Protein AF-A0A7W0MC67-F1 (afdb_monomer_lite)

Secondary structure (DSSP, 8-state):
---TTTTSEEEEE-S---HHHHHHHHHHHHHTT-EEEEESSSSEEEEE--HHHHHHHTT-GGG-SEESS----SS--SSHHHHHHHHHHHHHTSHHHHHHHHS-TTTT-BTT--SSSPPSS-TT-----TTHHHHHHHHT---S-SS--SEEEEEEEEEE-SSGGGS--HHHHHHHHHHHHHHHHHHHTS-GGG--EEEEEEEEEE------TT--SHHHHHHHHHHHHHHHTTS-SSHHHHHHHHHHHHHHTT-SEEEEEEEE-S--SSSEEEETTEEEEETT-GGG-GGGHHHHHHHHHHHHTTPPP-SGGGT--TT-EETTTTEE-TT-TTT-TT----TTTBSSS---HHHHHHTT---SSSSS--GGG-GGGS----HHHHHHH-HHHHHHHHHTT----TTSPPP------HHHHHHHS-HHHHHHHHHHHHHHHHHHHHHHHHHHHHHHHHHHHTTS-----------

Structure (mmCIF, N/CA/C/O backbone):
data_AF-A0A7W0MC67-F1
#
_entry.id   AF-A0A7W0MC67-F1
#
loop_
_atom_site.group_PDB
_atom_site.id
_atom_site.type_symbol
_atom_site.label_atom_id
_atom_site.label_alt_id
_atom_site.label_comp_id
_atom_site.label_asym_id
_atom_site.label_entity_id
_atom_site.label_seq_id
_atom_site.pdbx_PDB_ins_code
_atom_site.Cartn_x
_atom_site.Cartn_y
_atom_site.Cartn_z
_atom_site.occupancy
_atom_site.B_iso_or_equiv
_atom_site.auth_seq_id
_atom_site.auth_comp_id
_atom_site.auth_asym_id
_atom_site.auth_atom_id
_atom_site.pdbx_PDB_model_num
ATOM 1 N N . MET A 1 1 ? -21.105 -9.833 -8.635 1.00 31.48 1 MET A N 1
ATOM 2 C CA . MET A 1 1 ? -20.021 -10.491 -7.870 1.00 31.48 1 MET A CA 1
ATOM 3 C C . MET A 1 1 ? -19.537 -9.435 -6.881 1.00 31.48 1 MET A C 1
ATOM 5 O O . MET A 1 1 ? -19.095 -8.397 -7.340 1.00 31.48 1 MET A O 1
ATOM 9 N N . ARG A 1 2 ? -19.779 -9.566 -5.565 1.00 36.06 2 ARG A N 1
ATOM 10 C CA . ARG A 1 2 ? -19.281 -8.561 -4.597 1.00 36.06 2 ARG A CA 1
ATOM 11 C C . ARG A 1 2 ? -17.753 -8.671 -4.525 1.00 36.06 2 ARG A C 1
ATOM 13 O O . ARG A 1 2 ? -17.247 -9.782 -4.667 1.00 36.06 2 ARG A O 1
ATOM 20 N N . ALA A 1 3 ? -17.062 -7.544 -4.328 1.00 41.03 3 ALA A N 1
ATOM 21 C CA . ALA A 1 3 ? -15.607 -7.455 -4.179 1.00 41.03 3 ALA A CA 1
ATOM 22 C C . ALA A 1 3 ? -15.037 -8.562 -3.271 1.00 41.03 3 ALA A C 1
ATOM 24 O O . ALA A 1 3 ? -15.728 -9.059 -2.376 1.00 41.03 3 ALA A O 1
ATOM 25 N N . VAL A 1 4 ? -13.772 -8.926 -3.493 1.00 45.91 4 VAL A N 1
ATOM 26 C CA . VAL A 1 4 ? -13.103 -10.159 -3.023 1.00 45.91 4 VAL A CA 1
ATOM 27 C C . VAL A 1 4 ? -13.142 -10.337 -1.492 1.00 45.91 4 VAL A C 1
ATOM 29 O O . VAL A 1 4 ? -12.928 -11.439 -0.989 1.00 45.91 4 VAL A O 1
ATOM 32 N N . VAL A 1 5 ? -13.479 -9.287 -0.731 1.00 48.91 5 VAL A N 1
ATOM 33 C CA . VAL A 1 5 ? -13.538 -9.294 0.743 1.00 48.91 5 VAL A CA 1
ATOM 34 C C . VAL A 1 5 ? -14.826 -8.648 1.317 1.00 48.91 5 VAL A C 1
ATOM 36 O O . VAL A 1 5 ? -14.930 -8.394 2.514 1.00 48.91 5 VAL A O 1
ATOM 39 N N . GLY A 1 6 ? -15.854 -8.390 0.500 1.00 40.91 6 GLY A N 1
ATOM 40 C CA . GLY A 1 6 ? -16.979 -7.501 0.855 1.00 40.91 6 GLY A CA 1
ATOM 41 C C . GLY A 1 6 ? -18.051 -8.028 1.828 1.00 40.91 6 GLY A C 1
ATOM 42 O O . GLY A 1 6 ? -19.049 -7.346 2.039 1.00 40.91 6 GLY A O 1
ATOM 43 N N . GLY A 1 7 ? -17.918 -9.231 2.395 1.00 53.12 7 GLY A N 1
ATOM 44 C CA . GLY A 1 7 ? -18.973 -9.833 3.231 1.00 53.12 7 GLY A CA 1
ATOM 45 C C . GLY A 1 7 ? -19.146 -9.195 4.616 1.00 53.12 7 GLY A C 1
ATOM 46 O O . GLY A 1 7 ? -20.276 -9.048 5.078 1.00 53.12 7 GLY A O 1
ATOM 47 N N . ASP A 1 8 ? -18.041 -8.775 5.241 1.00 69.38 8 ASP A N 1
ATOM 48 C CA . ASP A 1 8 ? -17.993 -8.441 6.676 1.00 69.38 8 ASP A CA 1
ATOM 49 C C . ASP A 1 8 ? -17.319 -7.093 6.986 1.00 69.38 8 ASP A C 1
ATOM 51 O O . ASP A 1 8 ? -17.079 -6.773 8.152 1.00 69.38 8 ASP A O 1
ATOM 55 N N . LEU A 1 9 ? -16.975 -6.298 5.969 1.00 84.31 9 LEU A N 1
ATOM 56 C CA . LEU A 1 9 ? -16.362 -4.987 6.181 1.00 84.31 9 LEU A CA 1
ATOM 57 C C . LEU A 1 9 ? -17.415 -3.948 6.547 1.00 84.31 9 LEU A C 1
ATOM 59 O O . LEU A 1 9 ? -18.545 -3.954 6.059 1.00 84.31 9 LEU A O 1
ATOM 63 N N . SER A 1 10 ? -17.037 -3.034 7.423 1.00 83.00 10 SER A N 1
ATOM 64 C CA . SER A 1 10 ? -17.848 -1.895 7.799 1.00 83.00 10 SER A CA 1
ATOM 65 C C . SER A 1 10 ? -16.970 -0.676 8.018 1.00 83.00 10 SER A C 1
ATOM 67 O O . SER A 1 10 ? -15.929 -0.758 8.670 1.00 83.00 10 SER A O 1
ATOM 69 N N . VAL A 1 11 ? -17.420 0.459 7.501 1.00 82.88 11 VAL A N 1
ATOM 70 C CA . VAL A 1 11 ? -16.859 1.764 7.824 1.00 82.88 11 VAL A CA 1
ATOM 71 C C . VAL A 1 11 ? -17.414 2.239 9.163 1.00 82.88 11 VAL A C 1
ATOM 73 O O . VAL A 1 11 ? -18.610 2.094 9.447 1.00 82.88 11 VAL A O 1
ATOM 76 N N . VAL A 1 12 ? -16.526 2.790 9.982 1.00 79.69 12 VAL A N 1
ATOM 77 C CA . VAL A 1 12 ? -16.830 3.498 11.221 1.00 79.69 12 VAL A CA 1
ATOM 78 C C . VAL A 1 12 ? -16.372 4.933 11.039 1.00 79.69 12 VAL A C 1
ATOM 80 O O . VAL A 1 12 ? -15.184 5.206 10.906 1.00 79.69 12 VAL A O 1
ATOM 83 N N . ASN A 1 13 ? -17.337 5.837 11.005 1.00 78.69 13 ASN A N 1
ATOM 84 C CA . ASN A 1 13 ? -17.118 7.260 10.782 1.00 78.69 13 ASN A CA 1
ATOM 85 C C . ASN A 1 13 ? -17.490 7.981 12.077 1.00 78.69 13 ASN A C 1
ATOM 87 O O . ASN A 1 13 ? -18.667 8.138 12.385 1.00 78.69 13 ASN A O 1
ATOM 91 N N . LEU A 1 14 ? -16.491 8.275 12.899 1.00 73.62 14 LEU A N 1
ATOM 92 C CA . LEU A 1 14 ? -16.654 8.758 14.261 1.00 73.62 14 LEU A CA 1
ATOM 93 C C . LEU A 1 14 ? -17.054 10.234 14.265 1.00 73.62 14 LEU A C 1
ATOM 95 O O . LEU A 1 14 ? -16.528 11.045 13.518 1.00 73.62 14 LEU A O 1
ATOM 99 N N . GLN A 1 15 ? -17.979 10.596 15.157 1.00 64.12 15 GLN A N 1
ATOM 100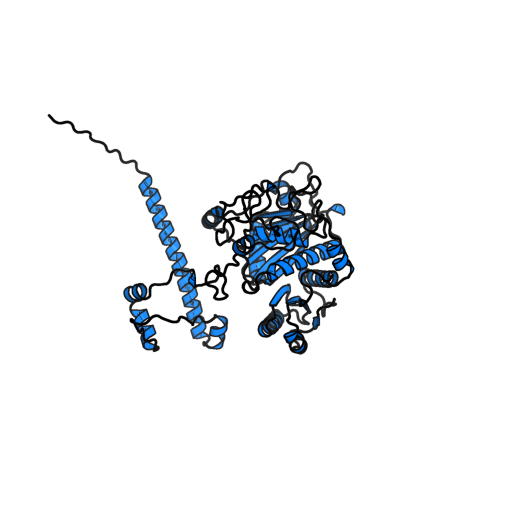 C CA . GLN A 1 15 ? -18.465 11.978 15.305 1.00 64.12 15 GLN A CA 1
ATOM 101 C C . GLN A 1 15 ? -17.466 12.927 15.997 1.00 64.12 15 GLN A C 1
ATOM 103 O O . GLN A 1 15 ? -17.804 14.077 16.263 1.00 64.12 15 GLN A O 1
ATOM 108 N N . SER A 1 16 ? -16.284 12.430 16.358 1.00 63.00 16 SER A N 1
ATOM 109 C CA . SER A 1 16 ? -15.233 13.175 17.047 1.00 63.00 16 SER A CA 1
ATOM 110 C C . SER A 1 16 ? -13.884 12.769 16.467 1.00 63.00 16 SER A C 1
ATOM 112 O O . SER A 1 16 ? -13.636 11.578 16.272 1.00 63.00 16 SER A O 1
ATOM 114 N N . ASP A 1 17 ? -13.043 13.770 16.234 1.00 64.69 17 ASP A N 1
ATOM 115 C CA . ASP A 1 17 ? -11.648 13.697 15.799 1.00 64.69 17 ASP A CA 1
ATOM 116 C C . ASP A 1 17 ? -10.672 13.486 16.976 1.00 64.69 17 ASP A C 1
ATOM 118 O O . ASP A 1 17 ? -9.454 13.570 16.820 1.00 64.69 17 ASP A O 1
ATOM 122 N N . ASP A 1 18 ? -11.188 13.179 18.170 1.00 70.31 18 ASP A N 1
ATOM 123 C CA . ASP A 1 18 ? -10.368 12.832 19.328 1.00 70.31 18 ASP A CA 1
ATOM 124 C C . ASP A 1 18 ? -9.817 11.405 19.213 1.00 70.31 18 ASP A C 1
ATOM 126 O O . ASP A 1 18 ? -10.562 10.420 19.223 1.00 70.31 18 ASP A O 1
ATOM 130 N N . LEU A 1 19 ? -8.489 11.299 19.228 1.00 69.44 19 LEU A N 1
ATOM 131 C CA . LEU A 1 19 ? -7.743 10.045 19.245 1.00 69.44 19 LEU A CA 1
ATOM 132 C C . LEU A 1 19 ? -8.215 9.091 20.361 1.00 69.44 19 LEU A C 1
ATOM 134 O O . LEU A 1 19 ? -8.233 7.871 20.179 1.00 69.44 19 LEU A O 1
ATOM 138 N N . ALA A 1 20 ? -8.632 9.619 21.518 1.00 68.50 20 ALA A N 1
ATOM 139 C CA . ALA A 1 20 ? -9.152 8.795 22.607 1.00 68.50 20 ALA A CA 1
ATOM 140 C C . ALA A 1 20 ? -10.464 8.088 22.226 1.00 68.50 20 ALA A C 1
ATOM 142 O O . ALA A 1 20 ? -10.662 6.925 22.587 1.00 68.50 20 ALA A O 1
ATOM 143 N N . ASN A 1 21 ? -11.338 8.752 21.466 1.00 71.69 21 ASN A N 1
ATOM 144 C CA . ASN A 1 21 ? -12.569 8.158 20.949 1.00 71.69 21 ASN A CA 1
ATOM 145 C C . ASN A 1 21 ? -12.268 7.087 19.886 1.00 71.69 21 ASN A C 1
ATOM 147 O O . ASN A 1 21 ? -12.871 6.013 19.904 1.00 71.69 21 ASN A O 1
ATOM 151 N N . SER A 1 22 ? -11.269 7.319 19.030 1.00 73.38 22 SER A N 1
ATOM 152 C CA . SER A 1 22 ? -10.788 6.341 18.043 1.00 73.38 22 SER A CA 1
ATOM 153 C C . SER A 1 22 ? -10.312 5.057 18.727 1.00 73.38 22 SER A C 1
ATOM 155 O O . SER A 1 22 ? -10.739 3.961 18.366 1.00 73.38 22 SER A O 1
ATOM 157 N N . TYR A 1 23 ? -9.519 5.173 19.798 1.00 74.38 23 TYR A N 1
ATOM 158 C CA . TYR A 1 23 ? -9.099 4.016 20.593 1.00 74.38 23 TYR A CA 1
ATOM 159 C C . TYR A 1 23 ? -10.265 3.309 21.286 1.00 74.38 23 TYR A C 1
ATOM 161 O O . TYR A 1 23 ? -10.258 2.081 21.393 1.00 74.38 23 TYR A O 1
ATOM 169 N N . GLN A 1 24 ? -11.277 4.035 21.766 1.00 76.88 24 GLN A N 1
ATOM 170 C CA . GLN A 1 24 ? -12.474 3.405 22.331 1.00 76.88 24 GLN A CA 1
ATOM 171 C C . GLN A 1 24 ? -13.235 2.594 21.278 1.00 76.88 24 GLN A C 1
ATOM 173 O O . GLN A 1 24 ? -13.665 1.477 21.576 1.00 76.88 24 GLN A O 1
ATOM 178 N N . ALA A 1 25 ? -13.350 3.114 20.053 1.00 80.69 25 ALA A N 1
ATOM 179 C CA . ALA A 1 25 ? -13.971 2.420 18.932 1.00 80.69 25 ALA A CA 1
ATOM 180 C C . ALA A 1 25 ? -13.205 1.143 18.552 1.00 80.69 25 ALA A C 1
ATOM 182 O O . ALA A 1 25 ? -13.811 0.076 18.446 1.00 80.69 25 ALA A O 1
ATOM 183 N N . ILE A 1 26 ? -11.876 1.236 18.419 1.00 81.56 26 ILE A N 1
ATOM 184 C CA . ILE A 1 26 ? -10.992 0.101 18.108 1.00 81.56 26 ILE A CA 1
ATOM 185 C C . ILE A 1 26 ? -11.154 -0.997 19.167 1.00 81.56 26 ILE A C 1
ATOM 187 O O . ILE A 1 26 ? -11.563 -2.111 18.844 1.00 81.56 26 ILE A O 1
ATOM 191 N N . ASN A 1 27 ? -10.977 -0.653 20.448 1.00 76.50 27 ASN A N 1
ATOM 192 C CA . ASN A 1 27 ? -11.130 -1.599 21.558 1.00 76.50 27 ASN A CA 1
ATOM 193 C C . ASN A 1 27 ? -12.530 -2.229 21.598 1.00 76.50 27 ASN A C 1
ATOM 195 O O . ASN A 1 27 ? -12.688 -3.399 21.946 1.00 76.50 27 ASN A O 1
ATOM 199 N N . ALA A 1 28 ? -13.573 -1.457 21.278 1.00 80.44 28 ALA A N 1
ATOM 200 C CA . ALA A 1 28 ? -14.939 -1.958 21.232 1.00 80.44 28 ALA A CA 1
ATOM 201 C C . ALA A 1 28 ? -15.128 -3.025 20.149 1.00 80.44 28 ALA A C 1
ATOM 203 O O . ALA A 1 28 ? -15.775 -4.041 20.410 1.00 80.44 28 ALA A O 1
ATOM 204 N N . ILE A 1 29 ? -14.582 -2.781 18.957 1.00 82.69 29 ILE A N 1
ATOM 205 C CA . ILE A 1 29 ? -14.648 -3.685 17.807 1.00 82.69 29 ILE A CA 1
ATOM 206 C C . ILE A 1 29 ? -13.866 -4.967 18.097 1.00 82.69 29 ILE A C 1
ATOM 208 O O . ILE A 1 29 ? -14.418 -6.058 17.945 1.00 82.69 29 ILE A O 1
ATOM 212 N N . GLU A 1 30 ? -12.633 -4.839 18.583 1.00 82.38 30 GLU A N 1
ATOM 213 C CA . GLU A 1 30 ? -11.756 -5.970 18.903 1.00 82.38 30 GLU A CA 1
ATOM 214 C C . GLU A 1 30 ? -12.326 -6.839 20.027 1.00 82.38 30 GLU A C 1
ATOM 216 O O . GLU A 1 30 ? -12.408 -8.059 19.893 1.00 82.38 30 GLU A O 1
ATOM 221 N N . ALA A 1 31 ? -12.854 -6.229 21.095 1.00 76.06 31 ALA A N 1
ATOM 222 C CA . ALA A 1 31 ? -13.515 -6.962 22.179 1.00 76.06 31 ALA A CA 1
ATOM 223 C C . ALA A 1 31 ? -14.771 -7.726 21.719 1.00 76.06 31 ALA A C 1
ATOM 225 O O . ALA A 1 31 ? -15.197 -8.679 22.371 1.00 76.06 31 ALA A O 1
ATOM 226 N N . ALA A 1 32 ? -15.378 -7.319 20.601 1.00 81.00 32 ALA A N 1
ATOM 227 C CA . ALA A 1 32 ? -16.501 -8.017 19.987 1.00 81.00 32 ALA A CA 1
ATOM 228 C C . ALA A 1 32 ? -16.062 -9.081 18.955 1.00 81.00 32 ALA A C 1
ATOM 230 O O . ALA A 1 32 ? -16.911 -9.691 18.295 1.00 81.00 32 ALA A O 1
ATOM 231 N N . GLY A 1 33 ? -14.752 -9.321 18.822 1.00 77.88 33 GLY A N 1
ATOM 232 C CA . GLY A 1 33 ? -14.152 -10.256 17.872 1.00 77.88 33 GLY A CA 1
ATOM 233 C C . GLY A 1 33 ? -14.075 -9.726 16.440 1.00 77.88 33 GLY A C 1
ATOM 234 O O . GLY A 1 33 ? -14.023 -10.527 15.509 1.00 77.88 33 GLY A O 1
ATOM 235 N N . GLY A 1 34 ? -14.159 -8.406 16.251 1.00 82.94 34 GLY A N 1
ATOM 236 C CA . GLY A 1 34 ? -13.833 -7.750 14.987 1.00 82.94 34 GLY A CA 1
ATOM 237 C C . GLY A 1 34 ? -12.349 -7.401 14.881 1.00 82.94 34 GLY A C 1
ATOM 238 O O . GLY A 1 34 ? -11.605 -7.531 15.845 1.00 82.94 34 GLY A O 1
ATOM 239 N N . GLN A 1 35 ? -11.937 -6.932 13.708 1.00 84.88 35 GLN A N 1
ATOM 240 C CA . GLN A 1 35 ? -10.573 -6.480 13.429 1.00 84.88 35 GLN A CA 1
ATOM 241 C C . GLN A 1 35 ? -10.642 -5.127 12.734 1.00 84.88 35 GLN A C 1
ATOM 243 O O . GLN A 1 35 ? -11.336 -4.986 11.724 1.00 84.88 35 GLN A O 1
ATOM 248 N N . VAL A 1 36 ? -9.926 -4.133 13.250 1.00 89.12 36 VAL A N 1
ATOM 249 C CA . VAL A 1 36 ? -9.747 -2.865 12.540 1.00 89.12 36 VAL A CA 1
ATOM 250 C C . VAL A 1 36 ? -8.670 -3.067 11.480 1.00 89.12 36 VAL A C 1
ATOM 252 O O . VAL A 1 36 ? -7.576 -3.518 11.780 1.00 89.12 36 VAL A O 1
ATOM 255 N N . MET A 1 37 ? -9.012 -2.787 10.225 1.00 91.56 37 MET A N 1
ATOM 256 C CA . MET A 1 37 ? -8.147 -3.035 9.070 1.00 91.56 37 MET A CA 1
ATOM 257 C C . MET A 1 37 ? -7.460 -1.754 8.604 1.00 91.56 37 MET A C 1
ATOM 259 O O . MET A 1 37 ? -6.285 -1.785 8.260 1.00 91.56 37 MET A O 1
ATOM 263 N N . HIS A 1 38 ? -8.188 -0.633 8.582 1.00 96.44 38 HIS A N 1
ATOM 264 C CA . HIS A 1 38 ? -7.691 0.646 8.072 1.00 96.44 38 HIS A CA 1
ATOM 265 C C . HIS A 1 38 ? -8.017 1.792 9.028 1.00 96.44 38 HIS A C 1
ATOM 267 O O . HIS A 1 38 ? -9.134 1.859 9.544 1.00 96.44 38 HIS A O 1
ATOM 273 N N . ILE A 1 39 ? -7.063 2.706 9.199 1.00 93.38 39 ILE A N 1
ATOM 274 C CA . ILE A 1 39 ? -7.156 3.915 10.021 1.00 93.38 39 ILE A CA 1
ATOM 275 C C . ILE A 1 39 ? -6.677 5.099 9.174 1.00 93.38 39 ILE A C 1
ATOM 277 O O . ILE A 1 39 ? -5.487 5.224 8.895 1.00 93.38 39 ILE A O 1
ATOM 281 N N . PHE A 1 40 ? -7.593 5.969 8.754 1.00 92.62 40 PHE A N 1
ATOM 282 C CA . PHE A 1 40 ? -7.275 7.146 7.923 1.00 92.62 40 PHE A CA 1
ATOM 283 C C . PHE A 1 40 ? -7.106 8.434 8.739 1.00 92.62 40 PHE A C 1
ATOM 285 O O . PHE A 1 40 ? -6.853 9.501 8.192 1.00 92.62 40 PHE A O 1
ATOM 292 N N . GLY A 1 41 ? -7.275 8.332 10.052 1.00 85.94 41 GLY A N 1
ATOM 293 C CA . GLY A 1 41 ? -7.314 9.444 10.984 1.00 85.94 41 GLY A CA 1
ATOM 294 C C . GLY A 1 41 ? -8.140 9.063 12.211 1.00 85.94 41 GLY A C 1
ATOM 295 O O . GLY A 1 41 ? -8.638 7.932 12.297 1.00 85.94 41 GLY A O 1
ATOM 296 N N . PRO A 1 42 ? -8.294 9.981 13.173 1.00 80.81 42 PRO A N 1
ATOM 297 C CA . PRO A 1 42 ? -9.092 9.728 14.362 1.00 80.81 42 PRO A CA 1
ATOM 298 C C . PRO A 1 42 ? -10.590 9.573 14.061 1.00 80.81 42 PRO A C 1
ATOM 300 O O . PRO A 1 42 ? -11.288 8.939 14.851 1.00 80.81 42 PRO A O 1
ATOM 303 N N . GLY A 1 43 ? -11.077 10.108 12.937 1.00 84.00 43 GLY A N 1
ATOM 304 C CA . GLY A 1 43 ? -12.481 10.106 12.537 1.00 84.00 43 GLY A CA 1
ATOM 305 C C . GLY A 1 43 ? -12.910 8.934 11.652 1.00 84.00 43 GLY A C 1
ATOM 306 O O . GLY A 1 43 ? -14.105 8.666 11.554 1.00 84.00 43 GLY A O 1
ATOM 307 N N . LEU A 1 44 ? -11.987 8.212 11.003 1.00 90.50 44 LEU A N 1
ATOM 308 C CA . LEU A 1 44 ? -12.348 7.229 9.974 1.00 90.50 44 LEU A CA 1
ATOM 309 C C . LEU A 1 44 ? -11.589 5.904 10.102 1.00 90.50 44 LEU A C 1
ATOM 311 O O . LEU A 1 44 ? -10.382 5.823 9.862 1.00 90.50 44 LEU A O 1
ATOM 315 N N . LEU A 1 45 ? -12.347 4.844 10.390 1.00 92.19 45 LEU A N 1
ATOM 316 C CA . LEU A 1 45 ? -11.863 3.470 10.484 1.00 92.19 45 LEU A CA 1
ATOM 317 C C . LEU A 1 45 ? -12.625 2.566 9.510 1.00 92.19 45 LEU A C 1
ATOM 319 O O . LEU A 1 45 ? -13.820 2.747 9.271 1.00 92.19 45 LEU A O 1
ATOM 323 N N . ILE A 1 46 ? -11.967 1.526 9.008 1.00 93.56 46 ILE A N 1
ATOM 324 C CA . ILE A 1 46 ? -12.627 0.411 8.319 1.00 93.56 46 ILE A CA 1
ATOM 325 C C . ILE A 1 46 ? -12.277 -0.862 9.065 1.00 93.56 46 ILE A C 1
ATOM 327 O O . ILE A 1 46 ? -11.104 -1.159 9.290 1.00 93.56 46 ILE A O 1
ATOM 331 N N . ALA A 1 47 ? -13.297 -1.623 9.438 1.00 91.12 47 ALA A N 1
ATOM 332 C CA . ALA A 1 47 ? -13.151 -2.817 10.246 1.00 91.12 47 ALA A CA 1
ATOM 333 C C . ALA A 1 47 ? -13.898 -4.002 9.645 1.00 91.12 47 ALA A C 1
AT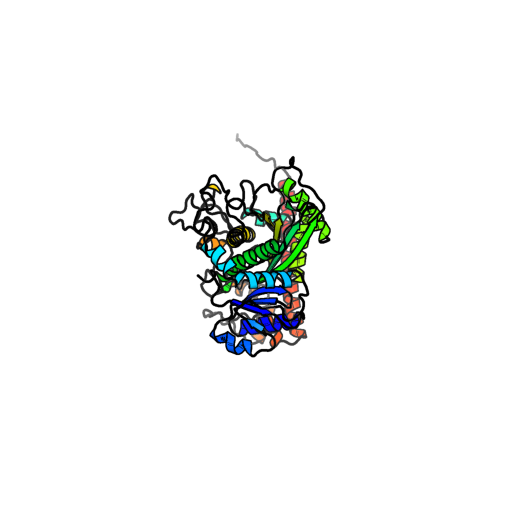OM 335 O O . ALA A 1 47 ? -14.984 -3.858 9.087 1.00 91.12 47 ALA A O 1
ATOM 336 N N . ARG A 1 48 ? -13.348 -5.199 9.827 1.00 89.00 48 ARG A N 1
ATOM 337 C CA . ARG A 1 48 ? -14.084 -6.448 9.675 1.00 89.00 48 ARG A CA 1
ATOM 338 C C . ARG A 1 48 ? -14.877 -6.694 10.950 1.00 89.00 48 ARG A C 1
ATOM 340 O O . ARG A 1 48 ? -14.297 -6.891 12.016 1.00 89.00 48 ARG A O 1
ATOM 347 N N . VAL A 1 49 ? -16.201 -6.701 10.848 1.00 87.62 49 VAL A N 1
ATOM 348 C CA . VAL A 1 49 ? -17.093 -6.888 11.993 1.00 87.62 49 VAL A CA 1
ATOM 349 C C . VAL A 1 49 ? -17.983 -8.110 11.768 1.00 87.62 49 VAL A C 1
ATOM 351 O O . VAL A 1 49 ? -18.893 -8.052 10.934 1.00 87.62 49 VAL A O 1
ATOM 354 N N . PRO A 1 50 ? -17.798 -9.193 12.551 1.00 83.12 50 PRO A N 1
ATOM 355 C CA . PRO A 1 50 ? -18.630 -10.383 12.447 1.00 83.12 50 PRO A CA 1
ATOM 356 C C . PRO A 1 50 ? -20.115 -10.045 12.583 1.00 83.12 50 PRO A C 1
ATOM 358 O O . PRO A 1 50 ? -20.499 -9.277 13.469 1.00 83.12 50 PRO A O 1
ATOM 361 N N . ALA A 1 51 ? -20.975 -10.681 11.784 1.00 84.25 51 ALA A N 1
ATOM 362 C CA . ALA A 1 51 ? -22.423 -10.439 11.808 1.00 84.25 51 ALA A CA 1
ATOM 363 C C . ALA A 1 51 ? -23.032 -10.507 13.227 1.00 84.25 51 ALA A C 1
ATOM 365 O O . ALA A 1 51 ? -23.870 -9.680 13.592 1.00 84.25 51 ALA A O 1
ATOM 366 N N . ARG A 1 52 ? -22.544 -11.435 14.069 1.00 83.38 52 ARG A N 1
ATOM 367 C CA . ARG A 1 52 ? -22.955 -11.586 15.481 1.00 83.38 52 ARG A CA 1
ATOM 368 C C . ARG A 1 52 ? -22.668 -10.354 16.353 1.00 83.38 52 ARG A C 1
ATOM 370 O O . ARG A 1 52 ? -23.385 -10.115 17.319 1.00 83.38 52 ARG A O 1
ATOM 377 N N . ALA A 1 53 ? -21.636 -9.581 16.019 1.00 84.62 53 ALA A N 1
ATOM 378 C CA . ALA A 1 53 ? -21.176 -8.417 16.772 1.00 84.62 53 ALA A CA 1
ATOM 379 C C . ALA A 1 53 ? -21.815 -7.104 16.292 1.00 84.62 53 ALA A C 1
ATOM 381 O O . ALA A 1 53 ? -21.967 -6.167 17.079 1.00 84.62 53 ALA A O 1
ATOM 382 N N . GLN A 1 54 ? -22.246 -7.034 15.026 1.00 84.00 54 GLN A N 1
ATOM 383 C CA . GLN A 1 54 ? -22.740 -5.795 14.414 1.00 84.00 54 GLN A CA 1
ATOM 384 C C . GLN A 1 54 ? -23.910 -5.168 15.183 1.00 84.00 54 GLN A C 1
ATOM 386 O O . GLN A 1 54 ? -23.922 -3.960 15.405 1.00 84.00 54 GLN A O 1
ATOM 391 N N . ALA A 1 55 ? -24.895 -5.962 15.620 1.00 84.75 55 ALA A N 1
ATOM 392 C CA . ALA A 1 55 ? -26.073 -5.441 16.320 1.00 84.75 55 ALA A CA 1
ATOM 393 C C . ALA A 1 55 ? -25.740 -4.833 17.696 1.00 84.75 55 ALA A C 1
ATOM 395 O O . ALA A 1 55 ? -26.399 -3.883 18.122 1.00 84.75 55 ALA A O 1
ATOM 396 N N . ALA A 1 56 ? -24.730 -5.371 18.387 1.00 85.00 56 ALA A N 1
ATOM 397 C CA . ALA A 1 56 ? -24.259 -4.847 19.666 1.00 85.00 56 ALA A CA 1
ATOM 398 C C . ALA A 1 56 ? -23.412 -3.583 19.465 1.00 85.00 56 ALA A C 1
ATOM 400 O O . ALA A 1 56 ? -23.660 -2.569 20.116 1.00 85.00 56 ALA A O 1
ATOM 401 N N . LEU A 1 57 ? -22.481 -3.605 18.507 1.00 85.81 57 LEU A N 1
ATOM 402 C CA . LEU A 1 57 ? -21.625 -2.460 18.184 1.00 85.81 57 LEU A CA 1
ATOM 403 C C . LEU A 1 57 ? -22.427 -1.268 17.659 1.00 85.81 57 LEU A C 1
ATOM 405 O O . LEU A 1 57 ? -22.214 -0.147 18.105 1.00 85.81 57 LEU A O 1
ATOM 409 N N . LYS A 1 58 ? -23.456 -1.509 16.837 1.00 85.06 58 LYS A N 1
ATOM 410 C CA . LYS A 1 58 ? -24.404 -0.472 16.398 1.00 85.06 58 LYS A CA 1
ATOM 411 C C . LYS A 1 58 ? -25.164 0.189 17.543 1.00 85.06 58 LYS A C 1
ATOM 413 O O . LYS A 1 58 ? -25.868 1.154 17.275 1.00 85.06 58 LYS A O 1
ATOM 418 N N . LYS A 1 59 ? -25.106 -0.290 18.790 1.00 84.94 59 LYS A N 1
ATOM 419 C CA . LYS A 1 59 ? -25.706 0.382 19.962 1.00 84.94 59 LYS A CA 1
ATOM 420 C C . LYS A 1 59 ? -24.715 1.263 20.723 1.00 84.94 59 LYS A C 1
ATOM 422 O O . LYS A 1 59 ? -25.165 2.095 21.503 1.00 84.94 59 LYS A O 1
ATOM 427 N N . ARG A 1 60 ? -23.411 1.101 20.487 1.00 82.38 60 ARG A N 1
ATOM 428 C CA . ARG A 1 60 ? -22.347 1.876 21.131 1.00 82.38 60 ARG A CA 1
ATOM 429 C C . ARG A 1 60 ? -22.179 3.215 20.420 1.00 82.38 60 ARG A C 1
ATOM 431 O O . ARG A 1 60 ? -22.071 3.251 19.198 1.00 82.38 60 ARG A O 1
ATOM 438 N N . SER A 1 61 ? -22.205 4.311 21.169 1.00 80.06 61 SER A N 1
ATOM 439 C CA . SER A 1 61 ? -22.045 5.676 20.645 1.00 80.06 61 SER A CA 1
ATOM 440 C C . SER A 1 61 ? -20.695 5.885 19.960 1.00 80.06 61 SER A C 1
ATOM 442 O O . SER A 1 61 ? -20.623 6.511 18.913 1.00 80.06 61 SER A O 1
ATOM 444 N N . GLU A 1 62 ? -19.656 5.283 20.520 1.00 78.62 62 GLU A N 1
ATOM 445 C CA . GLU A 1 62 ? -18.260 5.340 20.100 1.00 78.62 62 GLU A CA 1
ATOM 446 C C . GLU A 1 62 ? -17.963 4.514 18.839 1.00 78.62 62 GLU A C 1
ATOM 448 O O . GLU A 1 62 ? -16.869 4.600 18.315 1.00 78.62 62 GLU A O 1
ATOM 453 N N . VAL A 1 63 ? -18.905 3.711 18.327 1.00 74.62 63 VAL A N 1
ATOM 454 C CA . VAL A 1 63 ? -18.742 2.937 17.071 1.00 74.62 63 VAL A CA 1
ATOM 455 C C . VAL A 1 63 ? -19.763 3.391 16.015 1.00 74.62 63 VAL A C 1
ATOM 457 O O . VAL A 1 63 ? -19.975 2.735 14.998 1.00 74.62 63 VAL A O 1
ATOM 460 N N . ARG A 1 64 ? -20.457 4.513 16.244 1.00 74.25 64 ARG A N 1
ATOM 461 C CA . ARG A 1 64 ? -21.505 5.011 15.347 1.00 74.25 64 ARG A CA 1
ATOM 462 C C . ARG A 1 64 ? -21.029 6.175 14.475 1.00 74.25 64 ARG A C 1
ATOM 464 O O . ARG A 1 64 ? -20.446 7.108 15.018 1.00 74.25 64 ARG A O 1
ATOM 471 N N . PRO A 1 65 ? -21.487 6.215 13.208 1.00 78.94 65 PRO A N 1
ATOM 472 C CA . PRO A 1 65 ? -22.125 5.134 12.434 1.00 78.94 65 PRO A CA 1
ATOM 473 C C . PRO A 1 65 ? -21.192 3.965 12.054 1.00 78.94 65 PRO A C 1
ATOM 475 O O . PRO A 1 65 ? -20.098 4.195 11.561 1.00 78.94 65 PRO A O 1
ATOM 478 N N . LEU A 1 66 ? -21.697 2.725 12.188 1.00 82.69 66 LEU A N 1
ATOM 479 C CA . LEU A 1 66 ? -21.117 1.487 11.637 1.00 82.69 66 LEU A CA 1
ATOM 480 C C . LEU A 1 66 ? -21.952 1.036 10.429 1.00 82.69 66 LEU A C 1
ATOM 482 O O . LEU A 1 66 ? -23.118 0.646 10.606 1.00 82.69 66 LEU A O 1
ATOM 486 N N . ARG A 1 67 ? -21.384 1.078 9.219 1.00 84.19 67 ARG A N 1
ATOM 487 C CA . ARG A 1 67 ? -22.107 0.814 7.961 1.00 84.19 67 ARG A CA 1
ATOM 488 C C . ARG A 1 67 ? -21.338 -0.097 7.016 1.00 84.19 67 ARG A C 1
ATOM 490 O O . ARG A 1 67 ? -20.126 0.000 6.927 1.00 84.19 67 ARG A O 1
ATOM 497 N N . ALA A 1 68 ? -22.061 -0.954 6.301 1.00 83.06 68 ALA A N 1
ATOM 498 C CA . ALA A 1 68 ? -21.506 -1.796 5.236 1.00 83.06 68 ALA A CA 1
ATOM 499 C C . ALA A 1 68 ? -21.737 -1.192 3.836 1.00 83.06 68 ALA A C 1
ATOM 501 O O . ALA A 1 68 ? -21.227 -1.707 2.853 1.00 83.06 68 ALA A O 1
ATOM 502 N N . ASP A 1 69 ? -22.529 -0.124 3.749 1.00 84.38 69 ASP A N 1
ATOM 503 C CA . ASP A 1 69 ? -22.842 0.633 2.543 1.00 84.38 69 ASP A CA 1
ATOM 504 C C . ASP A 1 69 ? -22.069 1.962 2.490 1.00 84.38 69 ASP A C 1
ATOM 506 O O . ASP A 1 69 ? -21.404 2.361 3.453 1.00 84.38 69 ASP A O 1
ATOM 510 N N . GLY A 1 70 ? -22.155 2.649 1.347 1.00 82.75 70 GLY A N 1
ATOM 511 C CA . GLY A 1 70 ? -21.599 3.991 1.193 1.00 82.75 70 GLY A CA 1
ATOM 512 C C . GLY A 1 70 ? -22.186 4.964 2.221 1.00 82.75 70 GLY A C 1
ATOM 513 O O . GLY A 1 70 ? -23.361 4.884 2.593 1.00 82.75 70 GLY A O 1
ATOM 514 N N . ILE A 1 71 ? -21.359 5.884 2.707 1.00 82.56 71 ILE A N 1
ATOM 515 C CA . ILE A 1 71 ? -21.719 6.831 3.761 1.00 82.56 71 ILE A CA 1
ATOM 516 C C . ILE A 1 71 ? -21.119 8.210 3.469 1.00 82.56 71 ILE A C 1
ATOM 518 O O . ILE A 1 71 ? -20.056 8.314 2.870 1.00 82.56 71 ILE A O 1
ATOM 522 N N . ALA A 1 72 ? -21.793 9.278 3.892 1.00 75.75 72 ALA A N 1
ATOM 523 C CA . ALA A 1 72 ? -21.188 10.608 3.983 1.00 75.75 72 ALA A CA 1
ATOM 524 C C . ALA A 1 72 ? -20.402 10.744 5.298 1.00 75.75 72 ALA A C 1
ATOM 526 O O . ALA A 1 72 ? -20.743 10.071 6.276 1.00 75.75 72 ALA A O 1
ATOM 527 N N . LEU A 1 73 ? -19.394 11.623 5.356 1.00 66.06 73 LEU A N 1
ATOM 528 C CA . LEU A 1 73 ? -18.743 11.932 6.633 1.00 66.06 73 LEU A CA 1
ATOM 529 C C . LEU A 1 73 ? -19.759 12.524 7.621 1.00 66.06 73 LEU A C 1
ATOM 531 O O . LEU A 1 73 ? -20.706 13.206 7.230 1.00 66.06 73 LEU A O 1
ATOM 535 N N . ALA A 1 74 ? -19.594 12.206 8.907 1.00 65.00 74 ALA A N 1
ATOM 536 C CA . ALA A 1 74 ? -20.474 12.710 9.959 1.00 65.00 74 ALA A CA 1
ATOM 537 C C . ALA A 1 74 ? -20.109 14.157 10.337 1.00 65.00 74 ALA A C 1
ATOM 539 O O . ALA A 1 74 ? -20.962 14.902 10.817 1.00 65.00 74 ALA A O 1
ATOM 540 N N . SER A 1 75 ? -18.857 14.534 10.082 1.00 67.44 75 SER A N 1
ATOM 541 C CA . SER A 1 75 ? -18.251 15.854 10.240 1.00 67.44 75 SER A CA 1
ATOM 542 C C . SER A 1 75 ? -17.354 16.152 9.036 1.00 67.44 75 SER A C 1
ATOM 544 O O . SER A 1 75 ? -17.014 15.244 8.286 1.00 67.44 75 SER A O 1
ATOM 546 N N . GLU A 1 76 ? -16.953 17.406 8.841 1.00 74.12 76 GLU A N 1
ATOM 547 C CA . GLU A 1 76 ? -15.942 17.726 7.824 1.00 74.12 76 GLU A CA 1
ATOM 548 C C . GLU A 1 76 ? -14.644 16.937 8.094 1.00 74.12 76 GLU A C 1
ATOM 550 O O . GLU A 1 76 ? -14.257 16.810 9.262 1.00 74.12 76 GLU A O 1
ATOM 555 N N . PRO A 1 77 ? -13.987 16.387 7.055 1.00 78.50 77 PRO A N 1
ATOM 556 C CA . PRO A 1 77 ? -12.740 15.655 7.221 1.00 78.50 77 PRO A CA 1
ATOM 557 C C . PRO A 1 77 ? -11.666 16.594 7.758 1.00 78.50 77 PRO A C 1
ATOM 559 O O . PRO A 1 77 ? -11.520 17.729 7.302 1.00 78.50 77 PRO A O 1
ATOM 562 N N . THR A 1 78 ? -10.885 16.107 8.715 1.00 80.00 78 THR A N 1
ATOM 563 C CA . THR A 1 78 ? -9.806 16.887 9.332 1.00 80.00 78 THR A CA 1
ATOM 564 C C . THR A 1 78 ? -8.476 16.726 8.596 1.00 80.00 78 THR A C 1
ATOM 566 O O . THR A 1 78 ? -7.543 17.499 8.821 1.00 80.00 78 THR A O 1
ATOM 569 N N . SER A 1 79 ? -8.389 15.749 7.686 1.00 88.12 79 SER A N 1
ATOM 570 C CA . SER A 1 79 ? -7.211 15.476 6.864 1.00 88.12 79 SER A CA 1
ATOM 571 C C . SER A 1 79 ? -7.574 14.975 5.461 1.00 88.12 79 SER A C 1
ATOM 573 O O . SER A 1 79 ? -8.659 14.435 5.227 1.00 88.12 79 SER A O 1
ATOM 575 N N . GLU A 1 80 ? -6.627 15.106 4.527 1.00 92.38 80 GLU A N 1
ATOM 576 C CA . GLU A 1 80 ? -6.730 14.531 3.177 1.00 92.38 80 GLU A CA 1
ATOM 577 C C . GLU A 1 80 ? -6.868 12.997 3.224 1.00 92.38 80 GLU A C 1
ATOM 579 O O . GLU A 1 80 ? -7.589 12.411 2.416 1.00 92.38 80 GLU A O 1
ATOM 584 N N . ALA A 1 81 ? -6.257 12.350 4.223 1.00 94.06 81 ALA A N 1
ATOM 585 C CA . ALA A 1 81 ? -6.389 10.917 4.448 1.00 94.06 81 ALA A CA 1
ATOM 586 C C . ALA A 1 81 ? -7.831 10.507 4.786 1.00 94.06 81 ALA A C 1
ATOM 588 O O . ALA A 1 81 ? -8.340 9.553 4.198 1.00 94.06 81 ALA A O 1
ATOM 589 N N . GLU A 1 82 ? -8.519 11.238 5.670 1.00 92.50 82 GLU A N 1
ATOM 590 C CA . GLU A 1 82 ? -9.925 10.967 6.006 1.00 92.50 82 GLU A CA 1
ATOM 591 C C . GLU A 1 82 ? -10.852 11.197 4.812 1.00 92.50 82 GLU A C 1
ATOM 593 O O . GLU A 1 82 ? -11.732 10.376 4.545 1.00 92.50 82 GLU A O 1
ATOM 598 N N . GLN A 1 83 ? -10.637 12.286 4.068 1.00 92.94 83 GLN A N 1
ATOM 599 C CA . GLN A 1 83 ? -11.439 12.593 2.889 1.00 92.94 83 GLN A CA 1
ATOM 600 C C . GLN A 1 83 ? -11.300 11.497 1.824 1.00 92.94 83 GLN A C 1
ATOM 602 O O . GLN A 1 83 ? -12.287 10.848 1.466 1.00 92.94 83 GLN A O 1
ATOM 607 N N . LEU A 1 84 ? -10.073 11.252 1.350 1.00 96.19 84 LEU A N 1
ATOM 608 C CA . LEU A 1 84 ? -9.827 10.275 0.291 1.00 96.19 84 LEU A CA 1
ATOM 609 C C . LEU A 1 84 ? -10.126 8.847 0.755 1.00 96.19 84 LEU A C 1
ATOM 611 O O . LEU A 1 84 ? -10.606 8.038 -0.034 1.00 96.19 84 LEU A O 1
ATOM 615 N N . GLY A 1 85 ? -9.892 8.529 2.032 1.00 95.44 85 GLY A N 1
ATOM 616 C CA . GLY A 1 85 ? -10.228 7.233 2.618 1.00 95.44 85 GLY A CA 1
ATOM 617 C C . GLY A 1 85 ? -11.725 6.927 2.560 1.00 95.44 85 GLY A C 1
ATOM 618 O O . GLY A 1 85 ? -12.111 5.792 2.250 1.00 95.44 85 GLY A O 1
ATOM 619 N N . LEU A 1 86 ? -12.580 7.931 2.800 1.00 93.50 86 LEU A N 1
ATOM 620 C CA . LEU A 1 86 ? -14.025 7.764 2.674 1.00 93.50 86 LEU A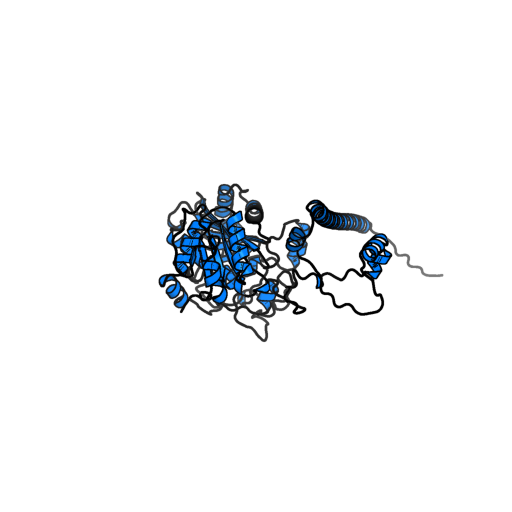 CA 1
ATOM 621 C C . LEU A 1 86 ? -14.467 7.717 1.210 1.00 93.50 86 LEU A C 1
ATOM 623 O O . LEU A 1 86 ? -15.278 6.862 0.850 1.00 93.50 86 LEU A O 1
ATOM 627 N N . GLU A 1 87 ? -13.979 8.629 0.372 1.00 94.94 87 GLU A N 1
ATOM 628 C CA . GLU A 1 87 ? -14.310 8.644 -1.058 1.00 94.94 87 GLU A CA 1
ATOM 629 C C . GLU A 1 87 ? -13.958 7.293 -1.702 1.00 94.94 87 GLU A C 1
ATOM 631 O O . GLU A 1 87 ? -14.770 6.712 -2.426 1.00 94.94 87 GLU A O 1
ATOM 636 N N . ALA A 1 88 ? -12.809 6.726 -1.326 1.00 96.56 88 ALA A N 1
ATOM 637 C CA . ALA A 1 88 ? -12.380 5.386 -1.696 1.00 96.56 88 ALA A CA 1
ATOM 638 C C . ALA A 1 88 ? -13.327 4.285 -1.197 1.00 96.56 88 ALA A C 1
ATOM 640 O O . ALA A 1 88 ? -13.696 3.397 -1.970 1.00 96.56 88 ALA A O 1
ATOM 641 N N . TRP A 1 89 ? -13.753 4.342 0.071 1.00 95.31 89 TRP A N 1
ATOM 642 C CA . TRP A 1 89 ? -14.748 3.407 0.607 1.00 95.31 89 TRP A CA 1
ATOM 643 C C . TRP A 1 89 ? -16.040 3.449 -0.212 1.00 95.31 89 TRP A C 1
ATOM 645 O O . TRP A 1 89 ? -16.537 2.408 -0.640 1.00 95.31 89 TRP A O 1
ATOM 655 N N . ASN A 1 90 ? -16.561 4.649 -0.469 1.00 94.44 90 ASN A N 1
ATOM 656 C CA . ASN A 1 90 ? -17.790 4.847 -1.229 1.00 94.44 90 ASN A CA 1
ATOM 657 C C . ASN A 1 90 ? -17.661 4.341 -2.667 1.00 94.44 90 ASN A C 1
ATOM 659 O O . ASN A 1 90 ? -18.575 3.676 -3.155 1.00 94.44 90 ASN A O 1
ATOM 663 N N . LEU A 1 91 ? -16.520 4.589 -3.318 1.00 95.44 91 LEU A N 1
ATOM 664 C CA . LEU A 1 91 ? -16.234 4.047 -4.642 1.00 95.44 91 LEU A CA 1
ATOM 665 C C . LEU A 1 91 ? -16.248 2.512 -4.620 1.00 95.44 91 LEU A C 1
ATOM 667 O O . LEU A 1 91 ? -16.911 1.912 -5.462 1.00 95.44 91 LEU A O 1
ATOM 671 N N . ARG A 1 92 ? -15.617 1.865 -3.631 1.00 94.75 92 ARG A N 1
ATOM 672 C CA . ARG A 1 92 ? -15.625 0.393 -3.489 1.00 94.75 92 ARG A CA 1
ATOM 673 C C . ARG A 1 92 ? -17.019 -0.202 -3.280 1.00 94.75 92 ARG A C 1
ATOM 675 O O . ARG A 1 92 ? -17.224 -1.367 -3.611 1.00 94.75 92 ARG A O 1
ATOM 682 N N . GLN A 1 93 ? -17.967 0.572 -2.747 1.00 91.62 93 GLN A N 1
ATOM 683 C CA . GLN A 1 93 ? -19.363 0.142 -2.592 1.00 91.62 93 GLN A CA 1
ATOM 684 C C . GLN A 1 93 ? -20.217 0.348 -3.854 1.00 91.62 93 GLN A C 1
ATOM 686 O O . GLN A 1 93 ? -21.390 -0.023 -3.853 1.00 91.62 93 GLN A O 1
ATOM 691 N N . SER A 1 94 ? -19.671 0.952 -4.912 1.00 93.44 94 SER A N 1
ATOM 692 C CA . SER A 1 94 ? -20.407 1.231 -6.147 1.00 93.44 94 SER A CA 1
ATOM 693 C C . SER A 1 94 ? -20.423 0.043 -7.113 1.00 93.44 94 SER A C 1
ATOM 695 O O . SER A 1 94 ? -19.465 -0.732 -7.184 1.00 93.44 94 SER A O 1
ATOM 697 N N . ASP A 1 95 ? -21.480 -0.042 -7.925 1.00 93.50 95 ASP A N 1
ATOM 698 C CA . ASP A 1 95 ? -21.557 -1.001 -9.035 1.00 93.50 95 ASP A CA 1
ATOM 699 C C . ASP A 1 95 ? -20.427 -0.765 -10.044 1.00 93.50 95 ASP A C 1
ATOM 701 O O . ASP A 1 95 ? -19.802 -1.715 -10.492 1.00 93.50 95 ASP A O 1
ATOM 705 N N . GLN A 1 96 ? -20.065 0.499 -10.300 1.00 94.12 96 GLN A N 1
ATOM 706 C CA . GLN A 1 96 ? -18.955 0.854 -11.188 1.00 94.12 96 GLN A CA 1
ATOM 707 C C . GLN A 1 96 ? -17.641 0.178 -10.776 1.00 94.12 96 GLN A C 1
ATOM 709 O O . GLN A 1 96 ? -16.918 -0.340 -11.624 1.00 94.12 96 GLN A O 1
ATOM 714 N N . PHE A 1 97 ? -17.304 0.195 -9.484 1.00 94.81 97 PHE A N 1
ATOM 715 C CA . PHE A 1 97 ? -16.090 -0.465 -9.011 1.00 94.81 97 PHE A CA 1
ATOM 716 C C . PHE A 1 97 ? -16.233 -1.984 -9.085 1.00 94.81 97 PHE A C 1
ATOM 718 O O . PHE A 1 97 ? -15.298 -2.657 -9.502 1.00 94.81 97 PHE A O 1
ATOM 725 N N . ALA A 1 98 ? -17.397 -2.537 -8.736 1.00 93.12 98 ALA A N 1
ATOM 726 C CA . ALA A 1 98 ? -17.641 -3.972 -8.852 1.00 93.12 98 ALA A CA 1
ATOM 727 C C . ALA A 1 98 ? -17.501 -4.477 -10.302 1.00 93.12 98 ALA A C 1
ATOM 729 O O . ALA A 1 98 ? -16.851 -5.500 -10.523 1.00 93.12 98 ALA A O 1
ATOM 730 N N . ASP A 1 99 ? -18.044 -3.740 -11.270 1.00 95.12 99 ASP A N 1
ATOM 731 C CA . ASP A 1 99 ? -17.970 -4.047 -12.699 1.00 95.12 99 ASP A CA 1
ATOM 732 C C . ASP A 1 99 ? -16.528 -3.935 -13.200 1.00 95.12 99 ASP A C 1
ATOM 734 O O . ASP A 1 99 ? -16.002 -4.895 -13.757 1.00 95.12 99 ASP A O 1
ATOM 738 N N . ALA A 1 100 ? -15.823 -2.845 -12.870 1.00 94.94 100 ALA A N 1
ATOM 739 C CA . ALA A 1 100 ? -14.406 -2.684 -13.206 1.00 94.94 100 ALA A CA 1
ATOM 740 C C . ALA A 1 100 ? -13.538 -3.830 -12.657 1.00 94.94 100 ALA A C 1
ATOM 742 O O . ALA A 1 100 ? -12.579 -4.264 -13.289 1.00 94.94 100 ALA A O 1
ATOM 743 N N . LYS A 1 101 ? -13.882 -4.366 -11.479 1.00 94.50 101 LYS A N 1
ATOM 744 C CA . LYS A 1 101 ? -13.181 -5.505 -10.875 1.00 94.50 101 LYS A CA 1
ATOM 745 C C . LYS A 1 101 ? -13.527 -6.841 -11.520 1.00 94.50 101 LYS A C 1
ATOM 747 O O . LYS A 1 101 ? -12.669 -7.724 -11.495 1.00 94.50 101 LYS A O 1
ATOM 752 N N . ALA A 1 102 ? -14.742 -7.001 -12.034 1.00 93.50 102 ALA A N 1
ATOM 753 C CA . ALA A 1 102 ? -15.182 -8.197 -12.747 1.00 93.50 102 ALA A CA 1
ATOM 754 C C . ALA A 1 102 ? -14.654 -8.236 -14.189 1.00 93.50 102 ALA A C 1
ATOM 756 O O . ALA A 1 102 ? -14.373 -9.311 -14.708 1.00 93.50 102 ALA A O 1
ATOM 757 N N . GLU A 1 103 ? -14.494 -7.067 -14.805 1.00 93.94 103 GLU A N 1
ATOM 758 C CA . GLU A 1 103 ? -14.040 -6.887 -16.187 1.00 93.94 103 GLU A CA 1
ATOM 759 C C . GLU A 1 103 ? -12.550 -6.536 -16.283 1.00 93.94 103 GLU A C 1
ATOM 761 O O . GLU A 1 103 ? -12.058 -6.222 -17.369 1.00 93.94 103 GLU A O 1
ATOM 766 N N . ARG A 1 104 ? -11.822 -6.572 -15.155 1.00 92.62 104 ARG A N 1
ATOM 767 C CA . ARG A 1 104 ? -10.420 -6.153 -15.107 1.00 92.62 104 ARG A CA 1
ATOM 768 C C . ARG A 1 104 ? -9.595 -6.922 -16.147 1.00 92.62 104 ARG A C 1
ATOM 770 O O . ARG A 1 104 ? -9.756 -8.140 -16.287 1.00 92.62 104 ARG A O 1
ATOM 777 N N . PRO A 1 105 ? -8.681 -6.250 -16.854 1.00 90.44 105 PRO A N 1
ATOM 778 C CA . PRO A 1 105 ? -7.854 -6.921 -17.839 1.00 90.44 105 PRO A CA 1
ATOM 779 C C . PRO A 1 105 ? -6.882 -7.891 -17.155 1.00 90.44 105 PRO A C 1
ATOM 781 O O . PRO A 1 105 ? -6.445 -7.662 -16.024 1.00 90.44 105 PRO A O 1
ATOM 784 N N . ARG A 1 106 ? -6.513 -8.953 -17.879 1.00 90.00 106 ARG A N 1
ATOM 785 C CA . ARG A 1 106 ? -5.434 -9.888 -17.520 1.00 90.00 106 ARG A CA 1
ATOM 786 C C . ARG A 1 106 ? -5.620 -10.617 -16.181 1.00 90.00 106 ARG A C 1
ATOM 788 O O . ARG A 1 106 ? -4.642 -10.916 -15.496 1.00 90.00 106 ARG A O 1
ATOM 795 N N . ASP A 1 107 ? -6.861 -10.880 -15.770 1.00 93.06 107 ASP A N 1
ATOM 796 C CA . ASP A 1 107 ? -7.143 -11.634 -14.543 1.00 93.06 107 ASP A CA 1
ATOM 797 C C . ASP A 1 107 ? -6.585 -13.067 -14.619 1.00 93.06 107 ASP A C 1
ATOM 799 O O . ASP A 1 107 ? -6.880 -13.815 -15.549 1.00 93.06 107 ASP A O 1
ATOM 803 N N . GLY A 1 108 ? -5.774 -13.453 -13.633 1.00 92.06 108 GLY A N 1
ATOM 804 C CA . GLY A 1 108 ? -5.154 -14.775 -13.541 1.00 92.06 108 GLY A CA 1
ATOM 805 C C . GLY A 1 108 ? -3.940 -14.992 -14.450 1.00 92.06 108 GLY A C 1
ATOM 806 O O . GLY A 1 108 ? -3.320 -16.054 -14.370 1.00 92.06 108 GLY A O 1
ATOM 807 N N . GLU A 1 109 ? -3.575 -14.021 -15.288 1.00 93.25 109 GLU A N 1
ATOM 808 C CA . GLU A 1 109 ? -2.385 -14.110 -16.138 1.00 93.25 109 GLU A CA 1
ATOM 809 C C . GLU A 1 109 ? -1.099 -14.029 -15.309 1.00 93.25 109 GLU A C 1
ATOM 811 O O . GLU A 1 109 ? -1.063 -13.392 -14.257 1.00 93.25 109 GLU A O 1
ATOM 816 N N . ARG A 1 110 ? -0.018 -14.664 -15.773 1.00 91.81 110 ARG A N 1
ATOM 817 C CA . ARG A 1 110 ? 1.293 -14.501 -15.129 1.00 91.81 110 ARG A CA 1
ATOM 818 C C . ARG A 1 110 ? 1.847 -13.112 -15.383 1.00 91.81 110 ARG A C 1
ATOM 820 O O . ARG A 1 110 ? 1.589 -12.525 -16.433 1.00 91.81 110 ARG A O 1
ATOM 827 N N . TRP A 1 111 ? 2.668 -12.643 -14.453 1.00 91.81 111 TRP A N 1
ATOM 828 C CA . TRP A 1 111 ? 3.298 -11.334 -14.565 1.00 91.81 111 TRP A CA 1
ATOM 829 C C . TRP A 1 111 ? 4.248 -11.219 -15.762 1.00 91.81 111 TRP A C 1
ATOM 831 O O . TRP A 1 111 ? 4.384 -10.136 -16.321 1.00 91.81 111 TRP A O 1
ATOM 841 N N . ASP A 1 112 ? 4.870 -12.319 -16.187 1.00 87.12 112 ASP A N 1
ATOM 842 C CA . ASP A 1 112 ? 5.964 -12.331 -17.161 1.00 87.12 112 ASP A CA 1
ATOM 843 C C . ASP A 1 112 ? 5.613 -12.868 -18.554 1.00 87.12 112 ASP A C 1
ATOM 845 O O . ASP A 1 112 ? 6.504 -13.125 -19.364 1.00 87.12 112 ASP A O 1
ATOM 849 N N . LEU A 1 113 ? 4.330 -13.058 -18.860 1.00 77.69 113 LEU A N 1
ATOM 850 C CA . LEU A 1 113 ? 3.932 -13.781 -20.069 1.00 77.69 113 LEU A CA 1
ATOM 851 C C . LEU A 1 113 ? 3.959 -12.972 -21.381 1.00 77.69 113 LEU A C 1
ATOM 853 O O . LEU A 1 113 ? 3.758 -13.595 -22.424 1.00 77.69 113 LEU A O 1
ATOM 857 N N . GLN A 1 114 ? 4.124 -11.638 -21.394 1.00 65.81 114 GLN A N 1
ATOM 858 C CA . GLN A 1 114 ? 3.593 -10.830 -22.517 1.00 65.81 114 GLN A CA 1
ATOM 859 C C . GLN A 1 114 ? 4.524 -9.760 -23.129 1.00 65.81 114 GLN A C 1
ATOM 861 O O . GLN A 1 114 ? 5.416 -9.223 -22.481 1.00 65.81 114 GLN A O 1
ATOM 866 N N . GLU A 1 115 ? 4.270 -9.449 -24.414 1.00 62.94 115 GLU A N 1
ATOM 867 C CA . GLU A 1 115 ? 5.004 -8.475 -25.250 1.00 62.94 115 GLU A CA 1
ATOM 868 C C . GLU A 1 115 ? 4.585 -7.007 -25.021 1.00 62.94 115 GLU A C 1
ATOM 870 O O . GLU A 1 115 ? 5.358 -6.099 -25.326 1.00 62.94 115 GLU A O 1
ATOM 875 N N . ASP A 1 116 ? 3.366 -6.763 -24.525 1.00 70.19 116 ASP A N 1
ATOM 876 C CA . ASP A 1 116 ? 2.738 -5.434 -24.422 1.00 70.19 116 ASP A CA 1
ATOM 877 C C . ASP A 1 116 ? 2.537 -4.937 -22.978 1.00 70.19 116 ASP A C 1
ATOM 879 O O . ASP A 1 116 ? 1.986 -3.857 -22.761 1.00 70.19 116 ASP A O 1
ATOM 883 N N . SER A 1 117 ? 2.987 -5.719 -21.999 1.00 70.06 117 SER A N 1
ATOM 884 C CA . SER A 1 117 ? 3.069 -5.344 -20.590 1.00 70.06 117 SER A CA 1
ATOM 885 C C . SER A 1 117 ? 4.330 -5.938 -19.990 1.00 70.06 117 SER A C 1
ATOM 887 O O . SER A 1 117 ? 4.625 -7.109 -20.231 1.00 70.06 117 SER A O 1
ATOM 889 N N . VAL A 1 118 ? 5.029 -5.177 -19.161 1.00 80.06 118 VAL A N 1
ATOM 890 C CA . VAL A 1 118 ? 6.138 -5.722 -18.368 1.00 80.06 118 VAL A CA 1
ATOM 891 C C . VAL A 1 118 ? 5.639 -6.209 -16.999 1.00 80.06 118 VAL A C 1
ATOM 893 O O . VAL A 1 118 ? 4.608 -5.743 -16.503 1.00 80.06 118 VAL A O 1
ATOM 896 N N . SER A 1 119 ? 6.334 -7.178 -16.394 1.00 79.75 119 SER A N 1
ATOM 897 C CA . SER A 1 119 ? 6.025 -7.654 -15.037 1.00 79.75 119 SER A CA 1
ATOM 898 C C . SER A 1 119 ? 6.177 -6.515 -14.027 1.00 79.75 119 SER A C 1
ATOM 900 O O . SER A 1 119 ? 7.010 -5.637 -14.262 1.00 79.75 119 SER A O 1
ATOM 902 N N . PRO A 1 120 ? 5.421 -6.491 -12.913 1.00 78.88 120 PRO A N 1
ATOM 903 C CA . PRO A 1 120 ? 5.788 -5.665 -11.767 1.00 78.88 120 PRO A CA 1
ATOM 904 C C . PRO A 1 120 ? 7.238 -5.940 -11.366 1.00 78.88 120 PRO A C 1
ATOM 906 O O . PRO A 1 120 ? 7.750 -7.022 -11.645 1.00 78.88 120 PRO A O 1
ATOM 909 N N . ASP A 1 121 ? 7.875 -4.937 -10.777 1.00 78.06 121 ASP A N 1
ATOM 910 C CA . ASP A 1 121 ? 9.269 -4.977 -10.352 1.00 78.06 121 ASP A CA 1
ATOM 911 C C . ASP A 1 121 ? 10.302 -5.249 -11.469 1.00 78.06 121 ASP A C 1
ATOM 913 O O . ASP A 1 121 ? 10.514 -6.350 -11.978 1.00 78.06 121 ASP A O 1
ATOM 917 N N . GLY A 1 122 ? 10.943 -4.181 -11.936 1.00 69.31 122 GLY A N 1
ATOM 918 C CA . GLY A 1 122 ? 11.703 -4.219 -13.181 1.00 69.31 122 GLY A CA 1
ATOM 919 C C . GLY A 1 122 ? 13.124 -4.729 -12.987 1.00 69.31 122 GLY A C 1
ATOM 920 O O . GLY A 1 122 ? 13.758 -4.514 -11.951 1.00 69.31 122 GLY A O 1
ATOM 921 N N . ALA A 1 123 ? 13.697 -5.302 -14.047 1.00 69.25 123 ALA A N 1
ATOM 922 C CA . ALA A 1 123 ? 15.074 -5.788 -14.039 1.00 69.25 123 ALA A CA 1
ATOM 923 C C . ALA A 1 123 ? 16.070 -4.754 -13.472 1.00 69.25 123 ALA A C 1
ATOM 925 O O . ALA A 1 123 ? 16.048 -3.568 -13.808 1.00 69.25 123 ALA A O 1
ATOM 926 N N . GLY A 1 124 ? 16.979 -5.220 -12.612 1.00 61.50 124 GLY A N 1
ATOM 927 C CA . GLY A 1 124 ? 17.991 -4.373 -11.978 1.00 61.50 124 GLY A CA 1
ATOM 928 C C . GLY A 1 124 ? 17.496 -3.579 -10.766 1.00 61.50 124 GLY A C 1
ATOM 929 O O . GLY A 1 124 ? 18.309 -2.875 -10.158 1.00 61.50 124 GLY A O 1
ATOM 930 N N . MET A 1 125 ? 16.220 -3.708 -10.379 1.00 77.88 125 MET A N 1
ATOM 931 C CA . MET A 1 125 ? 15.782 -3.273 -9.059 1.00 77.88 125 MET A CA 1
ATOM 932 C C . MET A 1 125 ? 16.456 -4.140 -7.989 1.00 77.88 125 MET A C 1
ATOM 934 O O . MET A 1 125 ? 16.604 -5.354 -8.132 1.00 77.88 125 MET A O 1
ATOM 938 N N . ARG A 1 126 ? 16.976 -3.503 -6.936 1.00 61.22 126 ARG A N 1
ATOM 939 C CA . ARG A 1 126 ? 17.665 -4.212 -5.853 1.00 61.22 126 ARG A CA 1
ATOM 940 C C . ARG A 1 126 ? 16.717 -4.406 -4.675 1.00 61.22 126 ARG A C 1
ATOM 942 O O . ARG A 1 126 ? 16.481 -3.468 -3.905 1.00 61.22 126 ARG A O 1
ATOM 949 N N . HIS A 1 127 ? 16.255 -5.642 -4.509 1.00 64.19 127 HIS A N 1
ATOM 950 C CA . HIS A 1 127 ? 15.551 -6.095 -3.310 1.00 64.19 127 HIS A CA 1
ATOM 951 C C . HIS A 1 127 ? 16.526 -6.310 -2.163 1.00 64.19 127 HIS A C 1
ATOM 953 O O . HIS A 1 127 ? 17.707 -6.617 -2.349 1.00 64.19 127 HIS A O 1
ATOM 959 N N . VAL A 1 128 ? 16.005 -6.168 -0.951 1.00 50.97 128 VAL A N 1
ATOM 960 C CA . VAL A 1 128 ? 16.726 -6.534 0.263 1.00 50.97 128 VAL A CA 1
ATOM 961 C C . VAL A 1 128 ? 16.717 -8.062 0.350 1.00 50.97 128 VAL A C 1
ATOM 963 O O . VAL A 1 128 ? 15.733 -8.658 0.777 1.00 50.97 128 VAL A O 1
ATOM 966 N N . GLY A 1 129 ? 17.789 -8.707 -0.114 1.00 47.19 129 GLY A N 1
ATOM 967 C CA . GLY A 1 129 ? 18.029 -10.133 0.129 1.00 47.19 129 GLY A CA 1
ATOM 968 C C . GLY A 1 129 ? 18.479 -10.390 1.573 1.00 47.19 129 GLY A C 1
ATOM 969 O O . GLY A 1 129 ? 18.852 -9.456 2.284 1.00 47.19 129 GLY A O 1
ATOM 970 N N . GLY A 1 130 ? 18.502 -11.655 2.010 1.00 39.94 130 GLY A N 1
ATOM 971 C CA . GLY A 1 130 ? 18.927 -12.031 3.371 1.00 39.94 130 GLY A CA 1
ATOM 972 C C . GLY A 1 130 ? 20.322 -11.529 3.789 1.00 39.94 130 GLY A C 1
ATOM 973 O O . GLY A 1 130 ? 20.565 -11.301 4.972 1.00 39.94 130 GLY A O 1
ATOM 974 N N . GLU A 1 131 ? 21.219 -11.263 2.833 1.00 35.28 131 GLU A N 1
ATOM 975 C CA . GLU A 1 131 ? 22.547 -10.681 3.088 1.00 35.28 131 GLU A CA 1
ATOM 976 C C . GLU A 1 131 ? 22.507 -9.197 3.512 1.00 35.28 131 GLU A C 1
ATOM 978 O O . GLU A 1 131 ? 23.428 -8.717 4.176 1.00 35.28 131 GLU A O 1
ATOM 983 N N . ASP A 1 132 ? 21.437 -8.455 3.199 1.00 46.72 132 ASP A N 1
ATOM 984 C CA . ASP A 1 132 ? 21.329 -7.031 3.540 1.00 46.72 132 ASP A CA 1
ATOM 985 C C . ASP A 1 132 ? 20.887 -6.780 4.996 1.00 46.72 132 ASP A C 1
ATOM 987 O O . ASP A 1 132 ? 21.001 -5.648 5.462 1.00 46.72 132 ASP A O 1
ATOM 991 N N . VAL A 1 133 ? 20.469 -7.804 5.757 1.00 41.53 133 VAL A N 1
ATOM 992 C CA . VAL A 1 133 ? 20.204 -7.669 7.208 1.00 41.53 133 VAL A CA 1
ATOM 993 C C . VAL A 1 133 ? 21.503 -7.359 7.965 1.00 41.53 133 VAL A C 1
ATOM 995 O O . VAL A 1 133 ? 21.537 -6.466 8.814 1.00 41.53 133 VAL A O 1
ATOM 998 N N . LEU A 1 134 ? 22.606 -8.025 7.602 1.00 38.66 134 LEU A N 1
ATOM 999 C CA . LEU A 1 134 ? 23.942 -7.736 8.139 1.00 38.66 134 LEU A CA 1
ATOM 1000 C C . LEU A 1 134 ? 24.447 -6.363 7.672 1.00 38.66 134 LEU A C 1
ATOM 1002 O O . LEU A 1 134 ? 24.969 -5.593 8.474 1.00 38.66 134 LEU A O 1
ATOM 1006 N N . GLY A 1 135 ? 24.204 -6.007 6.407 1.00 35.94 135 GLY A N 1
ATOM 1007 C CA . GLY A 1 135 ? 24.542 -4.685 5.874 1.00 35.94 135 GLY A CA 1
ATOM 1008 C C . GLY A 1 135 ? 23.735 -3.536 6.497 1.00 35.94 135 GLY A C 1
ATOM 1009 O O . GLY A 1 135 ? 24.251 -2.429 6.633 1.00 35.94 135 GLY A O 1
ATOM 1010 N N . ALA A 1 136 ? 22.479 -3.761 6.891 1.00 41.34 136 ALA A N 1
ATOM 1011 C CA . ALA A 1 136 ? 21.646 -2.780 7.592 1.00 41.34 136 ALA A CA 1
ATOM 1012 C C . ALA A 1 136 ? 22.122 -2.548 9.034 1.00 41.34 136 ALA A C 1
ATOM 1014 O O . ALA A 1 136 ? 22.168 -1.399 9.475 1.00 41.34 136 ALA A O 1
ATOM 1015 N N . LEU A 1 137 ? 22.563 -3.612 9.719 1.00 38.81 137 LEU A N 1
ATOM 1016 C CA . LEU A 1 137 ? 23.234 -3.537 11.023 1.00 38.81 137 LEU A CA 1
ATOM 1017 C C . LEU A 1 137 ? 24.560 -2.764 10.940 1.00 38.81 137 LEU A C 1
ATOM 1019 O O . LEU A 1 137 ? 24.821 -1.914 11.787 1.00 38.81 137 LEU A O 1
ATOM 1023 N N . GLU A 1 138 ? 25.363 -2.988 9.895 1.00 36.69 138 GLU A N 1
ATOM 1024 C CA . GLU A 1 138 ? 26.608 -2.237 9.652 1.00 36.69 138 GLU A CA 1
ATOM 1025 C C . GLU A 1 138 ? 26.364 -0.760 9.306 1.00 36.69 138 GLU A C 1
ATOM 1027 O O . GLU A 1 138 ? 27.174 0.102 9.649 1.00 36.69 138 GLU A O 1
ATOM 1032 N N . ARG A 1 139 ? 25.244 -0.450 8.639 1.00 43.22 139 ARG A N 1
ATOM 1033 C CA . ARG A 1 139 ? 24.861 0.918 8.251 1.00 43.22 139 ARG A CA 1
ATOM 1034 C C . ARG A 1 139 ? 23.997 1.640 9.293 1.00 43.22 139 ARG A C 1
ATOM 1036 O O . ARG A 1 139 ? 23.669 2.803 9.069 1.00 43.22 139 ARG A O 1
ATOM 1043 N N . ALA A 1 140 ? 23.624 0.975 10.392 1.00 48.22 140 ALA A N 1
ATOM 1044 C CA . ALA A 1 140 ? 22.699 1.472 11.417 1.00 48.22 140 ALA A CA 1
ATOM 1045 C C . ALA A 1 140 ? 21.393 2.069 10.844 1.00 48.22 140 ALA A C 1
ATOM 1047 O O . ALA A 1 140 ? 20.834 3.019 11.390 1.00 48.22 140 ALA A O 1
ATOM 1048 N N . VAL A 1 141 ? 20.913 1.531 9.718 1.00 57.03 141 VAL A N 1
ATOM 1049 C CA . VAL A 1 141 ? 19.645 1.953 9.114 1.00 57.03 141 VAL A CA 1
ATOM 1050 C C . VAL A 1 141 ? 18.541 1.103 9.723 1.00 57.03 141 VAL A C 1
ATOM 1052 O O . VAL A 1 141 ? 18.557 -0.116 9.575 1.00 57.03 141 VAL A O 1
ATOM 1055 N N . GLU A 1 142 ? 17.585 1.740 10.397 1.00 65.56 142 GLU A N 1
ATOM 1056 C CA . GLU A 1 142 ? 16.410 1.052 10.929 1.00 65.56 142 GLU A CA 1
ATOM 1057 C C . GLU A 1 142 ? 15.602 0.410 9.785 1.00 65.56 142 GLU A C 1
ATOM 1059 O O . GLU A 1 142 ? 15.181 1.098 8.851 1.00 65.56 142 GLU A O 1
ATOM 1064 N N . ASP A 1 143 ? 15.395 -0.912 9.843 1.00 78.00 143 ASP A N 1
ATOM 1065 C CA . ASP A 1 143 ? 14.442 -1.603 8.969 1.00 78.00 143 ASP A CA 1
ATOM 1066 C C . ASP A 1 143 ? 13.035 -1.422 9.540 1.00 78.00 143 ASP A C 1
ATOM 1068 O O . ASP A 1 143 ? 12.696 -1.945 10.601 1.00 78.00 143 ASP A O 1
ATOM 1072 N N . THR A 1 144 ? 12.209 -0.667 8.825 1.00 86.31 144 THR A N 1
ATOM 1073 C CA . THR A 1 144 ? 10.839 -0.342 9.226 1.00 86.31 144 THR A CA 1
ATOM 1074 C C . THR A 1 144 ? 9.816 -1.367 8.736 1.00 86.31 144 THR A C 1
ATOM 1076 O O . THR A 1 144 ? 8.621 -1.141 8.895 1.00 86.31 144 THR A O 1
ATOM 1079 N N . SER A 1 145 ? 10.254 -2.475 8.133 1.00 90.94 145 SER A N 1
ATOM 1080 C CA . SER A 1 145 ? 9.395 -3.475 7.479 1.00 90.94 145 SER A CA 1
ATOM 1081 C C . SER A 1 145 ? 10.014 -4.892 7.458 1.00 90.94 145 SER A C 1
ATOM 1083 O O . SER A 1 145 ? 10.061 -5.530 6.405 1.00 90.94 145 SER A O 1
ATOM 1085 N N . PRO A 1 146 ? 10.548 -5.421 8.577 1.00 84.69 146 PRO A N 1
ATOM 1086 C CA . PRO A 1 146 ? 11.207 -6.729 8.583 1.00 84.69 146 PRO A CA 1
ATOM 1087 C C . PRO A 1 146 ? 10.231 -7.888 8.315 1.00 84.69 146 PRO A C 1
ATOM 1089 O O . PRO A 1 146 ? 10.604 -8.839 7.637 1.00 84.69 146 PRO A O 1
ATOM 1092 N N . TYR A 1 147 ? 8.999 -7.798 8.823 1.00 91.25 147 TYR A N 1
ATOM 1093 C CA . TYR A 1 147 ? 7.905 -8.763 8.653 1.00 91.25 147 TYR A CA 1
ATOM 1094 C C . TYR A 1 147 ? 6.552 -8.064 8.844 1.00 91.25 147 TYR A C 1
ATOM 1096 O O . TYR A 1 147 ? 6.492 -6.964 9.398 1.00 91.25 147 TYR A O 1
ATOM 1104 N N . LEU A 1 148 ? 5.461 -8.688 8.399 1.00 94.62 148 LEU A N 1
ATOM 1105 C CA . LEU A 1 148 ? 4.127 -8.089 8.362 1.00 94.62 148 LEU A CA 1
ATOM 1106 C C . LEU A 1 148 ? 3.248 -8.574 9.526 1.00 94.62 148 LEU A C 1
ATOM 1108 O O . LEU A 1 148 ? 2.315 -9.341 9.336 1.00 94.62 148 LEU A O 1
ATOM 1112 N N . ILE A 1 149 ? 3.528 -8.126 10.750 1.00 90.62 149 ILE A N 1
ATOM 1113 C CA . ILE A 1 149 ? 2.696 -8.425 11.935 1.00 90.62 149 ILE A CA 1
ATOM 1114 C C . ILE A 1 149 ? 2.390 -7.129 12.685 1.00 90.62 149 ILE A C 1
ATOM 1116 O O . ILE A 1 149 ? 3.303 -6.353 12.982 1.00 90.62 149 ILE A O 1
ATOM 1120 N N . GLY A 1 150 ? 1.121 -6.917 13.028 1.00 87.38 150 GLY A N 1
ATOM 1121 C CA . GLY A 1 150 ? 0.635 -5.747 13.752 1.00 87.38 150 GLY A CA 1
ATOM 1122 C C . GLY A 1 150 ? 0.397 -4.524 12.862 1.00 87.38 150 GLY A C 1
ATOM 1123 O O . GLY A 1 150 ? -0.075 -4.624 11.731 1.00 87.38 150 GLY A O 1
ATOM 1124 N N . SER A 1 151 ? 0.677 -3.335 13.394 1.00 89.62 151 SER A N 1
ATOM 1125 C CA . SER A 1 151 ? 0.325 -2.067 12.752 1.00 89.62 151 SER A CA 1
ATOM 1126 C C . SER A 1 151 ? 1.408 -1.546 11.800 1.00 89.62 151 SER A C 1
ATOM 1128 O O . SER A 1 151 ? 2.598 -1.540 12.126 1.00 89.62 151 SER A O 1
ATOM 1130 N N . VAL A 1 152 ? 0.985 -1.044 10.638 1.00 95.94 152 VAL A N 1
ATOM 1131 C CA . VAL A 1 152 ? 1.849 -0.514 9.575 1.00 95.94 152 VAL A CA 1
ATOM 1132 C C . VAL A 1 152 ? 1.408 0.896 9.190 1.00 95.94 152 VAL A C 1
ATOM 1134 O O . VAL A 1 152 ? 0.244 1.110 8.857 1.00 95.94 152 VAL A O 1
ATOM 1137 N N . ALA A 1 153 ? 2.338 1.851 9.192 1.00 97.06 153 ALA A N 1
ATOM 1138 C CA . ALA A 1 153 ? 2.124 3.173 8.613 1.00 97.06 153 ALA A CA 1
ATOM 1139 C C . ALA A 1 153 ? 2.350 3.128 7.098 1.00 97.06 153 ALA A C 1
ATOM 1141 O O . ALA A 1 153 ? 3.401 2.688 6.631 1.00 97.06 153 ALA A O 1
ATOM 1142 N N . VAL A 1 154 ? 1.376 3.614 6.338 1.00 98.75 154 VAL A N 1
ATOM 1143 C CA . VAL A 1 154 ? 1.430 3.730 4.882 1.00 98.75 154 VAL A CA 1
ATOM 1144 C C . VAL A 1 154 ? 1.368 5.207 4.527 1.00 98.75 154 VAL A C 1
ATOM 1146 O O . VAL A 1 154 ? 0.303 5.825 4.566 1.00 98.75 154 VAL A O 1
ATOM 1149 N N . GLY A 1 155 ? 2.519 5.778 4.184 1.00 98.62 155 GLY A N 1
ATOM 1150 C CA . GLY A 1 155 ? 2.563 7.087 3.542 1.00 98.62 155 GLY A CA 1
ATOM 1151 C C . GLY A 1 155 ? 2.149 6.935 2.084 1.00 98.62 155 GLY A C 1
ATOM 1152 O O . GLY A 1 155 ? 2.784 6.176 1.363 1.00 98.62 155 GLY A O 1
ATOM 1153 N N . LEU A 1 156 ? 1.102 7.615 1.633 1.00 98.69 156 LEU A N 1
ATOM 1154 C CA . LEU A 1 156 ? 0.628 7.564 0.253 1.00 98.69 156 LEU A CA 1
ATOM 1155 C C . LEU A 1 156 ? 0.749 8.953 -0.373 1.00 98.69 156 LEU A C 1
ATOM 1157 O O . LEU A 1 156 ? -0.089 9.826 -0.155 1.00 98.69 156 LEU A O 1
ATOM 1161 N N . ILE A 1 157 ? 1.815 9.157 -1.143 1.00 98.81 157 ILE A N 1
ATOM 1162 C CA . ILE A 1 157 ? 2.153 10.457 -1.721 1.00 98.81 157 ILE A CA 1
ATOM 1163 C C . ILE A 1 157 ? 1.785 10.463 -3.206 1.00 98.81 157 ILE A C 1
ATOM 1165 O O . ILE A 1 157 ? 2.402 9.765 -4.013 1.00 98.81 157 ILE A O 1
ATOM 1169 N N . LEU A 1 158 ? 0.806 11.288 -3.575 1.00 98.81 158 LEU A N 1
ATOM 1170 C CA . LEU A 1 158 ? 0.414 11.530 -4.963 1.00 98.81 158 LEU A CA 1
ATOM 1171 C C . LEU A 1 158 ? 1.232 12.711 -5.502 1.00 98.81 158 LEU A C 1
ATOM 1173 O O . LEU A 1 158 ? 0.988 13.863 -5.137 1.00 98.81 158 LEU A O 1
ATOM 1177 N N . VAL A 1 159 ? 2.235 12.442 -6.340 1.00 98.81 159 VAL A N 1
ATOM 1178 C CA . VAL A 1 159 ? 3.147 13.476 -6.849 1.00 98.81 159 VAL A CA 1
ATOM 1179 C C . VAL A 1 159 ? 2.648 14.035 -8.176 1.00 98.81 159 VAL A C 1
ATOM 1181 O O . VAL A 1 159 ? 2.565 13.327 -9.181 1.00 98.81 159 VAL A O 1
ATOM 1184 N N . GLU A 1 160 ? 2.373 15.338 -8.190 1.00 98.62 160 GLU A N 1
ATOM 1185 C CA . GLU A 1 160 ? 1.870 16.063 -9.353 1.00 98.62 160 GLU A CA 1
ATOM 1186 C C . GLU A 1 160 ? 2.896 17.011 -9.955 1.00 98.62 160 GLU A C 1
ATOM 1188 O O . GLU A 1 160 ? 3.587 17.744 -9.245 1.00 98.62 160 GLU A O 1
ATOM 1193 N N . GLY A 1 161 ? 2.923 17.065 -11.285 1.00 98.06 161 GLY A N 1
ATOM 1194 C CA . GLY A 1 161 ? 3.763 17.997 -12.024 1.00 98.06 161 GLY A CA 1
ATOM 1195 C C . GLY A 1 161 ? 3.072 19.289 -12.469 1.00 98.06 161 GLY A C 1
ATOM 1196 O O . GLY A 1 161 ? 1.876 19.508 -12.246 1.00 98.06 161 GLY A O 1
ATOM 1197 N N . PRO A 1 162 ? 3.817 20.169 -13.161 1.00 97.44 162 PRO A N 1
ATOM 1198 C CA . PRO A 1 162 ? 3.311 21.472 -13.587 1.00 97.44 162 PRO A CA 1
ATOM 1199 C C . PRO A 1 162 ? 2.305 21.403 -14.748 1.00 97.44 162 PRO A C 1
ATOM 1201 O O . PRO A 1 162 ? 1.557 22.355 -14.956 1.00 97.44 162 PRO A O 1
ATOM 1204 N N . SER A 1 163 ? 2.272 20.304 -15.511 1.00 97.19 163 SER A N 1
ATOM 1205 C CA . SER A 1 163 ? 1.376 20.139 -16.665 1.00 97.19 163 SER A CA 1
ATOM 1206 C C . SER A 1 163 ? 0.156 19.280 -16.332 1.00 97.19 163 SER A C 1
ATOM 1208 O O . SER A 1 163 ? 0.234 18.407 -15.473 1.00 97.19 163 SER A O 1
ATOM 1210 N N . ALA A 1 164 ? -0.948 19.470 -17.062 1.00 96.50 164 ALA A N 1
ATOM 1211 C CA . ALA A 1 164 ? -2.176 18.690 -16.874 1.00 96.50 164 ALA A CA 1
ATOM 1212 C C . ALA A 1 164 ? -1.965 17.172 -17.044 1.00 96.50 164 ALA A C 1
ATOM 1214 O O . ALA A 1 164 ? -2.586 16.386 -16.340 1.00 96.50 164 ALA A O 1
ATOM 1215 N N . ALA A 1 165 ? -1.048 16.752 -17.925 1.00 96.88 165 ALA A N 1
ATOM 1216 C CA . ALA A 1 165 ? -0.719 15.338 -18.125 1.00 96.88 165 ALA A CA 1
ATOM 1217 C C . ALA A 1 165 ? -0.040 14.693 -16.901 1.00 96.88 165 ALA A C 1
ATOM 1219 O O . ALA A 1 165 ? -0.092 13.479 -16.740 1.00 96.88 165 ALA A O 1
ATOM 1220 N N . LEU A 1 166 ? 0.577 15.504 -16.037 1.00 98.06 166 LEU A N 1
ATOM 1221 C CA . LEU A 1 166 ? 1.273 15.067 -14.824 1.00 98.06 166 LEU A CA 1
ATOM 1222 C C . LEU A 1 166 ? 0.440 15.284 -13.555 1.00 98.06 166 LEU A C 1
ATOM 1224 O O . LEU A 1 166 ? 0.967 15.139 -12.455 1.00 98.06 166 LEU A O 1
ATOM 1228 N N . GLN A 1 167 ? -0.819 15.700 -13.691 1.00 98.19 167 GLN A N 1
ATOM 1229 C CA . GLN A 1 167 ? -1.720 15.964 -12.572 1.00 98.19 167 GLN A CA 1
ATOM 1230 C C . GLN A 1 167 ? -2.745 14.843 -12.456 1.00 98.19 167 GLN A C 1
ATOM 1232 O O . GLN A 1 167 ? -3.192 14.283 -13.463 1.00 98.19 167 GLN A O 1
ATOM 1237 N N . PHE A 1 168 ? -3.117 14.515 -11.223 1.00 98.50 168 PHE A N 1
ATOM 1238 C CA . PHE A 1 168 ? -4.230 13.622 -10.958 1.00 98.50 168 PHE A CA 1
ATOM 1239 C C . PHE A 1 168 ? -5.510 14.457 -10.929 1.00 98.50 168 PHE A C 1
ATOM 1241 O O . PHE A 1 168 ? -5.565 15.530 -10.332 1.00 98.50 168 PHE A O 1
ATOM 1248 N N . SER A 1 169 ? -6.556 13.978 -11.582 1.00 98.12 169 SER A N 1
ATOM 1249 C CA . SER A 1 169 ? -7.910 14.446 -11.301 1.00 98.12 169 SER A CA 1
ATOM 1250 C C . SER A 1 169 ? -8.395 13.875 -9.969 1.00 98.12 169 SER A C 1
ATOM 1252 O O . SER A 1 169 ? -7.883 12.858 -9.499 1.00 98.12 169 SER A O 1
ATOM 1254 N N . ASP A 1 170 ? -9.422 14.483 -9.380 1.00 97.06 170 ASP A N 1
ATOM 1255 C CA . ASP A 1 170 ? -10.002 14.021 -8.109 1.00 97.06 170 ASP A CA 1
ATOM 1256 C C . ASP A 1 170 ? -10.484 12.558 -8.195 1.00 97.06 170 ASP A C 1
ATOM 1258 O O . ASP A 1 170 ? -10.301 11.770 -7.265 1.00 97.06 170 ASP A O 1
ATOM 1262 N N . VAL A 1 171 ? -11.008 12.163 -9.364 1.00 97.25 171 VAL A N 1
ATOM 1263 C CA . VAL A 1 171 ? -11.413 10.780 -9.664 1.00 97.25 171 VAL A CA 1
ATOM 1264 C C . VAL A 1 171 ? -10.219 9.829 -9.615 1.00 97.25 171 VAL A C 1
ATOM 1266 O O . VAL A 1 171 ? -10.322 8.743 -9.051 1.00 97.25 171 VAL A O 1
ATOM 1269 N N . GLU A 1 172 ? -9.074 10.225 -10.170 1.00 98.62 172 GLU A N 1
ATOM 1270 C CA . GLU A 1 172 ? -7.871 9.390 -10.173 1.00 98.62 172 GLU A CA 1
ATOM 1271 C C . GLU A 1 172 ? -7.252 9.287 -8.774 1.00 98.62 172 GLU A C 1
ATOM 1273 O O . GLU A 1 172 ? -6.825 8.199 -8.394 1.00 98.62 172 GLU A O 1
ATOM 1278 N N . ARG A 1 173 ? -7.262 10.367 -7.973 1.00 98.69 173 ARG A N 1
ATOM 1279 C CA . ARG A 1 173 ? -6.816 10.312 -6.566 1.00 98.69 173 ARG A CA 1
ATOM 1280 C C . ARG A 1 173 ? -7.679 9.343 -5.760 1.00 98.69 173 ARG A C 1
ATOM 1282 O O . ARG A 1 173 ? -7.150 8.441 -5.115 1.00 98.69 173 ARG A O 1
ATOM 1289 N N . THR A 1 174 ? -9.003 9.463 -5.880 1.00 98.38 174 THR A N 1
ATOM 1290 C CA . THR A 1 174 ? -9.960 8.546 -5.237 1.00 98.38 174 THR A CA 1
ATOM 1291 C C . THR A 1 174 ? -9.736 7.103 -5.682 1.00 98.38 174 THR A C 1
ATOM 1293 O O . THR A 1 174 ? -9.719 6.191 -4.855 1.00 98.38 174 THR A O 1
ATOM 1296 N N . LYS A 1 175 ? -9.534 6.883 -6.989 1.00 98.31 175 LYS A N 1
ATOM 1297 C CA . LYS A 1 175 ? -9.279 5.558 -7.558 1.00 98.31 175 LYS A CA 1
ATOM 1298 C C . LYS A 1 175 ? -8.015 4.939 -6.971 1.00 98.31 175 LYS A C 1
ATOM 1300 O O . LYS A 1 175 ? -8.090 3.812 -6.503 1.00 98.31 175 LYS A O 1
ATOM 1305 N N . VAL A 1 176 ? -6.898 5.670 -6.914 1.00 98.75 176 VAL A N 1
ATOM 1306 C CA . VAL A 1 176 ? -5.654 5.179 -6.292 1.00 98.75 176 VAL A CA 1
ATOM 1307 C C . VAL A 1 176 ? -5.904 4.725 -4.853 1.00 98.75 176 VAL A C 1
ATOM 1309 O O . VAL A 1 176 ? -5.545 3.603 -4.498 1.00 98.75 176 VAL A O 1
ATOM 1312 N N . VAL A 1 177 ? -6.570 5.545 -4.034 1.00 98.69 177 VAL A N 1
ATOM 1313 C CA . VAL A 1 177 ? -6.837 5.186 -2.632 1.00 98.69 177 VAL A CA 1
ATOM 1314 C C . VAL A 1 177 ? -7.790 3.989 -2.526 1.00 98.69 177 VAL A C 1
ATOM 1316 O O . VAL A 1 177 ? -7.563 3.119 -1.692 1.00 98.69 177 VAL A O 1
ATOM 1319 N N . ALA A 1 178 ? -8.804 3.877 -3.390 1.00 98.50 178 ALA A N 1
ATOM 1320 C CA . ALA A 1 178 ? -9.716 2.727 -3.428 1.00 98.50 178 ALA A CA 1
ATOM 1321 C C . ALA A 1 178 ? -9.010 1.413 -3.780 1.00 98.50 178 ALA A C 1
ATOM 1323 O O . ALA A 1 178 ? -9.273 0.384 -3.159 1.00 98.50 178 ALA A O 1
ATOM 1324 N N . GLU A 1 179 ? -8.100 1.457 -4.747 1.00 98.62 179 GLU A N 1
ATOM 1325 C CA . GLU A 1 179 ? -7.298 0.316 -5.184 1.00 98.62 179 GLU A CA 1
ATOM 1326 C C . GLU A 1 179 ? -6.323 -0.140 -4.089 1.00 98.62 179 GLU A C 1
ATOM 1328 O O . GLU A 1 179 ? -6.293 -1.319 -3.734 1.00 98.62 179 GLU A O 1
ATOM 1333 N N . VAL A 1 180 ? -5.604 0.802 -3.467 1.00 98.81 180 VAL A N 1
ATOM 1334 C CA . VAL A 1 180 ? -4.737 0.530 -2.306 1.00 98.81 180 VAL A CA 1
ATOM 1335 C C . VAL A 1 180 ? -5.547 -0.053 -1.146 1.00 98.81 180 VAL A C 1
ATOM 1337 O O . VAL A 1 180 ? -5.136 -1.035 -0.527 1.00 98.81 180 VAL A O 1
ATOM 1340 N N . GLN A 1 181 ? -6.719 0.520 -0.858 1.00 97.88 181 GLN A N 1
ATOM 1341 C CA . GLN A 1 181 ? -7.602 0.043 0.202 1.00 97.88 181 GLN A CA 1
ATOM 1342 C C . GLN A 1 181 ? -8.085 -1.390 -0.082 1.00 97.88 181 GLN A C 1
ATOM 1344 O O . GLN A 1 181 ? -8.089 -2.203 0.839 1.00 97.88 181 GLN A O 1
ATOM 1349 N N . GLU A 1 182 ? -8.442 -1.734 -1.325 1.00 97.19 182 GLU A N 1
ATOM 1350 C CA . GLU A 1 182 ? -8.841 -3.095 -1.727 1.00 97.19 182 GLU A CA 1
ATOM 1351 C C . GLU A 1 182 ? -7.694 -4.104 -1.578 1.00 97.19 182 GLU A C 1
ATOM 1353 O O . GLU A 1 182 ? -7.870 -5.138 -0.926 1.00 97.19 182 GLU A O 1
ATOM 1358 N N . GLY A 1 183 ? -6.510 -3.787 -2.109 1.00 98.12 183 GLY A N 1
ATOM 1359 C CA . GLY A 1 183 ? -5.356 -4.683 -2.056 1.00 98.12 183 GLY A CA 1
ATOM 1360 C C . GLY A 1 183 ? -4.861 -4.945 -0.635 1.00 98.12 183 GLY A C 1
ATOM 1361 O O . GLY A 1 183 ? -4.731 -6.095 -0.203 1.00 98.12 183 GLY A O 1
ATOM 1362 N N . LEU A 1 184 ? -4.704 -3.883 0.158 1.00 98.44 184 LEU A N 1
ATOM 1363 C CA . LEU A 1 184 ? -4.294 -4.003 1.557 1.00 98.44 184 LEU A CA 1
ATOM 1364 C C . LEU A 1 184 ? -5.379 -4.636 2.444 1.00 98.44 184 LEU A C 1
ATOM 1366 O O . LEU A 1 184 ? -5.045 -5.329 3.410 1.00 98.44 184 LEU A O 1
ATOM 1370 N N . THR A 1 185 ? -6.667 -4.487 2.097 1.00 97.00 185 THR A N 1
ATOM 1371 C CA . THR A 1 185 ? -7.746 -5.258 2.743 1.00 97.00 185 THR A CA 1
ATOM 1372 C C . THR A 1 185 ? -7.531 -6.757 2.522 1.00 97.00 185 THR A C 1
ATOM 1374 O O . THR A 1 185 ? -7.641 -7.550 3.462 1.00 97.00 185 THR A O 1
ATOM 1377 N N . TRP A 1 186 ? -7.254 -7.173 1.280 1.00 96.25 186 TRP A N 1
ATOM 1378 C CA . TRP A 1 186 ? -7.015 -8.580 0.969 1.00 96.25 186 TRP A CA 1
ATOM 1379 C C . TRP A 1 186 ? -5.790 -9.099 1.721 1.00 96.25 186 TRP A C 1
ATOM 1381 O O . TRP A 1 186 ? -5.919 -10.097 2.435 1.00 96.25 186 TRP A O 1
ATOM 1391 N N . LEU A 1 187 ? -4.662 -8.388 1.648 1.00 97.19 187 LEU A N 1
ATOM 1392 C CA . LEU A 1 187 ? -3.397 -8.806 2.255 1.00 97.19 187 LEU A CA 1
ATOM 1393 C C . LEU A 1 187 ? -3.494 -8.942 3.771 1.00 97.19 187 LEU A C 1
ATOM 1395 O O . LEU A 1 187 ? -3.246 -10.021 4.302 1.00 97.19 187 LEU A O 1
ATOM 1399 N N . GLY A 1 188 ? -3.941 -7.892 4.465 1.00 93.44 188 GLY A N 1
ATOM 1400 C CA . GLY A 1 188 ? -4.036 -7.897 5.929 1.00 93.44 188 GLY A CA 1
ATOM 1401 C C . GLY A 1 188 ? -5.048 -8.903 6.487 1.00 93.44 188 GLY A C 1
ATOM 1402 O O . GLY A 1 188 ? -5.118 -9.112 7.692 1.00 93.44 188 GLY A O 1
ATOM 1403 N N . SER A 1 189 ? -5.852 -9.522 5.616 1.00 91.06 189 SER A N 1
ATOM 1404 C CA . SER A 1 189 ? -6.838 -10.526 6.003 1.00 91.06 189 SER A CA 1
ATOM 1405 C C . SER A 1 189 ? -6.426 -11.973 5.773 1.00 91.06 189 SER A C 1
ATOM 1407 O O . SER A 1 189 ? -7.230 -12.865 6.053 1.00 91.06 189 SER A O 1
ATOM 1409 N N . ARG A 1 190 ? -5.240 -12.205 5.202 1.00 92.94 190 ARG A N 1
ATOM 1410 C CA . ARG A 1 190 ? -4.765 -13.552 4.872 1.00 92.94 190 ARG A CA 1
ATOM 1411 C C . ARG A 1 190 ? -4.366 -14.346 6.112 1.00 92.94 190 ARG A C 1
ATOM 1413 O O . ARG A 1 190 ? -4.684 -15.527 6.160 1.00 92.94 190 ARG A O 1
ATOM 1420 N N . GLU A 1 191 ? -3.762 -13.688 7.100 1.00 91.75 191 GLU A N 1
ATOM 1421 C CA . GLU A 1 191 ? -3.379 -14.290 8.378 1.00 91.75 191 GLU A CA 1
ATOM 1422 C C . GLU A 1 191 ? -3.995 -13.503 9.551 1.00 91.75 191 GLU A C 1
ATOM 1424 O O . GLU A 1 191 ? -3.478 -12.447 9.926 1.00 91.75 191 GLU A O 1
ATOM 1429 N N . PRO A 1 192 ? -5.123 -13.960 10.126 1.00 85.94 192 PRO A N 1
ATOM 1430 C CA . PRO A 1 192 ? -5.747 -13.300 11.269 1.00 85.94 192 PRO A CA 1
ATOM 1431 C C . PRO A 1 192 ? -4.834 -13.174 12.498 1.00 85.94 192 PRO A C 1
ATOM 1433 O O . PRO A 1 192 ? -4.919 -12.159 13.188 1.00 85.94 192 PRO A O 1
ATOM 1436 N N . ALA A 1 193 ? -3.946 -14.143 12.762 1.00 81.00 193 ALA A N 1
ATOM 1437 C CA . ALA A 1 193 ? -3.018 -14.083 13.896 1.00 81.00 193 ALA A CA 1
ATOM 1438 C C . ALA A 1 193 ? -2.014 -12.925 13.758 1.00 81.00 193 ALA A C 1
ATOM 1440 O O . ALA A 1 193 ? -1.623 -12.313 14.752 1.00 81.00 193 ALA A O 1
ATOM 1441 N N . ALA A 1 194 ? -1.682 -12.530 12.523 1.00 84.62 194 ALA A N 1
ATOM 1442 C CA . ALA A 1 194 ? -0.812 -11.390 12.254 1.00 84.62 194 ALA A CA 1
ATOM 1443 C C . ALA A 1 194 ? -1.443 -10.049 12.657 1.00 84.62 194 ALA A C 1
ATOM 1445 O O . ALA A 1 194 ? -0.716 -9.068 12.822 1.00 84.62 194 ALA A O 1
ATOM 1446 N N . SER A 1 195 ? -2.773 -9.992 12.828 1.00 86.69 195 SER A N 1
ATOM 1447 C CA . SER A 1 195 ? -3.512 -8.811 13.303 1.00 86.69 195 SER A CA 1
ATOM 1448 C C . SER A 1 195 ? -3.124 -7.520 12.568 1.00 86.69 195 SER A C 1
ATOM 1450 O O . SER A 1 195 ? -2.902 -6.470 13.175 1.00 86.69 195 SER A O 1
ATOM 1452 N N . VAL A 1 196 ? -2.993 -7.607 11.241 1.00 91.38 196 VAL A N 1
ATOM 1453 C CA . VAL A 1 196 ? -2.485 -6.501 10.425 1.00 91.38 196 VAL A CA 1
ATOM 1454 C C . VAL A 1 196 ? -3.470 -5.333 10.427 1.00 91.38 196 VAL A C 1
ATOM 1456 O O . VAL A 1 196 ? -4.658 -5.518 10.158 1.00 91.38 196 VAL A O 1
ATOM 1459 N N . THR A 1 197 ? -2.961 -4.131 10.706 1.00 92.00 197 THR A N 1
ATOM 1460 C CA . THR A 1 197 ? -3.711 -2.865 10.643 1.00 92.00 197 THR A CA 1
ATOM 1461 C C . THR A 1 197 ? -2.924 -1.829 9.847 1.00 92.00 197 THR A C 1
ATOM 1463 O O . THR A 1 197 ? -1.735 -1.633 10.098 1.00 92.00 197 THR A O 1
ATOM 1466 N N . TRP A 1 198 ? -3.584 -1.131 8.925 1.00 97.56 198 TRP A N 1
ATOM 1467 C CA . TRP A 1 198 ? -2.982 -0.106 8.072 1.00 97.56 198 TRP A CA 1
ATOM 1468 C C . TRP A 1 198 ? -3.389 1.294 8.536 1.00 97.56 198 TRP A C 1
ATOM 1470 O O . TRP A 1 198 ? -4.572 1.633 8.503 1.00 97.56 198 TRP A O 1
ATOM 1480 N N . SER A 1 199 ? -2.423 2.119 8.933 1.00 95.88 199 SER A N 1
ATOM 1481 C CA . SER A 1 199 ? -2.641 3.528 9.281 1.00 95.88 199 SER A CA 1
ATOM 1482 C C . SER A 1 199 ? -2.070 4.430 8.194 1.00 95.88 199 SER A C 1
ATOM 1484 O O . SER A 1 199 ? -0.939 4.216 7.766 1.00 95.88 199 SER A O 1
ATOM 1486 N N . TYR A 1 200 ? -2.817 5.439 7.753 1.00 98.06 200 TYR A N 1
ATOM 1487 C CA . TYR A 1 200 ? -2.465 6.218 6.564 1.00 98.06 200 TYR A CA 1
ATOM 1488 C C . TYR A 1 200 ? -2.039 7.650 6.886 1.00 98.06 200 TYR A C 1
ATOM 1490 O O . TYR A 1 200 ? -2.666 8.329 7.694 1.00 98.06 200 TYR A O 1
ATOM 1498 N N . ASP A 1 201 ? -1.022 8.120 6.167 1.00 97.75 201 ASP A N 1
ATOM 1499 C CA . ASP A 1 201 ? -0.789 9.540 5.897 1.00 97.75 201 ASP A CA 1
ATOM 1500 C C . ASP A 1 201 ? -0.877 9.724 4.379 1.00 97.75 201 ASP A C 1
ATOM 1502 O O . ASP A 1 201 ? -0.096 9.124 3.645 1.00 97.75 201 ASP A O 1
ATOM 1506 N N . ILE A 1 202 ? -1.860 10.482 3.890 1.00 98.38 202 ILE A N 1
ATOM 1507 C CA . ILE A 1 202 ? -2.091 10.674 2.450 1.00 98.38 202 ILE A CA 1
ATOM 1508 C C . ILE A 1 202 ? -1.837 12.134 2.111 1.00 98.38 202 ILE A C 1
ATOM 1510 O O . ILE A 1 202 ? -2.402 13.013 2.756 1.00 98.38 202 ILE A O 1
ATOM 1514 N N . GLN A 1 203 ? -0.983 12.374 1.115 1.00 97.94 203 GLN A N 1
ATOM 1515 C CA . GLN A 1 203 ? -0.537 13.713 0.737 1.00 97.94 203 GLN A CA 1
ATOM 1516 C C . GLN A 1 203 ? -0.545 13.877 -0.784 1.00 97.94 203 GLN A C 1
ATOM 1518 O O . GLN A 1 203 ? 0.168 13.162 -1.495 1.00 97.94 203 GLN A O 1
ATOM 1523 N N . THR A 1 204 ? -1.267 14.873 -1.298 1.00 98.19 204 THR A N 1
ATOM 1524 C CA . THR A 1 204 ? -1.094 15.331 -2.684 1.00 98.19 204 THR A CA 1
ATOM 1525 C C . THR A 1 204 ? -0.037 16.427 -2.749 1.00 98.19 204 THR A C 1
ATOM 1527 O O . THR A 1 204 ? -0.216 17.539 -2.249 1.00 98.19 204 THR A O 1
ATOM 1530 N N . VAL A 1 205 ? 1.081 16.143 -3.418 1.00 98.44 205 VAL A N 1
ATOM 1531 C CA . VAL A 1 205 ? 2.238 17.042 -3.466 1.00 98.44 205 VAL A CA 1
ATOM 1532 C C . VAL A 1 205 ? 2.491 17.519 -4.886 1.00 98.44 205 VAL A C 1
ATOM 1534 O O . VAL A 1 205 ? 2.930 16.763 -5.751 1.00 98.44 205 VAL A O 1
ATOM 1537 N N . ARG A 1 206 ? 2.289 18.819 -5.119 1.00 98.25 206 ARG A N 1
ATOM 1538 C CA . ARG A 1 206 ? 2.615 19.452 -6.400 1.00 98.25 206 ARG A CA 1
ATOM 1539 C C . ARG A 1 206 ? 4.041 19.996 -6.421 1.00 98.25 206 ARG A C 1
ATOM 1541 O O . ARG A 1 206 ? 4.412 20.871 -5.630 1.00 98.25 206 ARG A O 1
ATOM 1548 N N . VAL A 1 207 ? 4.818 19.535 -7.396 1.00 98.44 207 VAL A N 1
ATOM 1549 C CA . VAL A 1 207 ? 6.181 19.992 -7.675 1.00 98.44 207 VAL A CA 1
ATOM 1550 C C . VAL A 1 207 ? 6.233 20.746 -9.004 1.00 98.44 207 VAL A C 1
ATOM 1552 O O . VAL A 1 207 ? 5.484 20.472 -9.937 1.00 98.44 207 VAL A O 1
ATOM 1555 N N . ASN A 1 208 ? 7.123 21.735 -9.098 1.00 97.00 208 ASN A N 1
ATOM 1556 C CA . ASN A 1 208 ? 7.276 22.566 -10.295 1.00 97.00 208 ASN A CA 1
ATOM 1557 C C . ASN A 1 208 ? 8.503 22.141 -11.116 1.00 97.00 208 ASN A C 1
ATOM 1559 O O . ASN A 1 208 ? 9.359 22.963 -11.434 1.00 97.00 208 ASN A O 1
ATOM 1563 N N . VAL A 1 209 ? 8.620 20.841 -11.391 1.00 97.25 209 VAL A N 1
ATOM 1564 C CA . VAL A 1 209 ? 9.723 20.268 -12.174 1.00 97.25 209 VAL A CA 1
ATOM 1565 C C . VAL A 1 209 ? 9.155 19.593 -13.414 1.00 97.25 209 VAL A C 1
ATOM 1567 O O . VAL A 1 209 ? 8.219 18.806 -13.320 1.00 97.25 209 VAL A O 1
ATOM 1570 N N . THR A 1 210 ? 9.680 19.910 -14.591 1.00 97.19 210 THR A N 1
ATOM 1571 C CA . THR A 1 210 ? 9.278 19.261 -15.846 1.00 97.19 210 THR A CA 1
ATOM 1572 C C . THR A 1 210 ? 10.066 17.967 -16.058 1.00 97.19 210 THR A C 1
ATOM 1574 O O . THR A 1 210 ? 11.239 17.938 -15.690 1.00 97.19 210 THR A O 1
ATOM 1577 N N . PRO A 1 211 ? 9.479 16.921 -16.672 1.00 96.88 211 PRO A N 1
ATOM 1578 C CA . PRO A 1 211 ? 10.226 15.730 -17.066 1.00 96.88 211 PRO A CA 1
ATOM 1579 C C . PRO A 1 211 ? 11.428 16.081 -17.948 1.00 96.88 211 PRO A C 1
ATOM 1581 O O . PRO A 1 211 ? 11.321 16.946 -18.820 1.00 96.88 211 PRO A O 1
ATOM 1584 N N . ASP A 1 212 ? 12.544 15.388 -17.738 1.00 96.25 212 ASP A N 1
ATOM 1585 C CA . ASP A 1 212 ? 13.742 15.500 -18.566 1.00 96.25 212 ASP A CA 1
ATOM 1586 C C . ASP A 1 212 ? 13.897 14.217 -19.404 1.00 96.25 212 ASP A C 1
ATOM 1588 O O . ASP A 1 212 ? 14.165 13.153 -18.840 1.00 96.25 212 ASP A O 1
ATOM 1592 N N . PRO A 1 213 ? 13.723 14.286 -20.738 1.00 94.56 213 PRO A N 1
ATOM 1593 C CA . PRO A 1 213 ? 13.776 13.112 -21.609 1.00 94.56 213 PRO A CA 1
ATOM 1594 C C . PRO A 1 213 ? 15.187 12.523 -21.761 1.00 94.56 213 PRO A C 1
ATOM 1596 O O . PRO A 1 213 ? 15.339 11.478 -22.387 1.00 94.56 213 PRO A O 1
ATOM 1599 N N . THR A 1 214 ? 16.223 13.188 -21.242 1.00 96.88 214 THR A N 1
ATOM 1600 C CA . THR A 1 214 ? 17.605 12.686 -21.271 1.00 96.88 214 THR A CA 1
ATOM 1601 C C . THR A 1 214 ? 17.930 11.774 -20.088 1.00 96.88 214 THR A C 1
ATOM 1603 O O . THR A 1 214 ? 18.920 11.039 -20.133 1.00 96.88 214 THR A O 1
ATOM 1606 N N . LEU A 1 215 ? 17.101 11.791 -19.038 1.00 96.38 215 LEU A N 1
ATOM 1607 C CA . LEU A 1 215 ? 17.288 10.950 -17.862 1.00 96.38 215 LEU A CA 1
ATOM 1608 C C . LEU A 1 215 ? 16.831 9.518 -18.136 1.00 96.38 215 LEU A C 1
ATOM 1610 O O . LEU A 1 215 ? 15.802 9.270 -18.759 1.00 96.38 215 LEU A O 1
ATOM 1614 N N . THR A 1 216 ? 17.604 8.564 -17.627 1.00 94.19 216 THR A N 1
ATOM 1615 C CA . THR A 1 216 ? 17.312 7.131 -17.706 1.00 94.19 216 THR A CA 1
ATOM 1616 C C . THR A 1 216 ? 17.710 6.450 -16.399 1.00 94.19 216 THR A C 1
ATOM 1618 O O . THR A 1 216 ? 18.517 6.979 -15.632 1.00 94.19 216 THR A O 1
ATOM 1621 N N . GLY A 1 217 ? 17.144 5.270 -16.142 1.00 92.56 217 GLY A N 1
ATOM 1622 C CA . GLY A 1 217 ? 17.371 4.512 -14.911 1.00 92.56 217 GLY A CA 1
ATOM 1623 C C . GLY A 1 217 ? 16.512 4.987 -13.737 1.00 92.56 217 GLY A C 1
ATOM 1624 O O . GLY A 1 217 ? 15.972 6.094 -13.746 1.00 92.56 217 GLY A O 1
ATOM 1625 N N . TYR A 1 218 ? 16.385 4.125 -12.726 1.00 92.44 218 TYR A N 1
ATOM 1626 C CA . TYR A 1 218 ? 15.513 4.341 -11.567 1.00 92.44 218 TYR A CA 1
ATOM 1627 C C . TYR A 1 218 ? 15.785 5.668 -10.851 1.00 92.44 218 TYR A C 1
ATOM 1629 O O . TYR A 1 218 ? 14.915 6.531 -10.780 1.00 92.44 218 TYR A O 1
ATOM 1637 N N . GLU A 1 219 ? 17.006 5.862 -10.348 1.00 93.88 219 GLU A N 1
ATOM 1638 C CA . GLU A 1 219 ? 17.295 7.002 -9.476 1.00 93.88 219 GLU A CA 1
ATOM 1639 C C . GLU A 1 219 ? 17.294 8.360 -10.202 1.00 93.88 219 GLU A C 1
ATOM 1641 O O . GLU A 1 219 ? 16.703 9.294 -9.658 1.00 93.88 219 GLU A O 1
ATOM 1646 N N . PRO A 1 220 ? 17.873 8.532 -11.410 1.00 96.06 220 PRO A N 1
ATOM 1647 C CA . PRO A 1 220 ? 17.800 9.815 -12.109 1.00 96.06 220 PRO A CA 1
ATOM 1648 C C . PRO A 1 220 ? 16.362 10.237 -12.440 1.00 96.06 220 PRO A C 1
ATOM 1650 O O . PRO A 1 220 ? 16.003 11.387 -12.196 1.00 96.06 220 PRO A O 1
ATOM 1653 N N . LEU A 1 221 ? 15.523 9.314 -12.927 1.00 97.44 221 LEU A N 1
ATOM 1654 C CA . LEU A 1 221 ? 14.119 9.609 -13.241 1.00 97.44 221 LEU A CA 1
ATOM 1655 C C . LEU A 1 221 ? 13.295 9.898 -11.984 1.00 97.44 221 LEU A C 1
ATOM 1657 O O . LEU A 1 221 ? 12.501 10.837 -11.965 1.00 97.44 221 LEU A O 1
ATOM 1661 N N . GLU A 1 222 ? 13.489 9.115 -10.924 1.00 97.50 222 GLU A N 1
ATOM 1662 C CA . GLU A 1 222 ? 12.711 9.251 -9.698 1.00 97.50 222 GLU A CA 1
ATOM 1663 C C . GLU A 1 222 ? 13.120 10.477 -8.873 1.00 97.50 222 GLU A C 1
ATOM 1665 O O . GLU A 1 222 ? 12.267 11.249 -8.431 1.00 97.50 222 GLU A O 1
ATOM 1670 N N . SER A 1 223 ? 14.424 10.691 -8.666 1.00 97.81 223 SER A N 1
ATOM 1671 C CA . SER A 1 223 ? 14.935 11.802 -7.851 1.00 97.81 223 SER A CA 1
ATOM 1672 C C . SER A 1 223 ? 14.520 13.174 -8.384 1.00 97.81 223 SER A C 1
ATOM 1674 O O . SER A 1 223 ? 14.345 14.093 -7.580 1.00 97.81 223 SER A O 1
ATOM 1676 N N . LEU A 1 224 ? 14.290 13.292 -9.699 1.00 98.31 224 LEU A N 1
ATOM 1677 C CA . LEU A 1 224 ? 13.820 14.508 -10.363 1.00 98.31 224 LEU A CA 1
ATOM 1678 C C . LEU A 1 224 ? 12.539 15.071 -9.727 1.00 98.31 224 LEU A C 1
ATOM 1680 O O . LEU A 1 224 ? 12.434 16.282 -9.539 1.00 98.31 224 LEU A O 1
ATOM 1684 N N . TRP A 1 225 ? 11.574 14.211 -9.388 1.00 98.56 225 TRP A N 1
ATOM 1685 C CA . TRP A 1 225 ? 10.291 14.616 -8.798 1.00 98.56 225 TRP A CA 1
ATOM 1686 C C . TRP A 1 225 ? 10.180 14.254 -7.314 1.00 98.56 225 TRP A C 1
ATOM 1688 O O . TRP A 1 225 ? 9.605 15.025 -6.542 1.00 98.56 225 TRP A O 1
ATOM 1698 N N . ARG A 1 226 ? 10.782 13.139 -6.879 1.00 98.50 226 ARG A N 1
ATOM 1699 C CA . ARG A 1 226 ? 10.740 12.676 -5.486 1.00 98.50 226 ARG A CA 1
ATOM 1700 C C . ARG A 1 226 ? 11.414 13.655 -4.544 1.00 98.50 226 ARG A C 1
ATOM 1702 O O . ARG A 1 226 ? 10.835 14.009 -3.524 1.00 98.50 226 ARG A O 1
ATOM 1709 N N . ASN A 1 227 ? 12.631 14.099 -4.861 1.00 98.62 227 ASN A N 1
ATOM 1710 C CA . ASN A 1 227 ? 13.392 14.955 -3.952 1.00 98.62 227 ASN A CA 1
ATOM 1711 C C . ASN A 1 227 ? 12.685 16.306 -3.724 1.00 98.62 227 ASN A C 1
ATOM 1713 O O . ASN A 1 227 ? 12.496 16.671 -2.562 1.00 98.62 227 ASN A O 1
ATOM 1717 N N . PRO A 1 228 ? 12.199 17.016 -4.763 1.00 98.69 228 PRO A N 1
ATOM 1718 C CA . PRO A 1 228 ? 11.369 18.202 -4.566 1.00 98.69 228 PRO A CA 1
ATOM 1719 C C . PRO A 1 228 ? 10.069 17.925 -3.802 1.00 98.69 228 PRO A C 1
ATOM 1721 O O . PRO A 1 228 ? 9.663 18.767 -3.001 1.00 98.69 228 PRO A O 1
ATOM 1724 N N . ALA A 1 229 ? 9.429 16.766 -4.010 1.00 98.75 229 ALA A N 1
ATOM 1725 C CA . ALA A 1 229 ? 8.225 16.386 -3.270 1.00 98.75 229 ALA A CA 1
ATOM 1726 C C . ALA A 1 229 ? 8.521 16.212 -1.772 1.00 98.75 229 ALA A C 1
ATOM 1728 O O . ALA A 1 229 ? 7.827 16.793 -0.941 1.00 98.75 229 ALA A O 1
ATOM 1729 N N . MET A 1 230 ? 9.620 15.537 -1.418 1.00 98.75 230 MET A N 1
ATOM 1730 C CA . MET A 1 230 ? 10.073 15.449 -0.024 1.00 98.75 230 MET A CA 1
ATOM 1731 C C . MET A 1 230 ? 10.373 16.829 0.569 1.00 98.75 230 MET A C 1
ATOM 1733 O O . MET A 1 230 ? 9.993 17.107 1.705 1.00 98.75 230 MET A O 1
ATOM 1737 N N . GLY A 1 231 ? 10.979 17.725 -0.217 1.00 98.56 231 GLY A N 1
ATOM 1738 C CA . GLY A 1 231 ? 11.209 19.114 0.187 1.00 98.56 231 GLY A CA 1
ATOM 1739 C C . GLY A 1 231 ? 9.921 19.882 0.489 1.00 98.56 231 GLY A C 1
ATOM 1740 O O . GLY A 1 231 ? 9.888 20.678 1.425 1.00 98.56 231 GLY A O 1
ATOM 1741 N N . LYS A 1 232 ? 8.842 19.635 -0.265 1.00 98.56 232 LYS A N 1
ATOM 1742 C CA . LYS A 1 232 ? 7.515 20.220 -0.006 1.00 98.56 232 LYS A CA 1
ATOM 1743 C C . LYS A 1 232 ? 6.878 19.700 1.279 1.00 98.56 232 LYS A C 1
ATOM 1745 O O . LYS A 1 232 ? 6.176 20.462 1.933 1.00 98.56 232 LYS A O 1
ATOM 1750 N N . LEU A 1 233 ? 7.169 18.456 1.647 1.00 97.94 233 LEU A N 1
ATOM 1751 C CA . LEU A 1 233 ? 6.746 17.841 2.907 1.00 97.94 233 LEU A CA 1
ATOM 1752 C C . LEU A 1 233 ? 7.632 18.240 4.103 1.00 97.94 233 LEU A C 1
ATOM 1754 O O . LEU A 1 233 ? 7.388 17.794 5.218 1.00 97.94 233 LEU A O 1
ATOM 1758 N N . GLY A 1 234 ? 8.652 19.081 3.896 1.00 98.31 234 GLY A N 1
ATOM 1759 C CA . GLY A 1 234 ? 9.537 19.567 4.960 1.00 98.31 234 GLY A CA 1
ATOM 1760 C C . GLY A 1 234 ? 10.716 18.647 5.289 1.00 98.31 234 GLY A C 1
ATOM 1761 O O . GLY A 1 234 ? 11.445 18.915 6.243 1.00 98.31 234 GLY A O 1
ATOM 1762 N N . PHE A 1 235 ? 10.943 17.600 4.496 1.00 98.12 235 PHE A N 1
ATOM 1763 C CA . PHE A 1 235 ? 12.070 16.681 4.657 1.00 98.12 235 PHE A CA 1
ATOM 1764 C C . PHE A 1 235 ? 13.239 17.063 3.747 1.00 98.12 235 PHE A C 1
ATOM 1766 O O . PHE A 1 235 ? 13.119 17.883 2.831 1.00 98.12 235 PHE A O 1
ATOM 1773 N N . SER A 1 236 ? 14.407 16.460 3.985 1.00 97.94 236 SER A N 1
ATOM 1774 C CA . SER A 1 236 ? 15.552 16.667 3.098 1.00 97.94 236 SER A CA 1
ATOM 1775 C C . SER A 1 236 ? 15.222 16.204 1.670 1.00 97.94 236 SER A C 1
ATOM 1777 O O . SER A 1 236 ? 14.576 15.178 1.461 1.00 97.94 236 SER A O 1
ATOM 1779 N N . GLN A 1 237 ? 15.678 16.951 0.662 1.00 97.94 237 GLN A N 1
ATOM 1780 C CA . GLN A 1 237 ? 15.456 16.638 -0.757 1.00 97.94 237 GLN A CA 1
ATOM 1781 C C . GLN A 1 237 ? 16.393 15.511 -1.220 1.00 97.94 237 GLN A C 1
ATOM 1783 O O . GLN A 1 237 ? 17.267 15.707 -2.061 1.00 97.94 237 GLN A O 1
ATOM 1788 N N . SER A 1 238 ? 16.273 14.342 -0.598 1.00 95.44 238 SER A N 1
ATOM 1789 C CA . SER A 1 238 ? 17.168 13.204 -0.785 1.00 95.44 238 SER A CA 1
ATOM 1790 C C . SER A 1 238 ? 16.465 11.884 -0.461 1.00 95.44 238 SER A C 1
ATOM 1792 O O . SER A 1 238 ? 15.325 11.857 0.001 1.00 95.44 238 SER A O 1
ATOM 1794 N N . PHE A 1 239 ? 17.140 10.750 -0.673 1.00 92.69 239 PHE A N 1
ATOM 1795 C CA . PHE A 1 239 ? 16.659 9.457 -0.161 1.00 92.69 239 PHE A CA 1
ATOM 1796 C C . PHE A 1 239 ? 16.637 9.394 1.369 1.00 92.69 239 PHE A C 1
ATOM 1798 O O . PHE A 1 239 ? 15.773 8.731 1.934 1.00 92.69 239 PHE A O 1
ATOM 1805 N N . GLN A 1 240 ? 17.510 10.140 2.051 1.00 93.12 240 GLN A N 1
ATOM 1806 C CA . GLN A 1 240 ? 17.444 10.233 3.507 1.00 93.12 240 GLN A CA 1
ATOM 1807 C C . GLN A 1 240 ? 16.120 10.860 3.962 1.00 93.12 240 GLN A C 1
ATOM 1809 O O . GLN A 1 240 ? 15.491 10.334 4.868 1.00 93.12 240 GLN A O 1
ATOM 1814 N N . GLY A 1 241 ? 15.623 11.885 3.263 1.00 95.56 241 GLY A N 1
ATOM 1815 C CA . GLY A 1 241 ? 14.334 12.503 3.586 1.00 95.56 241 GLY A CA 1
ATOM 1816 C C . GLY A 1 241 ? 13.147 11.548 3.461 1.00 95.56 241 GLY A C 1
ATOM 1817 O O . GLY A 1 241 ? 12.195 11.667 4.222 1.00 95.56 241 GLY A O 1
ATOM 1818 N N . VAL A 1 242 ? 13.223 10.558 2.564 1.00 96.75 242 VAL A N 1
ATOM 1819 C CA . VAL A 1 242 ? 12.231 9.472 2.468 1.00 96.75 242 VAL A CA 1
ATOM 1820 C C . VAL A 1 242 ? 12.257 8.605 3.727 1.00 96.75 242 VAL A C 1
ATOM 1822 O O . VAL A 1 242 ? 11.204 8.305 4.282 1.00 96.75 242 VAL A O 1
ATOM 1825 N N . ARG A 1 243 ? 13.450 8.230 4.209 1.00 93.94 243 ARG A N 1
ATOM 1826 C CA . ARG A 1 243 ? 13.600 7.459 5.456 1.00 93.94 243 ARG A CA 1
ATOM 1827 C C . ARG A 1 243 ? 13.096 8.250 6.662 1.00 93.94 243 ARG A C 1
ATOM 1829 O O . ARG A 1 243 ? 12.354 7.703 7.472 1.00 93.94 243 ARG A O 1
ATOM 1836 N N . ASP A 1 244 ? 13.449 9.530 6.738 1.00 93.31 244 ASP A N 1
ATOM 1837 C CA . ASP A 1 244 ? 13.026 10.427 7.815 1.00 93.31 244 ASP A CA 1
ATOM 1838 C C . ASP A 1 244 ? 11.495 10.598 7.830 1.00 93.31 244 ASP A C 1
ATOM 1840 O O . ASP A 1 244 ? 10.880 10.565 8.895 1.00 93.31 244 ASP A O 1
ATOM 1844 N N . TYR A 1 245 ? 10.863 10.709 6.654 1.00 97.75 245 TYR A N 1
ATOM 1845 C CA . TYR A 1 245 ? 9.404 10.741 6.525 1.00 97.75 245 TYR A CA 1
ATOM 1846 C C . TYR A 1 245 ? 8.755 9.447 7.018 1.00 97.75 245 TYR A C 1
ATOM 1848 O O . TYR A 1 245 ? 7.848 9.506 7.846 1.00 97.75 245 TYR A O 1
ATOM 1856 N N . VAL A 1 246 ? 9.252 8.279 6.592 1.00 96.44 246 VAL A N 1
ATOM 1857 C CA . VAL A 1 246 ? 8.729 6.979 7.050 1.00 96.44 246 VAL A CA 1
ATOM 1858 C C . VAL A 1 246 ? 8.857 6.828 8.571 1.00 96.44 246 VAL A C 1
ATOM 1860 O O . VAL A 1 246 ? 7.903 6.423 9.237 1.00 96.44 246 VAL A O 1
ATOM 1863 N N . ALA A 1 247 ? 10.001 7.207 9.146 1.00 89.19 247 ALA A N 1
ATOM 1864 C CA . ALA A 1 247 ? 10.193 7.204 10.595 1.00 89.19 247 ALA A CA 1
ATOM 1865 C C . ALA A 1 247 ? 9.225 8.168 11.312 1.00 89.19 247 ALA A C 1
ATOM 1867 O O . ALA A 1 247 ? 8.680 7.830 12.371 1.00 89.19 247 ALA A O 1
ATOM 1868 N N . SER A 1 248 ? 8.972 9.343 10.722 1.00 93.69 248 SER A N 1
ATOM 1869 C CA . SER A 1 248 ? 8.036 10.341 11.246 1.00 93.69 248 SER A CA 1
ATOM 1870 C C . SER A 1 248 ? 6.604 9.818 11.276 1.00 93.69 248 SER A C 1
ATOM 1872 O O . SER A 1 248 ? 5.973 9.888 12.329 1.00 93.69 248 SER A O 1
ATOM 1874 N N . ILE A 1 249 ? 6.092 9.269 10.167 1.00 92.56 249 ILE A N 1
ATOM 1875 C CA . ILE A 1 249 ? 4.704 8.779 10.110 1.00 92.56 249 ILE A CA 1
ATOM 1876 C C . ILE A 1 249 ? 4.502 7.553 11.000 1.00 92.56 249 ILE A C 1
ATOM 1878 O O . ILE A 1 249 ? 3.467 7.426 11.645 1.00 92.56 249 ILE A O 1
ATOM 1882 N N . ARG A 1 250 ? 5.515 6.684 11.119 1.00 88.88 250 ARG A N 1
ATOM 1883 C CA . ARG A 1 250 ? 5.469 5.550 12.047 1.00 88.88 250 ARG A CA 1
ATOM 1884 C C . ARG A 1 250 ? 5.302 6.028 13.490 1.00 88.88 250 ARG A C 1
ATOM 1886 O O . ARG A 1 250 ? 4.495 5.487 14.241 1.00 88.88 250 ARG A O 1
ATOM 1893 N N . THR A 1 251 ? 6.042 7.072 13.860 1.00 83.12 251 THR A N 1
ATOM 1894 C CA . THR A 1 251 ? 5.971 7.667 15.200 1.00 83.12 251 THR A CA 1
ATOM 1895 C C . THR A 1 251 ? 4.640 8.384 15.430 1.00 83.12 251 THR A C 1
ATOM 1897 O O . THR A 1 251 ? 4.019 8.178 16.470 1.00 83.12 251 THR A O 1
ATOM 1900 N N . SER A 1 252 ? 4.180 9.206 14.480 1.00 81.94 252 SER A N 1
ATOM 1901 C CA . SER A 1 252 ? 2.947 9.990 14.640 1.00 81.94 252 SER A CA 1
ATOM 1902 C C . SER A 1 252 ? 1.686 9.127 14.636 1.00 81.94 252 SER A C 1
ATOM 1904 O O . SER A 1 252 ? 0.750 9.420 15.377 1.00 81.94 252 SER A O 1
ATOM 1906 N N . LEU A 1 253 ? 1.675 8.048 13.850 1.00 81.56 253 LEU A N 1
ATOM 1907 C CA . LEU A 1 253 ? 0.559 7.105 13.756 1.00 81.56 253 LEU A CA 1
ATOM 1908 C C . LEU A 1 253 ? 0.658 5.953 14.771 1.00 81.56 253 LEU A C 1
ATOM 1910 O O . LEU A 1 253 ? -0.254 5.132 14.847 1.00 81.56 253 LEU A O 1
ATOM 1914 N N . GLY A 1 254 ? 1.744 5.878 15.552 1.00 79.06 254 GLY A N 1
ATOM 1915 C CA . GLY A 1 254 ? 1.936 4.866 16.595 1.00 79.06 254 GLY A CA 1
ATOM 1916 C C . GLY A 1 254 ? 2.024 3.434 16.063 1.00 79.06 254 GLY A C 1
ATOM 1917 O O . GLY A 1 254 ? 1.526 2.505 16.704 1.00 79.06 254 GLY A O 1
ATOM 1918 N N . THR A 1 255 ? 2.613 3.241 14.883 1.00 82.00 255 THR A N 1
ATOM 1919 C CA . THR A 1 255 ? 2.675 1.932 14.225 1.00 82.00 255 THR A CA 1
ATOM 1920 C C . THR A 1 255 ? 3.987 1.207 14.505 1.00 82.00 255 THR A C 1
ATOM 1922 O O . THR A 1 255 ? 5.012 1.818 14.806 1.00 82.00 255 THR A O 1
ATOM 1925 N N . ARG A 1 256 ? 3.976 -0.126 14.398 1.00 83.25 256 ARG A N 1
ATOM 1926 C CA . ARG A 1 256 ? 5.194 -0.936 14.545 1.00 83.25 256 ARG A CA 1
ATOM 1927 C C . ARG A 1 256 ? 6.105 -0.787 13.329 1.00 83.25 256 ARG A C 1
ATOM 1929 O O . ARG A 1 256 ? 7.315 -0.620 13.471 1.00 83.25 256 ARG A O 1
ATOM 1936 N N . TRP A 1 257 ? 5.495 -0.809 12.150 1.00 93.25 257 TRP A N 1
ATOM 1937 C CA . TRP A 1 257 ? 6.159 -0.772 10.852 1.00 93.25 257 TRP A CA 1
ATOM 1938 C C . TRP A 1 257 ? 5.762 0.464 10.060 1.00 93.25 257 TRP A C 1
ATOM 1940 O O . TRP A 1 257 ? 4.807 1.162 10.411 1.00 93.25 257 TRP A O 1
ATOM 1950 N N . GLY A 1 258 ? 6.486 0.738 8.982 1.00 93.94 258 GLY A N 1
ATOM 1951 C CA . GLY A 1 258 ? 6.164 1.839 8.092 1.00 93.94 258 GLY A CA 1
ATOM 1952 C C . GLY A 1 258 ? 6.877 1.762 6.752 1.00 93.94 258 GLY A C 1
ATOM 1953 O O . GLY A 1 258 ? 8.019 1.308 6.666 1.00 93.94 258 GLY A O 1
ATOM 1954 N N . TYR A 1 259 ? 6.207 2.251 5.718 1.00 98.44 259 TYR A N 1
ATOM 1955 C CA . TYR A 1 259 ? 6.780 2.485 4.398 1.00 98.44 259 TYR A CA 1
ATOM 1956 C C . TYR A 1 259 ? 6.021 3.613 3.691 1.00 98.44 259 TYR A C 1
ATOM 1958 O O . TYR A 1 259 ? 4.985 4.084 4.166 1.00 98.44 259 TYR A O 1
ATOM 1966 N N . VAL A 1 260 ? 6.553 4.065 2.559 1.00 98.69 260 VAL A N 1
ATOM 1967 C CA . VAL A 1 260 ? 5.915 5.084 1.721 1.00 98.69 260 VAL A CA 1
ATOM 1968 C C . VAL A 1 260 ? 5.717 4.578 0.301 1.00 98.69 260 VAL A C 1
ATOM 1970 O O . VAL A 1 260 ? 6.610 3.982 -0.292 1.00 98.69 260 VAL A O 1
ATOM 1973 N N . ALA A 1 261 ? 4.545 4.842 -0.251 1.00 98.75 261 ALA A N 1
ATOM 1974 C CA . ALA A 1 261 ? 4.200 4.643 -1.640 1.00 98.75 261 ALA A CA 1
ATOM 1975 C C . ALA A 1 261 ? 4.114 5.993 -2.356 1.00 98.75 261 ALA A C 1
ATOM 1977 O O . ALA A 1 261 ? 3.374 6.883 -1.935 1.00 98.75 261 ALA A O 1
ATOM 1978 N N . PHE A 1 262 ? 4.832 6.128 -3.467 1.00 98.88 262 PHE A N 1
ATOM 1979 C CA . PHE A 1 262 ? 4.698 7.255 -4.380 1.00 98.88 262 PHE A CA 1
ATOM 1980 C C . PHE A 1 262 ? 3.866 6.844 -5.589 1.00 98.88 262 PHE A C 1
ATOM 1982 O O . PHE A 1 262 ? 4.260 5.949 -6.334 1.00 98.88 262 PHE A O 1
ATOM 1989 N N . PHE A 1 263 ? 2.761 7.545 -5.824 1.00 98.88 263 PHE A N 1
ATOM 1990 C CA . PHE A 1 263 ? 2.041 7.475 -7.091 1.00 98.88 263 PHE A CA 1
ATOM 1991 C C . PHE A 1 263 ? 2.361 8.694 -7.937 1.00 98.88 263 PHE A C 1
ATOM 1993 O O . PHE A 1 263 ? 2.394 9.822 -7.444 1.00 98.88 263 PHE A O 1
ATOM 2000 N N . THR A 1 264 ? 2.587 8.476 -9.227 1.00 98.75 264 THR A N 1
ATOM 2001 C CA . THR A 1 264 ? 2.974 9.555 -10.133 1.00 98.75 264 THR A CA 1
ATOM 2002 C C . THR A 1 264 ? 2.475 9.332 -11.558 1.00 98.75 264 THR A C 1
ATOM 2004 O O . THR A 1 264 ? 2.096 8.227 -11.945 1.00 98.75 264 THR A O 1
ATOM 2007 N N . LYS A 1 265 ? 2.476 10.409 -12.344 1.00 98.56 265 LYS A N 1
ATOM 2008 C CA . LYS A 1 265 ? 2.324 10.382 -13.807 1.00 98.56 265 LYS A CA 1
ATOM 2009 C C . LYS A 1 265 ? 3.602 10.815 -14.538 1.00 98.56 265 LYS A C 1
ATOM 2011 O O . LYS A 1 265 ? 3.597 11.020 -15.750 1.00 98.56 265 LYS A O 1
ATOM 2016 N N . TYR A 1 266 ? 4.695 11.021 -13.799 1.00 98.31 266 TYR A N 1
ATOM 2017 C CA . TYR A 1 266 ? 6.011 11.268 -14.385 1.00 98.31 266 TYR A CA 1
ATOM 2018 C C . TYR A 1 266 ? 6.539 10.008 -15.076 1.00 98.31 266 TYR A C 1
ATOM 2020 O O . TYR A 1 266 ? 6.269 8.908 -14.596 1.00 98.31 266 TYR A O 1
ATOM 2028 N N . PRO A 1 267 ? 7.352 10.145 -16.140 1.00 97.12 267 PRO A N 1
ATOM 2029 C CA . PRO A 1 267 ? 8.073 9.012 -16.703 1.00 97.12 267 PRO A CA 1
ATOM 2030 C C . PRO A 1 267 ? 8.877 8.276 -15.626 1.00 97.12 267 PRO A C 1
ATOM 2032 O O . PRO A 1 267 ? 9.618 8.898 -14.861 1.00 97.12 267 PRO A O 1
ATOM 2035 N N . LEU A 1 268 ? 8.730 6.954 -15.587 1.00 96.19 268 LEU A N 1
ATOM 2036 C CA . LEU A 1 268 ? 9.484 6.066 -14.709 1.00 96.19 268 LEU A CA 1
ATOM 2037 C C . LEU A 1 268 ? 10.390 5.156 -15.535 1.00 96.19 268 LEU A C 1
ATOM 2039 O O . LEU A 1 268 ? 10.145 4.934 -16.719 1.00 96.19 268 LEU A O 1
ATOM 2043 N N . HIS A 1 269 ? 11.432 4.616 -14.899 1.00 94.00 269 HIS A N 1
ATOM 2044 C CA . HIS A 1 269 ? 12.236 3.564 -15.519 1.00 94.00 269 HIS A CA 1
ATOM 2045 C C . HIS A 1 269 ? 11.440 2.267 -15.673 1.00 94.00 269 HIS A C 1
ATOM 2047 O O . HIS A 1 269 ? 11.542 1.603 -16.697 1.00 94.00 269 HIS A O 1
ATOM 2053 N N . HIS A 1 270 ? 10.632 1.960 -14.660 1.00 94.75 270 HIS A N 1
ATOM 2054 C CA . HIS A 1 270 ? 9.700 0.846 -14.633 1.00 94.75 270 HIS A CA 1
ATOM 2055 C C . HIS A 1 270 ? 8.394 1.297 -13.975 1.00 94.75 270 HIS A C 1
ATOM 2057 O O . HIS A 1 270 ? 8.416 2.208 -13.145 1.00 94.75 270 HIS A O 1
ATOM 2063 N N . PHE A 1 271 ? 7.254 0.732 -14.368 1.00 95.81 271 PHE A N 1
ATOM 2064 C CA . PHE A 1 271 ? 5.947 1.290 -13.993 1.00 95.81 271 PHE A CA 1
ATOM 2065 C C . PHE A 1 271 ? 5.582 1.083 -12.518 1.00 95.81 271 PHE A C 1
ATOM 2067 O O . PHE A 1 271 ? 4.857 1.912 -11.976 1.00 95.81 271 PHE A O 1
ATOM 2074 N N . ALA A 1 272 ? 6.067 0.018 -11.882 1.00 96.06 272 ALA A N 1
ATOM 2075 C CA . ALA A 1 272 ? 5.853 -0.285 -10.472 1.00 96.06 272 ALA A CA 1
ATOM 2076 C C . ALA A 1 272 ? 7.078 -1.011 -9.914 1.00 96.06 272 ALA A C 1
ATOM 2078 O O . ALA A 1 272 ? 7.584 -1.903 -10.578 1.00 96.06 272 ALA A O 1
ATOM 2079 N N . TYR A 1 273 ? 7.603 -0.589 -8.768 1.00 95.19 273 TYR A N 1
ATOM 2080 C CA . TYR A 1 273 ? 8.761 -1.237 -8.143 1.00 95.19 273 TYR A CA 1
ATOM 2081 C C . TYR A 1 273 ? 8.858 -0.885 -6.660 1.00 95.19 273 TYR A C 1
ATOM 2083 O O . TYR A 1 273 ? 8.422 0.192 -6.226 1.00 95.19 273 TYR A O 1
ATOM 2091 N N . ALA A 1 274 ? 9.520 -1.746 -5.890 1.00 92.56 274 ALA A N 1
ATOM 2092 C CA . ALA A 1 274 ? 9.710 -1.564 -4.460 1.00 92.56 274 ALA A CA 1
ATOM 2093 C C . ALA A 1 274 ? 11.163 -1.782 -4.016 1.00 92.56 274 ALA A C 1
ATOM 2095 O O . ALA A 1 274 ? 11.856 -2.720 -4.402 1.00 92.56 274 ALA A O 1
ATOM 2096 N N . SER A 1 275 ? 11.632 -0.909 -3.125 1.00 87.00 275 SER A N 1
ATOM 2097 C CA . SER A 1 275 ? 12.847 -1.121 -2.340 1.00 87.00 275 SER A CA 1
ATOM 2098 C C . SER A 1 275 ? 12.778 -0.325 -1.052 1.00 87.00 275 SER A C 1
ATOM 2100 O O . SER A 1 275 ? 12.470 0.869 -1.047 1.00 87.00 275 SER A O 1
ATOM 2102 N N . LYS A 1 276 ? 13.060 -0.991 0.069 1.00 87.81 276 LYS A N 1
ATOM 2103 C CA . LYS A 1 276 ? 12.798 -0.452 1.403 1.00 87.81 276 LYS A CA 1
ATOM 2104 C C . LYS A 1 276 ? 13.430 0.942 1.615 1.00 87.81 276 LYS A C 1
ATOM 2106 O O . LYS A 1 276 ? 14.634 1.121 1.392 1.00 87.81 276 LYS A O 1
ATOM 2111 N N . PRO A 1 277 ? 12.669 1.927 2.130 1.00 92.94 277 PRO A N 1
ATOM 2112 C CA . PRO A 1 277 ? 11.302 1.829 2.651 1.00 92.94 277 PRO A CA 1
ATOM 2113 C C . PRO A 1 277 ? 10.249 2.372 1.662 1.00 92.94 277 PRO A C 1
ATOM 2115 O O . PRO A 1 277 ? 9.230 2.904 2.102 1.00 92.94 277 PRO A O 1
ATOM 2118 N N . ARG A 1 278 ? 10.512 2.338 0.344 1.00 95.19 278 ARG A N 1
ATOM 2119 C CA . ARG A 1 278 ? 9.650 2.945 -0.679 1.00 95.19 278 ARG A CA 1
ATOM 2120 C C . ARG A 1 278 ? 9.096 1.947 -1.694 1.00 95.19 278 ARG A C 1
ATOM 2122 O O . ARG A 1 278 ? 9.789 1.032 -2.128 1.00 95.19 278 ARG A O 1
ATOM 2129 N N . LEU A 1 279 ? 7.879 2.221 -2.131 1.00 96.31 279 LEU A N 1
ATOM 2130 C CA . LEU A 1 279 ? 7.233 1.671 -3.317 1.00 96.31 279 LEU A CA 1
ATOM 2131 C C . LEU A 1 279 ? 6.943 2.839 -4.263 1.00 96.31 279 LEU A C 1
ATOM 2133 O O . LEU A 1 279 ? 6.574 3.924 -3.810 1.00 96.31 279 LEU A O 1
ATOM 2137 N N . VAL A 1 280 ? 7.109 2.644 -5.565 1.00 98.44 280 VAL A N 1
ATOM 2138 C CA . VAL A 1 280 ? 6.759 3.641 -6.585 1.00 98.44 280 VAL A CA 1
ATOM 2139 C C . VAL A 1 280 ? 5.844 3.001 -7.610 1.00 98.44 280 VAL A C 1
ATOM 2141 O O . VAL A 1 280 ? 6.087 1.874 -8.024 1.00 98.44 280 VAL A O 1
ATOM 2144 N N . MET A 1 281 ? 4.807 3.721 -8.033 1.00 98.50 281 MET A N 1
ATOM 2145 C CA . MET A 1 281 ? 3.869 3.255 -9.046 1.00 98.50 281 MET A CA 1
ATOM 2146 C C . MET A 1 281 ? 3.413 4.390 -9.967 1.00 98.50 281 MET A C 1
ATOM 2148 O O . MET A 1 281 ? 3.066 5.491 -9.533 1.00 98.50 281 MET A O 1
ATOM 2152 N N . HIS A 1 282 ? 3.384 4.120 -11.265 1.00 98.50 282 HIS A N 1
ATOM 2153 C CA . HIS A 1 282 ? 2.765 4.987 -12.252 1.00 98.50 282 HIS A CA 1
ATOM 2154 C C . HIS A 1 282 ? 1.253 4.738 -12.293 1.00 98.50 282 HIS A C 1
ATOM 2156 O O . HIS A 1 282 ? 0.826 3.590 -12.367 1.00 98.50 282 HIS A O 1
ATOM 2162 N N . TYR A 1 283 ? 0.436 5.795 -12.346 1.00 98.31 283 TYR A N 1
ATOM 2163 C CA . TYR A 1 283 ? -1.033 5.674 -12.340 1.00 98.31 283 TYR A CA 1
ATOM 2164 C C . TYR A 1 283 ? -1.587 4.722 -13.411 1.00 98.31 283 TYR A C 1
ATOM 2166 O O . TYR A 1 283 ? -2.445 3.894 -13.129 1.00 98.31 283 TYR A O 1
ATOM 2174 N N . ASN A 1 284 ? -1.083 4.833 -14.645 1.00 96.19 284 ASN A N 1
ATOM 2175 C CA . ASN A 1 284 ? -1.554 3.998 -15.755 1.00 96.19 284 ASN A CA 1
ATOM 2176 C C . ASN A 1 284 ? -1.279 2.503 -15.550 1.00 96.19 284 ASN A C 1
ATOM 2178 O O . ASN A 1 284 ? -1.949 1.704 -16.190 1.00 96.19 284 ASN A O 1
ATOM 2182 N N . ASN A 1 285 ? -0.321 2.144 -14.685 1.00 94.75 285 ASN A N 1
ATOM 2183 C CA . ASN A 1 285 ? 0.025 0.757 -14.388 1.00 94.75 285 ASN A CA 1
ATOM 2184 C C . ASN A 1 285 ? 0.391 -0.063 -15.649 1.00 94.75 285 ASN A C 1
ATOM 2186 O O . ASN A 1 285 ? 0.002 -1.218 -15.789 1.00 94.75 285 ASN A O 1
ATOM 2190 N N . ASP A 1 286 ? 1.088 0.572 -16.598 1.00 92.19 286 ASP A N 1
ATOM 2191 C CA . ASP A 1 286 ? 1.486 -0.005 -17.893 1.00 92.19 286 ASP A CA 1
ATOM 2192 C C . ASP A 1 286 ? 0.332 -0.737 -18.623 1.00 92.19 286 ASP A C 1
ATOM 2194 O O . ASP A 1 286 ? -0.791 -0.228 -18.662 1.00 92.19 286 ASP A O 1
ATOM 2198 N N . GLY A 1 287 ? 0.573 -1.920 -19.200 1.00 89.56 287 GLY A N 1
ATOM 2199 C CA . GLY A 1 287 ? -0.455 -2.733 -19.854 1.00 89.56 287 GLY A CA 1
ATOM 2200 C C . GLY A 1 287 ? -1.451 -3.406 -18.897 1.00 89.56 287 GLY A C 1
ATOM 2201 O O . GLY A 1 287 ? -2.396 -4.049 -19.368 1.00 89.56 287 GLY A O 1
ATOM 2202 N N . TRP A 1 288 ? -1.276 -3.265 -17.576 1.00 93.12 288 TRP A N 1
ATOM 2203 C CA . TRP A 1 288 ? -2.184 -3.803 -16.553 1.00 93.12 288 TRP A CA 1
ATOM 2204 C C . TRP A 1 288 ? -3.359 -2.871 -16.262 1.00 93.12 288 TRP A C 1
ATOM 2206 O O . TRP A 1 288 ? -4.437 -3.336 -15.894 1.00 93.12 288 TRP A O 1
ATOM 2216 N N . GLY A 1 289 ? -3.175 -1.564 -16.442 1.00 95.19 289 GLY A N 1
ATOM 2217 C CA . GLY A 1 289 ? -4.224 -0.569 -16.253 1.00 95.19 289 GLY A CA 1
ATOM 2218 C C . GLY A 1 289 ? -4.549 -0.246 -14.781 1.00 95.19 289 GLY A C 1
ATOM 2219 O O . GLY A 1 289 ? -4.229 -1.020 -13.867 1.00 95.19 289 GLY A O 1
ATOM 2220 N N . PRO A 1 290 ? -5.233 0.889 -14.524 1.00 96.88 290 PRO A N 1
ATOM 2221 C CA . PRO A 1 290 ? -5.555 1.344 -13.168 1.00 96.88 290 PRO A CA 1
ATOM 2222 C C . PRO A 1 290 ? -6.450 0.388 -12.362 1.00 96.88 290 PRO A C 1
ATOM 2224 O O . PRO A 1 290 ? -6.435 0.413 -11.135 1.00 96.88 290 PRO A O 1
ATOM 2227 N N . ASP A 1 291 ? -7.220 -0.473 -13.033 1.00 97.06 291 ASP A N 1
ATOM 2228 C CA . ASP A 1 291 ? -8.084 -1.472 -12.388 1.00 97.06 291 ASP A CA 1
ATOM 2229 C C . ASP A 1 291 ? -7.319 -2.689 -11.840 1.00 97.06 291 ASP A C 1
ATOM 2231 O O . ASP A 1 291 ? -7.931 -3.552 -11.210 1.00 97.06 291 ASP A O 1
ATOM 2235 N N . ASN A 1 292 ? -6.001 -2.759 -12.047 1.00 96.75 292 ASN A N 1
ATOM 2236 C CA . ASN A 1 292 ? -5.111 -3.744 -11.424 1.00 96.75 292 ASN A CA 1
ATOM 2237 C C . ASN A 1 292 ? -4.150 -3.118 -10.396 1.00 96.75 292 ASN A C 1
ATOM 2239 O O . ASN A 1 292 ? -3.245 -3.808 -9.921 1.00 96.75 292 ASN A O 1
ATOM 2243 N N . ILE A 1 293 ? -4.319 -1.835 -10.037 1.00 98.44 293 ILE A N 1
ATOM 2244 C CA . ILE A 1 293 ? -3.491 -1.204 -8.994 1.00 98.44 293 ILE A CA 1
ATOM 2245 C C . ILE A 1 293 ? -3.621 -1.985 -7.682 1.00 98.44 293 ILE A C 1
ATOM 2247 O O . ILE A 1 293 ? -2.608 -2.201 -7.033 1.00 98.44 293 ILE A O 1
ATOM 2251 N N . ASP A 1 294 ? -4.813 -2.464 -7.309 1.00 98.19 294 ASP A N 1
ATOM 2252 C CA . ASP A 1 294 ? -5.016 -3.291 -6.113 1.00 98.19 294 ASP A CA 1
ATOM 2253 C C . ASP A 1 294 ? -4.027 -4.464 -6.019 1.00 98.19 294 ASP A C 1
ATOM 2255 O O . ASP A 1 294 ? -3.370 -4.650 -4.991 1.00 98.19 294 ASP A O 1
ATOM 2259 N N . ARG A 1 295 ? -3.874 -5.240 -7.092 1.00 97.06 295 ARG A N 1
ATOM 2260 C CA . ARG A 1 295 ? -3.004 -6.421 -7.117 1.00 97.06 295 ARG A CA 1
ATOM 2261 C C . ARG A 1 295 ? -1.537 -6.072 -7.244 1.00 97.06 295 ARG A C 1
ATOM 2263 O O . ARG A 1 295 ? -0.751 -6.590 -6.456 1.00 97.06 295 ARG A O 1
ATOM 2270 N N . VAL A 1 296 ? -1.178 -5.178 -8.166 1.00 97.94 296 VAL A N 1
ATOM 2271 C CA . VAL A 1 296 ? 0.220 -4.754 -8.326 1.00 97.94 296 VAL A CA 1
ATOM 2272 C C . VAL A 1 296 ? 0.707 -4.107 -7.030 1.00 97.94 296 VAL A C 1
ATOM 2274 O O . VAL A 1 296 ? 1.757 -4.464 -6.518 1.00 97.94 296 VAL A O 1
ATOM 2277 N N . PHE A 1 297 ? -0.092 -3.244 -6.401 1.00 98.62 297 PHE A N 1
ATOM 2278 C CA . PHE A 1 297 ? 0.287 -2.614 -5.137 1.00 98.62 297 PHE A CA 1
ATOM 2279 C C . PHE A 1 297 ? 0.468 -3.638 -4.014 1.00 98.62 297 PHE A C 1
ATOM 2281 O O . PHE A 1 297 ? 1.364 -3.498 -3.181 1.00 98.62 297 PHE A O 1
ATOM 2288 N N . THR A 1 298 ? -0.366 -4.680 -3.986 1.00 98.56 298 THR A N 1
ATOM 2289 C CA . THR A 1 298 ? -0.232 -5.759 -3.001 1.00 98.56 298 THR A CA 1
ATOM 2290 C C . THR A 1 298 ? 1.034 -6.582 -3.235 1.00 98.56 298 THR A C 1
ATOM 2292 O O . THR A 1 298 ? 1.726 -6.906 -2.273 1.00 98.56 298 THR A O 1
ATOM 2295 N N . HIS A 1 299 ? 1.351 -6.886 -4.494 1.00 98.06 299 HIS A N 1
ATOM 2296 C CA . HIS A 1 299 ? 2.578 -7.570 -4.899 1.00 98.06 299 HIS A CA 1
ATOM 2297 C C . HIS A 1 299 ? 3.823 -6.780 -4.463 1.00 98.06 299 HIS A C 1
ATOM 2299 O O . HIS A 1 299 ? 4.655 -7.285 -3.713 1.00 98.06 299 HIS A O 1
ATOM 2305 N N . GLU A 1 300 ? 3.869 -5.491 -4.794 1.00 97.69 300 GLU A N 1
ATOM 2306 C CA . GLU A 1 300 ? 4.964 -4.593 -4.416 1.00 97.69 300 GLU A CA 1
ATOM 2307 C C . GLU A 1 300 ? 5.060 -4.391 -2.891 1.00 97.69 300 GLU A C 1
ATOM 2309 O O . GLU A 1 300 ? 6.146 -4.289 -2.318 1.00 97.69 300 GLU A O 1
ATOM 2314 N N . THR A 1 301 ? 3.923 -4.397 -2.184 1.00 98.25 301 THR A N 1
ATOM 2315 C CA . THR A 1 301 ? 3.908 -4.425 -0.711 1.00 98.25 301 THR A CA 1
ATOM 2316 C C . THR A 1 301 ? 4.520 -5.728 -0.179 1.00 98.25 301 THR A C 1
ATOM 2318 O O . THR A 1 301 ? 5.204 -5.709 0.842 1.00 98.25 301 THR A O 1
ATOM 2321 N N . GLY 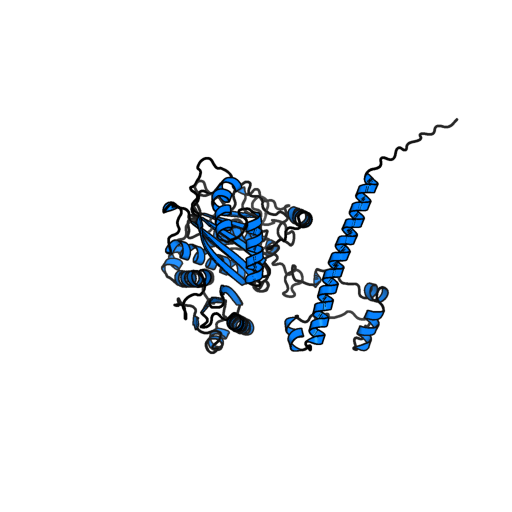A 1 302 ? 4.359 -6.852 -0.881 1.00 97.12 302 GLY A N 1
ATOM 2322 C CA . GLY A 1 302 ? 5.068 -8.098 -0.591 1.00 97.12 302 GLY A CA 1
ATOM 2323 C C . GLY A 1 302 ? 6.587 -7.908 -0.576 1.00 97.12 302 GLY A C 1
ATOM 2324 O O . GLY A 1 302 ? 7.237 -8.301 0.396 1.00 97.12 302 GLY A O 1
ATOM 2325 N N . HIS A 1 303 ? 7.153 -7.231 -1.579 1.00 96.12 303 HIS A N 1
ATOM 2326 C CA . HIS A 1 303 ? 8.585 -6.900 -1.617 1.00 96.12 303 HIS A CA 1
ATOM 2327 C C . HIS A 1 303 ? 9.017 -5.965 -0.484 1.00 96.12 303 HIS A C 1
ATOM 2329 O O . HIS A 1 303 ? 10.101 -6.152 0.079 1.00 96.12 303 HIS A O 1
ATOM 2335 N N . ILE A 1 304 ? 8.172 -5.002 -0.083 1.00 95.75 304 ILE A N 1
ATOM 2336 C CA . ILE A 1 304 ? 8.428 -4.178 1.112 1.00 95.75 304 ILE A CA 1
ATOM 2337 C C . ILE A 1 304 ? 8.631 -5.058 2.346 1.00 95.75 304 ILE A C 1
ATOM 2339 O O . ILE A 1 304 ? 9.493 -4.747 3.153 1.00 95.75 304 ILE A O 1
ATOM 2343 N N . PHE A 1 305 ? 7.924 -6.179 2.472 1.00 94.81 305 PHE A N 1
ATOM 2344 C CA . PHE A 1 305 ? 8.080 -7.119 3.588 1.00 94.81 305 PHE A CA 1
ATOM 2345 C C . PHE A 1 305 ? 8.968 -8.330 3.265 1.00 94.81 305 PHE A C 1
ATOM 2347 O O . PHE A 1 305 ? 8.996 -9.302 4.014 1.00 94.81 305 PHE A O 1
ATOM 2354 N N . GLY A 1 306 ? 9.759 -8.249 2.192 1.00 91.62 306 GLY A N 1
ATOM 2355 C CA . GLY A 1 306 ? 10.809 -9.217 1.886 1.00 91.62 306 GLY A CA 1
ATOM 2356 C C . GLY A 1 306 ? 10.362 -10.448 1.103 1.00 91.62 306 GLY A C 1
ATOM 2357 O O . GLY A 1 306 ? 11.121 -11.414 1.068 1.00 91.62 306 GLY A O 1
ATOM 2358 N N . CYS A 1 307 ? 9.188 -10.437 0.468 1.00 94.94 307 CYS A N 1
ATOM 2359 C CA . CYS A 1 307 ? 8.819 -11.475 -0.498 1.00 94.94 307 CYS A CA 1
ATOM 2360 C C . CYS A 1 307 ? 9.659 -11.333 -1.779 1.00 94.94 307 CYS A C 1
ATOM 2362 O O . CYS A 1 307 ? 9.868 -10.207 -2.235 1.00 94.94 307 CYS A O 1
ATOM 2364 N N . PRO A 1 308 ? 10.141 -12.433 -2.374 1.00 94.31 308 PRO A N 1
ATOM 2365 C CA . PRO A 1 308 ? 10.736 -12.429 -3.702 1.00 94.31 308 PRO A CA 1
ATOM 2366 C C . PRO A 1 308 ? 9.675 -12.544 -4.795 1.00 94.31 308 PRO A C 1
ATOM 2368 O O . PRO A 1 308 ? 8.572 -13.028 -4.548 1.00 94.31 308 PRO A O 1
ATOM 2371 N N . ASP A 1 309 ? 10.065 -12.216 -6.021 1.00 95.50 309 ASP A N 1
ATOM 2372 C CA . ASP A 1 309 ? 9.345 -12.677 -7.203 1.00 95.50 309 ASP A CA 1
ATOM 2373 C C . ASP A 1 309 ? 9.443 -14.190 -7.379 1.00 95.50 309 ASP A C 1
ATOM 2375 O O . ASP A 1 309 ? 10.464 -14.822 -7.083 1.00 95.50 309 ASP A O 1
ATOM 2379 N N . GLU A 1 310 ? 8.367 -14.779 -7.891 1.00 96.19 310 GLU A N 1
ATOM 2380 C CA . GLU A 1 310 ? 8.226 -16.225 -8.069 1.00 96.19 310 GLU A CA 1
ATOM 2381 C C . GLU A 1 310 ? 8.041 -16.631 -9.542 1.00 96.19 310 GLU A C 1
ATOM 2383 O O . GLU A 1 310 ? 8.135 -17.818 -9.850 1.00 96.19 310 GLU A O 1
ATOM 2388 N N . TYR A 1 311 ? 7.834 -15.676 -10.457 1.00 93.88 311 TYR A N 1
ATOM 2389 C CA . TYR A 1 311 ? 7.718 -15.918 -11.902 1.00 93.88 311 TYR A CA 1
ATOM 2390 C C . TYR A 1 311 ? 9.081 -16.160 -12.572 1.00 93.88 311 TYR A C 1
ATOM 2392 O O . TYR A 1 311 ? 10.115 -15.686 -12.096 1.00 93.88 311 TYR A O 1
ATOM 2400 N N . ALA A 1 312 ? 9.104 -16.903 -13.682 1.00 91.94 312 ALA A N 1
ATOM 2401 C CA . ALA A 1 312 ? 10.338 -17.397 -14.300 1.00 91.94 312 ALA A CA 1
ATOM 2402 C C . ALA A 1 312 ? 11.312 -16.283 -14.729 1.00 91.94 312 ALA A C 1
ATOM 2404 O O . ALA 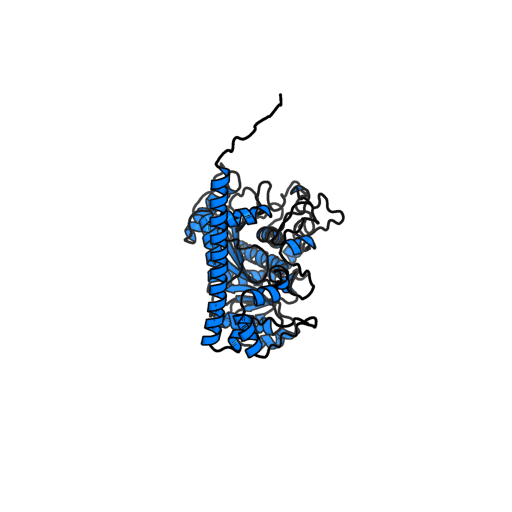A 1 312 ? 12.516 -16.371 -14.450 1.00 91.94 312 ALA A O 1
ATOM 2405 N N . SER A 1 313 ? 10.808 -15.225 -15.375 1.00 90.88 313 SER A N 1
ATOM 2406 C CA . SER A 1 313 ? 11.647 -14.151 -15.933 1.00 90.88 313 SER A CA 1
ATOM 2407 C C . SER A 1 313 ? 12.376 -13.301 -14.882 1.00 90.88 313 SER A C 1
ATOM 2409 O O . SER A 1 313 ? 13.400 -12.697 -15.208 1.00 90.88 313 SER A O 1
ATOM 2411 N N . SER A 1 314 ? 11.933 -13.326 -13.618 1.00 90.12 314 SER A N 1
ATOM 2412 C CA . SER A 1 314 ? 12.624 -12.675 -12.490 1.00 90.12 314 SER A CA 1
ATOM 2413 C C . SER A 1 314 ? 14.009 -13.273 -12.207 1.00 90.12 314 SER A C 1
ATOM 2415 O O . SER A 1 314 ? 14.816 -12.698 -11.478 1.00 90.12 314 SER A O 1
ATOM 2417 N N . GLY A 1 315 ? 14.297 -14.463 -12.750 1.00 90.12 315 GLY A N 1
ATOM 2418 C CA . GLY A 1 315 ? 15.484 -15.229 -12.382 1.00 90.12 315 GLY A CA 1
ATOM 2419 C C . GLY A 1 315 ? 15.393 -15.811 -10.970 1.00 90.12 315 GLY A C 1
ATOM 2420 O O . GLY A 1 315 ? 16.429 -16.038 -10.340 1.00 90.12 315 GLY A O 1
ATOM 2421 N N . CYS A 1 316 ? 14.173 -16.046 -10.468 1.00 92.06 316 CYS A N 1
ATOM 2422 C CA . CYS A 1 316 ? 13.940 -16.655 -9.162 1.00 92.06 316 CYS A CA 1
ATOM 2423 C C . CYS A 1 316 ? 14.760 -17.945 -8.977 1.00 92.06 316 CYS A C 1
ATOM 2425 O O . CYS A 1 316 ? 15.093 -18.650 -9.938 1.00 92.06 316 CYS A O 1
ATOM 2427 N N . SER A 1 317 ? 15.051 -18.287 -7.717 1.00 91.94 317 SER A N 1
ATOM 2428 C CA . SER A 1 317 ? 15.789 -19.500 -7.358 1.00 91.94 317 SER A CA 1
ATOM 2429 C C . SER A 1 317 ? 15.275 -20.135 -6.069 1.00 91.94 317 SER A C 1
ATOM 2431 O O . SER A 1 317 ? 15.135 -19.461 -5.051 1.00 91.94 317 SER A O 1
ATOM 2433 N N . CYS A 1 318 ? 15.127 -21.462 -6.078 1.00 94.25 318 CYS A N 1
ATOM 2434 C CA . CYS A 1 318 ? 14.737 -22.266 -4.916 1.00 94.25 318 CYS A CA 1
ATOM 2435 C C . CYS A 1 318 ? 15.835 -22.376 -3.844 1.00 94.25 318 CYS A C 1
ATOM 2437 O O . CYS A 1 318 ? 15.584 -22.925 -2.774 1.00 94.25 318 CYS A O 1
ATOM 2439 N N . SER A 1 319 ? 17.057 -21.898 -4.108 1.00 90.50 319 SER A N 1
ATOM 2440 C CA . SER A 1 319 ? 18.139 -21.869 -3.112 1.00 90.50 319 SER A CA 1
ATOM 2441 C C . SER A 1 319 ? 18.262 -20.529 -2.389 1.00 90.50 319 SER A C 1
ATOM 2443 O O . SER A 1 319 ? 18.907 -20.458 -1.344 1.00 90.50 319 SER A O 1
ATOM 2445 N N . SER A 1 320 ? 17.690 -19.465 -2.956 1.00 88.50 320 SER A N 1
ATOM 2446 C CA . SER A 1 320 ? 17.749 -18.121 -2.385 1.00 88.50 320 SER A CA 1
ATOM 2447 C C . SER A 1 320 ? 16.771 -17.992 -1.217 1.00 88.50 320 SER A C 1
ATOM 2449 O O . SER A 1 320 ? 15.672 -18.549 -1.261 1.00 88.50 320 SER A O 1
ATOM 2451 N N . ARG A 1 321 ? 17.187 -17.272 -0.169 1.00 88.75 321 ARG A N 1
ATOM 2452 C CA . ARG A 1 321 ? 16.432 -17.080 1.077 1.00 88.75 321 ARG A CA 1
ATOM 2453 C C . ARG A 1 321 ? 15.960 -15.640 1.222 1.00 88.75 321 ARG A C 1
ATOM 2455 O O . ARG A 1 321 ? 16.713 -14.709 0.929 1.00 88.75 321 ARG A O 1
ATOM 2462 N N . TYR A 1 322 ? 14.730 -15.486 1.697 1.00 89.50 322 TYR A N 1
ATOM 2463 C CA . TYR A 1 322 ? 14.014 -14.216 1.728 1.00 89.50 322 TYR A CA 1
ATOM 2464 C C . TYR A 1 322 ? 13.175 -14.061 3.002 1.00 89.50 322 TYR A C 1
ATOM 2466 O O . TYR A 1 322 ? 12.974 -15.017 3.756 1.00 89.50 322 TYR A O 1
ATOM 2474 N N . GLY A 1 323 ? 12.689 -12.841 3.234 1.00 87.81 323 GLY A N 1
ATOM 2475 C CA . GLY A 1 323 ? 11.928 -12.476 4.427 1.00 87.81 323 GLY A CA 1
ATOM 2476 C C . GLY A 1 323 ? 12.727 -12.545 5.733 1.00 87.81 323 GLY A C 1
ATOM 2477 O O . GLY A 1 323 ? 13.901 -12.930 5.771 1.00 87.81 323 GLY A O 1
ATOM 2478 N N . TYR A 1 324 ? 12.069 -12.189 6.836 1.00 86.75 324 TYR A N 1
ATOM 2479 C CA . TYR A 1 324 ? 12.658 -12.260 8.178 1.00 86.75 324 TYR A CA 1
ATOM 2480 C C . TYR A 1 324 ? 13.097 -13.684 8.548 1.00 86.75 324 TYR A C 1
ATOM 2482 O O . TYR A 1 324 ? 14.204 -13.888 9.040 1.00 86.75 324 TYR A O 1
ATOM 2490 N N . LEU A 1 325 ? 12.259 -14.675 8.231 1.00 86.25 325 LEU A N 1
ATOM 2491 C CA . LEU A 1 325 ? 12.467 -16.086 8.575 1.00 86.25 325 LEU A CA 1
ATOM 2492 C C . LEU A 1 325 ? 13.459 -16.813 7.650 1.00 86.25 325 LEU A C 1
ATOM 2494 O O . LEU A 1 325 ? 13.683 -18.013 7.817 1.00 86.25 325 LEU A O 1
ATOM 2498 N N . GLN A 1 326 ? 14.065 -16.104 6.687 1.00 89.12 326 GLN A N 1
ATOM 2499 C CA . GLN A 1 326 ? 15.045 -16.652 5.743 1.00 89.12 326 GLN A CA 1
ATOM 2500 C C . GLN A 1 326 ? 14.521 -17.888 4.993 1.00 89.12 326 GLN A C 1
ATOM 2502 O O . GLN A 1 326 ? 15.254 -18.857 4.768 1.00 89.12 326 GLN A O 1
ATOM 2507 N N . GLU A 1 327 ? 13.248 -17.864 4.606 1.00 92.38 327 GLU A N 1
ATOM 2508 C CA . GLU A 1 327 ? 12.592 -18.969 3.913 1.00 92.38 327 GLU A CA 1
ATOM 2509 C C . GLU A 1 327 ? 13.041 -19.028 2.454 1.00 92.38 327 GLU A C 1
ATOM 2511 O O . GLU A 1 327 ? 13.257 -18.001 1.802 1.00 92.38 327 GLU A O 1
ATOM 2516 N N . VAL A 1 328 ? 13.201 -20.241 1.928 1.00 94.25 328 VAL A N 1
ATOM 2517 C CA . VAL A 1 328 ? 13.566 -20.420 0.522 1.00 94.25 328 VAL A CA 1
ATOM 2518 C C . VAL A 1 328 ? 12.433 -19.966 -0.393 1.00 94.25 328 VAL A C 1
ATOM 2520 O O . VAL A 1 328 ? 11.257 -20.076 -0.046 1.00 94.25 328 VAL A O 1
ATOM 2523 N N . ASN A 1 329 ? 12.755 -19.504 -1.599 1.00 94.25 329 ASN A N 1
ATOM 2524 C CA . ASN A 1 329 ? 11.732 -19.298 -2.624 1.00 94.25 329 ASN A CA 1
ATOM 2525 C C . ASN A 1 329 ? 11.317 -20.634 -3.270 1.00 94.25 329 ASN A C 1
ATOM 2527 O O . ASN A 1 329 ? 11.627 -20.925 -4.425 1.00 94.25 329 ASN A O 1
ATOM 2531 N N . GLY A 1 330 ? 10.642 -21.487 -2.499 1.00 95.75 330 GLY A N 1
ATOM 2532 C CA . GLY A 1 330 ? 10.245 -22.821 -2.948 1.00 95.75 330 GLY A CA 1
ATOM 2533 C C . GLY A 1 330 ? 9.060 -22.851 -3.919 1.00 95.75 330 GLY A C 1
ATOM 2534 O O . GLY A 1 330 ? 8.739 -23.930 -4.412 1.00 95.75 330 GLY A O 1
ATOM 2535 N N . ASN A 1 331 ? 8.429 -21.706 -4.209 1.00 96.94 331 ASN A N 1
ATOM 2536 C CA . ASN A 1 331 ? 7.442 -21.565 -5.287 1.00 96.94 331 ASN A CA 1
ATOM 2537 C C . ASN A 1 331 ? 8.039 -20.937 -6.554 1.00 96.94 331 ASN A C 1
ATOM 2539 O O . ASN A 1 331 ? 7.300 -20.592 -7.467 1.00 96.94 331 ASN A O 1
ATOM 2543 N N . CYS A 1 332 ? 9.362 -20.781 -6.626 1.00 96.31 332 CYS A N 1
ATOM 2544 C CA . CYS A 1 332 ? 10.005 -20.257 -7.817 1.00 96.31 332 CYS A CA 1
ATOM 2545 C C . CYS A 1 332 ? 9.694 -21.118 -9.047 1.00 96.31 332 CYS A C 1
ATOM 2547 O O . CYS A 1 332 ? 10.024 -22.306 -9.095 1.00 96.31 332 CYS A O 1
ATOM 2549 N N . GLU A 1 333 ? 9.135 -20.497 -10.079 1.00 95.50 333 GLU A N 1
ATOM 2550 C CA . GLU A 1 333 ? 8.712 -21.175 -11.296 1.00 95.50 333 GLU A CA 1
ATOM 2551 C C . GLU A 1 333 ? 9.855 -21.911 -12.020 1.00 95.50 333 GLU A C 1
ATOM 2553 O O . GLU A 1 333 ? 9.641 -22.964 -12.617 1.00 95.50 333 GLU A O 1
ATOM 2558 N N . ASN A 1 334 ? 11.092 -21.417 -11.915 1.00 95.31 334 ASN A N 1
ATOM 2559 C CA . ASN A 1 334 ? 12.253 -22.020 -12.579 1.00 95.31 334 ASN A CA 1
ATOM 2560 C C . ASN A 1 334 ? 12.661 -23.394 -12.013 1.00 95.31 334 ASN A C 1
ATOM 2562 O O . ASN A 1 334 ? 13.460 -24.095 -12.638 1.00 95.31 334 ASN A O 1
ATOM 2566 N N . CYS A 1 335 ? 12.192 -23.775 -10.821 1.00 95.81 335 CYS A N 1
ATOM 2567 C CA . CYS A 1 335 ? 12.689 -24.969 -10.125 1.00 95.81 335 CYS A CA 1
ATOM 2568 C C . CYS A 1 335 ? 11.677 -25.688 -9.226 1.00 95.81 335 CYS A C 1
ATOM 2570 O O . CYS A 1 335 ? 11.941 -26.827 -8.833 1.00 95.81 335 CYS A O 1
ATOM 2572 N N . ALA A 1 336 ? 10.549 -25.067 -8.880 1.00 95.06 336 ALA A N 1
ATOM 2573 C CA . ALA A 1 336 ? 9.535 -25.684 -8.040 1.00 95.06 336 ALA A CA 1
ATOM 2574 C C . ALA A 1 336 ? 8.880 -26.867 -8.766 1.00 95.06 336 ALA A C 1
ATOM 2576 O O . ALA A 1 336 ? 8.404 -26.744 -9.893 1.00 95.06 336 ALA A O 1
ATOM 2577 N N . THR A 1 337 ? 8.811 -28.019 -8.098 1.00 90.06 337 THR A N 1
ATOM 2578 C CA . THR A 1 337 ? 8.096 -29.200 -8.607 1.00 90.06 337 THR A CA 1
ATOM 2579 C C . THR A 1 337 ? 6.579 -29.049 -8.506 1.00 90.06 337 THR A C 1
ATOM 2581 O O . THR A 1 337 ? 5.863 -29.592 -9.340 1.00 90.06 337 THR A O 1
ATOM 2584 N N . ASP A 1 338 ? 6.110 -28.282 -7.516 1.00 89.94 338 ASP A N 1
ATOM 2585 C CA . ASP A 1 338 ? 4.694 -28.032 -7.219 1.00 89.94 338 ASP A CA 1
ATOM 2586 C C . ASP A 1 338 ? 4.380 -26.527 -7.302 1.00 89.94 338 ASP A C 1
ATOM 2588 O O . ASP A 1 338 ? 3.830 -25.931 -6.371 1.00 89.94 338 ASP A O 1
ATOM 2592 N N . PHE A 1 339 ? 4.783 -25.894 -8.409 1.00 94.88 339 PHE A N 1
ATOM 2593 C CA . PHE A 1 339 ? 4.515 -24.478 -8.663 1.00 94.88 339 PHE A CA 1
ATOM 2594 C C . PHE A 1 339 ? 3.015 -24.164 -8.568 1.00 94.88 339 PHE A C 1
ATOM 2596 O O . PHE A 1 339 ? 2.182 -24.801 -9.217 1.00 94.88 339 PHE A O 1
ATOM 2603 N N . THR A 1 340 ? 2.679 -23.140 -7.789 1.00 94.25 340 THR A N 1
ATOM 2604 C CA . THR A 1 340 ? 1.316 -22.633 -7.624 1.00 94.25 340 THR A CA 1
ATOM 2605 C C . THR A 1 340 ? 1.260 -21.170 -8.059 1.00 94.25 340 THR A C 1
ATOM 2607 O O . THR A 1 340 ? 1.907 -20.343 -7.419 1.00 94.25 340 THR A O 1
ATOM 2610 N N . PRO A 1 341 ? 0.464 -20.796 -9.079 1.00 93.88 341 PRO A N 1
ATOM 2611 C CA . PRO A 1 341 ? 0.257 -19.391 -9.415 1.00 93.88 341 PRO A CA 1
ATOM 2612 C C . PRO A 1 341 ? -0.320 -18.630 -8.214 1.00 93.88 341 PRO A C 1
ATOM 2614 O O . PRO A 1 341 ? -1.441 -18.895 -7.772 1.00 93.88 341 PRO A O 1
ATOM 2617 N N . CYS A 1 342 ? 0.451 -17.693 -7.673 1.00 96.69 342 CYS A N 1
ATOM 2618 C CA . CYS A 1 342 ? 0.059 -16.835 -6.559 1.00 96.69 342 CYS A CA 1
ATOM 2619 C C . CYS A 1 342 ? 0.470 -15.386 -6.844 1.00 96.69 342 CYS A C 1
ATOM 2621 O O . CYS A 1 342 ? 1.077 -15.112 -7.874 1.00 96.69 342 CYS A O 1
ATOM 2623 N N . LEU A 1 343 ? 0.157 -14.467 -5.934 1.00 97.31 343 LEU A N 1
ATOM 2624 C CA . LEU A 1 343 ? 0.403 -13.034 -6.079 1.00 97.31 343 LEU A CA 1
ATOM 2625 C C . LEU A 1 343 ? 1.846 -12.680 -6.487 1.00 97.31 343 LEU A C 1
ATOM 2627 O O . LEU A 1 343 ? 2.039 -11.722 -7.229 1.00 97.31 343 LEU A O 1
ATOM 2631 N N . MET A 1 344 ? 2.856 -13.439 -6.051 1.00 97.00 344 MET A N 1
ATOM 2632 C CA . MET A 1 344 ? 4.260 -13.179 -6.408 1.00 97.00 344 MET A CA 1
ATOM 2633 C C . MET A 1 344 ? 4.674 -13.757 -7.775 1.00 97.00 344 MET A C 1
ATOM 2635 O O . MET A 1 344 ? 5.788 -13.523 -8.230 1.00 97.00 344 MET A O 1
ATOM 2639 N N . ALA A 1 345 ? 3.789 -14.490 -8.459 1.00 95.88 345 ALA A N 1
ATOM 2640 C CA . ALA A 1 345 ? 4.030 -15.065 -9.789 1.00 95.88 345 ALA A CA 1
ATOM 2641 C C . ALA A 1 345 ? 2.988 -14.651 -10.848 1.00 95.88 345 ALA A C 1
ATOM 2643 O O . ALA A 1 345 ? 3.255 -14.706 -12.049 1.00 95.88 345 ALA A O 1
ATOM 2644 N N . ALA A 1 346 ? 1.778 -14.279 -10.431 1.00 95.44 346 ALA A N 1
ATOM 2645 C CA . ALA A 1 346 ? 0.661 -14.016 -11.325 1.00 95.44 346 ALA A CA 1
ATOM 2646 C C . ALA A 1 346 ? -0.317 -12.967 -10.783 1.00 95.44 346 ALA A C 1
ATOM 2648 O O . ALA A 1 346 ? -0.459 -12.776 -9.573 1.00 95.44 346 ALA A O 1
ATOM 2649 N N . ASN A 1 347 ? -1.064 -12.359 -11.707 1.00 95.44 347 ASN A N 1
ATOM 2650 C CA . ASN A 1 347 ? -2.140 -11.405 -11.475 1.00 95.44 347 ASN A CA 1
ATOM 2651 C C . ASN A 1 347 ? -3.381 -12.075 -10.883 1.00 95.44 347 ASN A C 1
ATOM 2653 O O . ASN A 1 347 ? -4.434 -12.159 -11.512 1.00 95.44 347 ASN A O 1
ATOM 2657 N N . THR A 1 348 ? -3.262 -12.592 -9.664 1.00 94.81 348 THR A N 1
ATOM 2658 C CA . THR A 1 348 ? -4.298 -13.396 -9.014 1.00 94.81 348 THR A CA 1
ATOM 2659 C C . THR A 1 348 ? -4.403 -13.105 -7.521 1.00 94.81 348 THR A C 1
ATOM 2661 O O . THR A 1 348 ? -3.441 -12.711 -6.866 1.00 94.81 348 THR A O 1
ATOM 2664 N N . TRP A 1 349 ? -5.581 -13.360 -6.952 1.00 94.81 349 TRP A N 1
ATOM 2665 C CA . TRP A 1 349 ? -5.831 -13.284 -5.511 1.00 94.81 349 TRP A CA 1
ATOM 2666 C C . TRP A 1 349 ? -5.559 -14.617 -4.808 1.00 94.81 349 TRP A C 1
ATOM 2668 O O . TRP A 1 349 ? -6.404 -15.134 -4.073 1.00 94.81 349 TRP A O 1
ATOM 2678 N N . ALA A 1 350 ? -4.366 -15.165 -5.025 1.00 95.62 350 ALA A N 1
ATOM 2679 C CA . ALA A 1 350 ? -3.895 -16.384 -4.380 1.00 95.62 350 ALA A CA 1
ATOM 2680 C C . ALA A 1 350 ? -2.578 -16.124 -3.642 1.00 95.62 350 ALA A C 1
ATOM 2682 O O . ALA A 1 350 ? -1.756 -15.327 -4.082 1.00 95.62 350 ALA A O 1
ATOM 2683 N N . MET A 1 351 ? -2.374 -16.806 -2.519 1.00 95.19 351 MET A N 1
ATOM 2684 C CA . MET A 1 351 ? -1.137 -16.749 -1.742 1.00 95.19 351 MET A CA 1
ATOM 2685 C C . MET A 1 351 ? -0.577 -18.163 -1.632 1.00 95.19 351 MET A C 1
ATOM 2687 O O . MET A 1 351 ? -1.300 -19.071 -1.219 1.00 95.19 351 MET A O 1
ATOM 2691 N N . CYS A 1 352 ? 0.676 -18.365 -2.043 1.00 95.81 352 CYS A N 1
ATOM 2692 C CA . CYS A 1 352 ? 1.340 -19.651 -1.868 1.00 95.81 352 CYS A CA 1
ATOM 2693 C C . CYS A 1 352 ? 1.895 -19.749 -0.437 1.00 95.81 352 CYS A C 1
ATOM 2695 O O . CYS A 1 352 ? 2.106 -18.736 0.234 1.00 95.81 352 CYS A O 1
ATOM 2697 N N . ARG A 1 353 ? 2.171 -20.975 0.025 1.00 95.25 353 ARG A N 1
ATOM 2698 C CA . ARG A 1 353 ? 2.688 -21.207 1.385 1.00 95.25 353 ARG A CA 1
ATOM 2699 C C . ARG A 1 353 ? 4.012 -20.487 1.663 1.00 95.25 353 ARG A C 1
ATOM 2701 O O . ARG A 1 353 ? 4.272 -20.136 2.804 1.00 95.25 353 ARG A O 1
ATOM 2708 N N . TYR A 1 354 ? 4.845 -20.287 0.639 1.00 96.12 354 TYR A N 1
ATOM 2709 C CA . TYR A 1 354 ? 6.165 -19.676 0.793 1.00 96.12 354 TYR A CA 1
ATOM 2710 C C . TYR A 1 354 ? 6.056 -18.167 0.997 1.00 96.12 354 TYR A C 1
ATOM 2712 O O . TYR A 1 354 ? 6.633 -17.657 1.952 1.00 96.12 354 TYR A O 1
ATOM 2720 N N . THR A 1 355 ? 5.227 -17.486 0.197 1.00 96.62 355 THR A N 1
ATOM 2721 C CA . THR A 1 355 ? 4.947 -16.053 0.363 1.00 96.62 355 THR A CA 1
ATOM 2722 C C . THR A 1 355 ? 4.465 -15.734 1.785 1.00 96.62 355 THR A C 1
ATOM 2724 O O . THR A 1 355 ? 4.920 -14.764 2.382 1.00 96.62 355 THR A O 1
ATOM 2727 N N . SER A 1 356 ? 3.591 -16.563 2.376 1.00 96.25 356 SER A N 1
ATOM 2728 C CA . SER A 1 356 ? 3.142 -16.373 3.767 1.00 96.25 356 SER A CA 1
ATOM 2729 C C . SER A 1 356 ? 4.308 -16.395 4.762 1.00 96.25 356 SER A C 1
ATOM 2731 O O . SER A 1 356 ? 4.407 -15.525 5.624 1.00 96.25 356 SER A O 1
ATOM 2733 N N . VAL A 1 357 ? 5.243 -17.336 4.615 1.00 95.75 357 VAL A N 1
ATOM 2734 C CA . VAL A 1 357 ? 6.422 -17.420 5.490 1.00 95.75 357 VAL A CA 1
ATOM 2735 C C . VAL A 1 357 ? 7.391 -16.259 5.235 1.00 95.75 357 VAL A C 1
ATOM 2737 O O . VAL A 1 357 ? 7.964 -15.733 6.188 1.00 95.75 357 VAL A O 1
ATOM 2740 N N . HIS A 1 358 ? 7.547 -15.792 3.989 1.00 95.50 358 HIS A N 1
ATOM 2741 C CA . HIS A 1 358 ? 8.353 -14.597 3.691 1.00 95.50 358 HIS A CA 1
ATOM 2742 C C . HIS A 1 358 ? 7.816 -13.348 4.397 1.00 95.50 358 HIS A C 1
ATOM 2744 O O . HIS A 1 358 ? 8.612 -12.560 4.906 1.00 95.50 358 HIS A O 1
ATOM 2750 N N . LEU A 1 359 ? 6.490 -13.218 4.521 1.00 96.12 359 LEU A N 1
ATOM 2751 C CA . LEU A 1 359 ? 5.826 -12.161 5.298 1.00 96.12 359 LEU A CA 1
ATOM 2752 C C . LEU A 1 359 ? 5.980 -12.320 6.823 1.00 96.12 359 LEU A C 1
ATOM 2754 O O . LEU A 1 359 ? 5.606 -11.414 7.569 1.00 96.12 359 LEU A O 1
ATOM 2758 N N . GLY A 1 360 ? 6.543 -13.435 7.297 1.00 93.12 360 GLY A N 1
ATOM 2759 C CA . GLY A 1 360 ? 6.693 -13.754 8.717 1.00 93.12 360 GLY A CA 1
ATOM 2760 C C . GLY A 1 360 ? 5.496 -14.488 9.324 1.00 93.12 360 GLY A C 1
ATOM 2761 O O . GLY A 1 360 ? 5.359 -14.507 10.541 1.00 93.12 360 GLY A O 1
ATOM 2762 N N . TRP A 1 361 ? 4.616 -15.074 8.509 1.00 94.75 361 TRP A N 1
ATOM 2763 C CA . TRP A 1 361 ? 3.404 -15.768 8.963 1.00 94.75 361 TRP A CA 1
ATOM 2764 C C . TRP A 1 361 ? 3.611 -17.274 9.068 1.00 94.75 361 TRP A C 1
ATOM 2766 O O . TRP A 1 361 ? 2.918 -18.066 8.430 1.00 94.75 361 TRP A O 1
ATOM 2776 N N . ARG A 1 362 ? 4.612 -17.666 9.848 1.00 92.25 362 ARG A N 1
ATOM 2777 C CA . ARG A 1 362 ? 4.803 -19.054 10.255 1.00 92.25 362 ARG A CA 1
ATOM 2778 C C . ARG A 1 362 ? 4.512 -19.150 11.744 1.00 92.25 362 ARG A C 1
ATOM 2780 O O . ARG A 1 362 ? 4.864 -18.233 12.471 1.00 92.25 362 ARG A O 1
ATOM 2787 N N . ASP A 1 363 ? 3.830 -20.215 12.128 1.00 84.88 363 ASP A N 1
ATOM 2788 C CA . ASP A 1 363 ? 3.597 -20.638 13.506 1.00 84.88 363 ASP A CA 1
ATOM 2789 C C . ASP A 1 363 ? 4.113 -22.077 13.567 1.00 84.88 363 ASP A C 1
ATOM 2791 O O . ASP A 1 363 ? 3.468 -23.015 13.080 1.00 84.88 363 ASP A O 1
ATOM 2795 N N . SER A 1 364 ? 5.369 -22.218 13.979 1.00 83.94 364 SER A N 1
ATOM 2796 C CA . SER A 1 364 ? 6.100 -23.479 13.888 1.00 83.94 364 SER A CA 1
ATOM 2797 C C . SER A 1 364 ? 5.656 -24.505 14.934 1.00 83.94 364 SER A C 1
ATOM 2799 O O . SER A 1 364 ? 5.809 -25.708 14.690 1.00 83.94 364 SER A O 1
ATOM 2801 N N . ASP A 1 365 ? 5.107 -24.069 16.070 1.00 77.62 365 ASP A N 1
ATOM 2802 C CA . ASP A 1 365 ? 4.678 -24.945 17.166 1.00 77.62 365 ASP A CA 1
ATOM 2803 C C . ASP A 1 365 ? 3.148 -25.091 17.293 1.00 77.62 365 ASP A C 1
ATOM 2805 O O . ASP A 1 365 ? 2.666 -26.017 17.957 1.00 77.62 365 ASP A O 1
ATOM 2809 N N . GLY A 1 366 ? 2.390 -24.283 16.548 1.00 78.31 366 GLY A N 1
ATOM 2810 C CA . GLY A 1 366 ? 0.941 -24.357 16.424 1.00 78.31 366 GLY A CA 1
ATOM 2811 C C . GLY A 1 366 ? 0.195 -23.766 17.617 1.00 78.31 366 GLY A C 1
ATOM 2812 O O . GLY A 1 366 ? -0.957 -24.159 17.851 1.00 78.31 366 GLY A O 1
ATOM 2813 N N . ASP A 1 367 ? 0.830 -22.892 18.400 1.00 74.75 367 ASP A N 1
ATOM 2814 C CA . ASP A 1 367 ? 0.231 -22.285 19.590 1.00 74.75 367 ASP A CA 1
ATOM 2815 C C . ASP A 1 367 ? -0.658 -21.060 19.283 1.00 74.75 367 ASP A C 1
ATOM 2817 O O . ASP A 1 367 ? -1.412 -20.594 20.149 1.00 74.75 367 ASP A O 1
ATOM 2821 N N . GLY A 1 368 ? -0.653 -20.601 18.026 1.00 75.69 368 GLY A N 1
ATOM 2822 C CA . GLY A 1 368 ? -1.390 -19.437 17.540 1.00 75.69 368 GLY A CA 1
ATOM 2823 C C . GLY A 1 368 ? -0.583 -18.135 17.538 1.00 75.69 368 GLY A C 1
ATOM 2824 O O . GLY A 1 368 ? -1.133 -17.094 17.159 1.00 75.69 368 GLY A O 1
ATOM 2825 N N . THR A 1 369 ? 0.688 -18.169 17.938 1.00 76.69 369 THR A N 1
ATOM 2826 C CA . THR A 1 369 ? 1.643 -17.059 17.881 1.00 76.69 369 THR A CA 1
ATOM 2827 C C . THR A 1 369 ? 2.574 -17.246 16.689 1.00 76.69 369 THR A C 1
ATOM 2829 O O . THR A 1 369 ? 3.073 -18.328 16.422 1.00 76.69 369 THR A O 1
ATOM 2832 N N . LEU A 1 370 ? 2.818 -16.176 15.934 1.00 83.25 370 LEU A N 1
ATOM 2833 C CA . LEU A 1 370 ? 3.706 -16.253 14.775 1.00 83.25 370 LEU A CA 1
ATOM 2834 C C . LEU A 1 370 ? 5.177 -16.136 15.199 1.00 83.25 370 LEU A C 1
ATOM 2836 O O . LEU A 1 370 ? 5.512 -15.238 15.974 1.00 83.25 370 LEU A O 1
ATOM 2840 N N . ASP A 1 371 ? 6.050 -16.944 14.596 1.00 82.62 371 ASP A N 1
ATOM 2841 C CA . ASP A 1 371 ? 7.485 -17.079 14.883 1.00 82.62 371 ASP A CA 1
ATOM 2842 C C . ASP A 1 371 ? 8.212 -15.736 15.143 1.00 82.62 371 ASP A C 1
ATOM 2844 O O . ASP A 1 371 ? 8.937 -15.629 16.132 1.00 82.62 371 ASP A O 1
ATOM 2848 N N . PRO A 1 372 ? 8.029 -14.646 14.352 1.00 83.00 372 PRO A N 1
ATOM 2849 C CA . PRO A 1 372 ? 8.767 -13.397 14.591 1.00 83.00 372 PRO A CA 1
ATOM 2850 C C . PRO A 1 372 ? 8.418 -12.675 15.902 1.00 83.00 372 PRO A C 1
ATOM 2852 O O . PRO A 1 372 ? 9.094 -11.707 16.274 1.00 83.00 372 PRO A O 1
ATOM 2855 N N . VAL A 1 373 ? 7.317 -13.062 16.545 1.00 77.31 373 VAL A N 1
ATOM 2856 C CA . VAL A 1 373 ? 6.834 -12.511 17.817 1.00 77.31 373 VAL A CA 1
ATOM 2857 C C . VAL A 1 373 ? 6.609 -13.595 18.875 1.00 77.31 373 VAL A C 1
ATOM 2859 O O . VAL A 1 373 ? 6.146 -13.263 19.968 1.00 77.31 373 VAL A O 1
ATOM 2862 N N . ASP A 1 374 ? 6.964 -14.846 18.578 1.00 68.62 374 ASP A N 1
ATOM 2863 C CA . ASP A 1 374 ? 6.891 -15.966 19.506 1.00 68.62 374 ASP A CA 1
ATOM 2864 C C . ASP A 1 374 ? 8.133 -15.982 20.424 1.00 68.62 374 ASP A C 1
ATOM 2866 O O . ASP A 1 374 ? 9.274 -16.088 19.957 1.00 68.62 374 ASP A O 1
ATOM 2870 N N . PRO A 1 375 ? 7.960 -15.844 21.751 1.00 53.06 375 PRO A N 1
ATOM 2871 C CA . PRO A 1 375 ? 9.069 -15.905 22.694 1.00 53.06 375 PRO A CA 1
ATOM 2872 C C . PRO A 1 375 ? 9.759 -17.280 22.775 1.00 53.06 375 PRO A C 1
ATOM 2874 O O . PRO A 1 375 ? 10.874 -17.337 23.302 1.00 53.06 375 PRO A O 1
ATOM 2877 N N . LEU A 1 376 ? 9.151 -18.369 22.291 1.00 49.56 376 LEU A N 1
ATOM 2878 C CA . LEU A 1 376 ? 9.688 -19.733 22.399 1.00 49.56 376 LEU A CA 1
ATOM 2879 C C . LEU A 1 376 ? 10.776 -20.051 21.363 1.00 49.56 376 LEU A C 1
ATOM 2881 O O . LEU A 1 376 ? 11.591 -20.950 21.597 1.00 49.56 376 LEU A O 1
ATOM 2885 N N . GLU A 1 377 ? 10.888 -19.262 20.290 1.00 45.53 377 GLU A N 1
ATOM 2886 C CA . GLU A 1 377 ? 12.024 -19.327 19.359 1.00 45.53 377 GLU A CA 1
ATOM 2887 C C . GLU A 1 377 ? 13.265 -18.540 19.841 1.00 45.53 377 GLU A C 1
ATOM 2889 O O . GLU A 1 377 ? 14.336 -18.620 19.231 1.00 45.53 377 GLU A O 1
ATOM 2894 N N . ASN A 1 378 ? 13.195 -17.851 20.990 1.00 41.31 378 ASN A N 1
ATOM 2895 C CA . ASN A 1 378 ? 14.376 -17.323 21.683 1.00 41.31 378 ASN A CA 1
ATOM 2896 C C . ASN A 1 378 ? 14.923 -18.390 22.655 1.00 41.31 378 ASN A C 1
ATOM 2898 O O . ASN A 1 378 ? 14.187 -18.869 23.517 1.00 41.31 378 ASN A O 1
ATOM 2902 N N . PRO A 1 379 ? 16.208 -18.794 22.577 1.00 35.12 379 PRO A N 1
ATOM 2903 C CA . PRO A 1 379 ? 16.708 -19.954 23.311 1.00 35.12 379 PRO A CA 1
ATOM 2904 C C . PRO A 1 379 ? 16.474 -19.815 24.819 1.00 35.12 379 PRO A C 1
ATOM 2906 O O . PRO A 1 379 ? 16.906 -18.841 25.438 1.00 35.12 379 PRO A O 1
ATOM 2909 N N . ALA A 1 380 ? 15.827 -20.830 25.399 1.00 38.41 380 ALA A N 1
ATOM 2910 C CA . ALA A 1 380 ? 15.490 -20.908 26.814 1.00 38.41 380 ALA A CA 1
ATOM 2911 C C . ALA A 1 380 ? 16.655 -20.468 27.716 1.00 38.41 380 ALA A C 1
ATOM 2913 O O . ALA A 1 380 ? 17.763 -21.021 27.665 1.00 38.41 380 ALA A O 1
ATOM 2914 N N . ILE A 1 381 ? 16.392 -19.506 28.604 1.00 42.78 381 ILE A N 1
ATOM 2915 C CA . ILE A 1 381 ? 17.296 -19.223 29.716 1.00 42.78 381 ILE A CA 1
ATOM 2916 C C . ILE A 1 381 ? 17.289 -20.459 30.615 1.00 42.78 381 ILE A C 1
ATOM 2918 O O . ILE A 1 381 ? 16.327 -20.735 31.328 1.00 42.78 381 ILE A O 1
ATOM 2922 N N . ASP A 1 382 ? 18.390 -21.209 30.594 1.00 48.44 382 ASP A N 1
ATOM 2923 C CA . ASP A 1 382 ? 18.627 -22.304 31.527 1.00 48.44 382 ASP A CA 1
ATOM 2924 C C . ASP A 1 382 ? 18.594 -21.746 32.960 1.00 48.44 382 ASP A C 1
ATOM 2926 O O . ASP A 1 382 ? 19.564 -21.159 33.452 1.00 48.44 382 ASP A O 1
ATOM 2930 N N . LEU A 1 383 ? 17.466 -21.940 33.649 1.00 44.97 383 LEU A N 1
ATOM 2931 C CA . LEU A 1 383 ? 17.261 -21.499 35.028 1.00 44.97 383 LEU A CA 1
ATOM 2932 C C . LEU A 1 383 ? 18.301 -22.102 35.983 1.00 44.97 383 LEU A C 1
ATOM 2934 O O . LEU A 1 383 ? 18.591 -21.503 37.018 1.00 44.97 383 LEU A O 1
ATOM 2938 N N . ARG A 1 384 ? 18.947 -23.230 35.638 1.00 44.25 384 ARG A N 1
ATOM 2939 C CA . ARG A 1 384 ? 20.075 -23.805 36.396 1.00 44.25 384 ARG A CA 1
ATOM 2940 C C . ARG A 1 384 ? 21.379 -23.046 36.147 1.00 44.25 384 ARG A C 1
ATOM 2942 O O . ARG A 1 384 ? 22.249 -23.035 37.018 1.00 44.25 384 ARG A O 1
ATOM 2949 N N . ARG A 1 385 ? 21.567 -22.429 34.976 1.00 44.59 385 ARG A N 1
ATOM 2950 C CA . ARG A 1 385 ? 22.662 -21.471 34.722 1.00 44.59 385 ARG A CA 1
ATOM 2951 C C . ARG A 1 385 ? 22.378 -20.126 35.382 1.00 44.59 385 ARG A C 1
ATOM 2953 O O . ARG A 1 385 ? 23.289 -19.578 35.999 1.00 44.59 385 ARG A O 1
ATOM 2960 N N . LEU A 1 386 ? 21.140 -19.636 35.313 1.00 46.59 386 LEU A N 1
ATOM 2961 C CA . LEU A 1 386 ? 20.731 -18.363 35.913 1.00 46.59 386 LEU A CA 1
ATOM 2962 C C . LEU A 1 386 ? 20.840 -18.400 37.446 1.00 46.59 386 LEU A C 1
ATOM 2964 O O . LEU A 1 386 ? 21.457 -17.521 38.037 1.00 46.59 386 LEU A O 1
ATOM 2968 N N . SER A 1 387 ? 20.359 -19.469 38.087 1.00 49.88 387 SER A N 1
ATOM 2969 C CA . SER A 1 387 ? 20.462 -19.670 39.546 1.00 49.88 387 SER A CA 1
ATOM 2970 C C . SER A 1 387 ? 21.901 -19.861 40.040 1.00 49.88 387 SER A C 1
ATOM 2972 O O . SER A 1 387 ? 22.243 -19.400 41.128 1.00 49.88 387 SER A O 1
ATOM 2974 N N . ARG A 1 388 ? 22.782 -20.470 39.230 1.00 49.94 388 ARG A N 1
ATOM 2975 C CA . ARG A 1 388 ? 24.228 -20.553 39.519 1.00 49.94 388 ARG A CA 1
ATOM 2976 C C . ARG A 1 388 ? 24.949 -19.211 39.377 1.00 49.94 388 ARG A C 1
ATOM 2978 O O . ARG A 1 388 ? 25.970 -19.005 40.028 1.00 49.94 388 ARG A O 1
ATOM 2985 N N . ARG A 1 389 ? 24.453 -18.320 38.515 1.00 45.12 389 ARG A N 1
ATOM 2986 C CA . ARG A 1 389 ? 25.072 -17.026 38.191 1.00 45.12 389 ARG A CA 1
ATOM 2987 C C . ARG A 1 389 ? 24.539 -15.879 39.060 1.00 45.12 389 ARG A C 1
ATOM 2989 O O . ARG A 1 389 ? 25.310 -14.984 39.387 1.00 45.12 389 ARG A O 1
ATOM 2996 N N . PHE A 1 390 ? 23.269 -15.936 39.474 1.00 47.47 390 PHE A N 1
ATOM 2997 C CA . PHE A 1 390 ? 22.569 -14.876 40.211 1.00 47.47 390 PHE A CA 1
ATOM 2998 C C . PHE A 1 390 ? 21.712 -15.445 41.364 1.00 47.47 390 PHE A C 1
ATOM 3000 O O . PHE A 1 390 ? 20.486 -15.540 41.263 1.00 47.47 390 PHE A O 1
ATOM 3007 N N . PRO A 1 391 ? 22.327 -15.802 42.508 1.00 53.78 391 PRO A N 1
ATOM 3008 C CA . PRO A 1 391 ? 21.632 -16.451 43.627 1.00 53.78 391 PRO A CA 1
ATOM 3009 C C . PRO A 1 391 ? 20.491 -15.612 44.227 1.00 53.78 391 PRO A C 1
ATOM 3011 O O . PRO A 1 391 ? 19.507 -16.163 44.714 1.00 53.78 391 PRO A O 1
ATOM 3014 N N . ALA A 1 392 ? 20.596 -14.281 44.151 1.00 51.03 392 ALA A N 1
ATOM 3015 C CA . ALA A 1 392 ? 19.614 -13.341 44.692 1.00 51.03 392 ALA A CA 1
ATOM 3016 C C . ALA A 1 392 ? 18.232 -13.438 44.013 1.00 51.03 392 ALA A C 1
ATOM 3018 O O . ALA A 1 392 ? 17.216 -13.270 44.684 1.00 51.03 392 ALA A O 1
ATOM 3019 N N . VAL A 1 393 ? 18.188 -13.785 42.720 1.00 48.72 393 VAL A N 1
ATOM 3020 C CA . VAL A 1 393 ? 16.941 -13.986 41.955 1.00 48.72 393 VAL A CA 1
ATOM 3021 C C . VAL A 1 393 ? 16.185 -15.220 42.464 1.00 48.72 393 VAL A C 1
ATOM 3023 O O . VAL A 1 393 ? 14.967 -15.207 42.606 1.00 48.72 393 VAL A O 1
ATOM 3026 N N . THR A 1 394 ? 16.921 -16.264 42.848 1.00 51.62 394 THR A N 1
ATOM 3027 C CA . THR A 1 394 ? 16.362 -17.525 43.368 1.00 51.62 394 THR A CA 1
ATOM 3028 C C . THR A 1 394 ? 15.706 -17.338 44.744 1.00 51.62 394 THR A C 1
ATOM 3030 O O . THR A 1 394 ? 14.673 -17.941 45.034 1.00 51.62 394 THR A O 1
ATOM 3033 N N . SER A 1 395 ? 16.281 -16.474 45.588 1.00 51.16 395 SER A N 1
ATOM 3034 C CA . SER A 1 395 ? 15.722 -16.124 46.901 1.00 51.16 395 SER A CA 1
ATOM 3035 C C . SER A 1 395 ? 14.447 -15.284 46.792 1.00 51.16 395 SER A C 1
ATOM 3037 O O . SER A 1 395 ? 13.546 -15.446 47.612 1.00 51.16 395 SER A O 1
ATOM 3039 N N . LEU A 1 396 ? 14.352 -14.423 45.773 1.00 48.53 396 LEU A N 1
ATOM 3040 C CA . LEU A 1 396 ? 13.172 -13.597 45.511 1.00 48.53 396 LEU A CA 1
ATOM 3041 C C . LEU A 1 396 ? 11.981 -14.449 45.033 1.00 48.53 396 LEU A C 1
ATOM 3043 O O . LEU A 1 396 ? 10.869 -14.278 45.524 1.00 48.53 396 LEU A O 1
ATOM 3047 N N . LEU A 1 397 ? 12.235 -15.411 44.136 1.00 47.16 397 LEU A N 1
ATOM 3048 C CA . LEU A 1 397 ? 11.218 -16.319 43.589 1.00 47.16 397 LEU A CA 1
ATOM 3049 C C . LEU A 1 397 ? 10.654 -17.277 44.655 1.00 47.16 397 LEU A C 1
ATOM 3051 O O . LEU A 1 397 ? 9.441 -17.444 44.754 1.00 47.16 397 LEU A O 1
ATOM 3055 N N . ARG A 1 398 ? 11.505 -17.828 45.535 1.00 53.12 398 ARG A N 1
ATOM 3056 C CA . ARG A 1 398 ? 11.047 -18.662 46.668 1.00 53.12 398 ARG A CA 1
ATOM 3057 C C . ARG A 1 398 ? 10.259 -17.879 47.718 1.00 53.12 398 ARG A C 1
ATOM 3059 O O . ARG A 1 398 ? 9.322 -18.419 48.297 1.00 53.12 398 ARG A O 1
ATOM 3066 N N . ALA A 1 399 ? 10.620 -16.619 47.974 1.00 47.31 399 ALA A N 1
ATOM 3067 C CA . ALA A 1 399 ? 9.924 -15.775 48.949 1.00 47.31 399 ALA A CA 1
ATOM 3068 C C . ALA A 1 399 ? 8.484 -15.419 48.527 1.00 47.31 399 ALA A C 1
ATOM 3070 O O . ALA A 1 399 ? 7.679 -15.065 49.384 1.00 47.31 399 ALA A O 1
ATOM 3071 N N . GLN A 1 400 ? 8.155 -15.543 47.235 1.00 45.62 400 GLN A N 1
ATOM 3072 C CA . GLN A 1 400 ? 6.807 -15.339 46.691 1.00 45.62 400 GLN A CA 1
ATOM 3073 C C . GLN A 1 400 ? 6.017 -16.642 46.477 1.00 45.62 400 GLN A C 1
ATOM 3075 O O . GLN A 1 400 ? 4.939 -16.615 45.894 1.00 45.62 400 GLN A O 1
ATOM 3080 N N . GLY A 1 401 ? 6.515 -17.777 46.980 1.00 38.66 401 GLY A N 1
ATOM 3081 C CA . GLY A 1 401 ? 5.780 -19.044 46.970 1.00 38.66 401 GLY A CA 1
ATOM 3082 C C . GLY A 1 401 ? 5.920 -19.874 45.693 1.00 38.66 401 GLY A C 1
ATOM 3083 O O . GLY A 1 401 ? 5.223 -20.877 45.563 1.00 38.66 401 GLY A O 1
ATOM 3084 N N . PHE A 1 402 ? 6.831 -19.520 44.781 1.00 40.38 402 PHE A N 1
ATOM 3085 C CA . PHE A 1 402 ? 7.209 -20.414 43.687 1.00 40.38 402 PHE A CA 1
ATOM 3086 C C . PHE A 1 402 ? 8.127 -21.511 44.233 1.00 40.38 402 PHE A C 1
ATOM 3088 O O . PHE A 1 402 ? 9.312 -21.277 44.502 1.00 40.38 402 PHE A O 1
ATOM 3095 N N . ASP A 1 403 ? 7.577 -22.710 44.426 1.00 44.59 403 ASP A N 1
ATOM 3096 C CA . ASP A 1 403 ? 8.375 -23.882 44.763 1.00 44.59 403 ASP A CA 1
ATOM 3097 C C . ASP A 1 403 ? 9.023 -24.408 43.477 1.00 44.59 403 ASP A C 1
ATOM 3099 O O . ASP A 1 403 ? 8.356 -24.914 42.575 1.00 44.59 403 ASP A O 1
ATOM 3103 N N . LEU A 1 404 ? 10.338 -24.224 43.355 1.00 48.56 404 LEU A N 1
ATOM 3104 C CA . LEU A 1 404 ? 11.124 -24.782 42.256 1.00 48.56 404 LEU A CA 1
ATOM 3105 C C . LEU A 1 404 ? 11.254 -26.291 42.496 1.00 48.56 404 LEU A C 1
ATOM 3107 O O . LEU A 1 404 ? 12.284 -26.759 42.987 1.00 48.56 404 LEU A O 1
ATOM 3111 N N . ALA A 1 405 ? 10.197 -27.040 42.185 1.00 38.75 405 ALA A N 1
ATOM 3112 C CA . ALA A 1 405 ? 10.224 -28.492 42.162 1.00 38.75 405 ALA A CA 1
ATOM 3113 C C . ALA A 1 405 ? 11.236 -28.930 41.093 1.00 38.75 405 ALA A C 1
ATOM 3115 O O . ALA A 1 405 ? 11.001 -28.814 39.894 1.00 38.75 405 ALA A O 1
ATOM 3116 N N . LEU A 1 406 ? 12.414 -29.370 41.535 1.00 44.50 406 LEU A N 1
ATOM 3117 C CA . LEU A 1 406 ? 13.534 -29.698 40.651 1.00 44.50 406 LEU A CA 1
ATOM 3118 C C . LEU A 1 406 ? 13.395 -31.055 39.939 1.00 44.50 406 LEU A C 1
ATOM 3120 O O . LEU A 1 406 ? 14.285 -31.384 39.157 1.00 44.50 406 LEU A O 1
ATOM 3124 N N . ASP A 1 407 ? 12.299 -31.792 40.148 1.00 34.97 407 ASP A N 1
ATOM 3125 C CA . ASP A 1 407 ? 12.190 -33.200 39.739 1.00 34.97 407 ASP A CA 1
ATOM 3126 C C . ASP A 1 407 ? 10.911 -33.592 38.957 1.00 34.97 407 ASP A C 1
ATOM 3128 O O . ASP A 1 407 ? 10.716 -34.777 38.702 1.00 34.97 407 ASP A O 1
ATOM 3132 N N . GLU A 1 408 ? 10.081 -32.655 38.473 1.00 34.44 408 GLU A N 1
ATOM 3133 C CA . GLU A 1 408 ? 8.970 -32.975 37.544 1.00 34.44 408 GLU A CA 1
ATOM 3134 C C . GLU A 1 408 ? 8.893 -32.012 36.334 1.00 34.44 408 GLU A C 1
ATOM 3136 O O . GLU A 1 408 ? 9.303 -30.854 36.445 1.00 34.44 408 GLU A O 1
ATOM 3141 N N . PRO A 1 409 ? 8.426 -32.473 35.149 1.00 28.70 409 PRO A N 1
ATOM 3142 C CA . PRO A 1 409 ? 8.420 -31.675 33.920 1.00 28.70 409 PRO A CA 1
ATOM 3143 C C . PRO A 1 409 ? 7.341 -30.569 33.968 1.00 28.70 409 PRO A C 1
ATOM 3145 O O . PRO A 1 409 ? 6.199 -30.871 34.317 1.00 28.70 409 PRO A O 1
ATOM 3148 N N . PRO A 1 410 ? 7.634 -29.305 33.595 1.00 31.36 410 PRO A N 1
ATOM 3149 C CA . PRO A 1 410 ? 6.656 -28.225 33.708 1.00 31.36 410 PRO A CA 1
ATOM 3150 C C . PRO A 1 410 ? 5.725 -28.116 32.486 1.00 31.36 410 PRO A C 1
ATOM 3152 O O . PRO A 1 410 ? 6.182 -27.971 31.353 1.00 31.36 410 PRO A O 1
ATOM 3155 N N . ASN A 1 411 ? 4.413 -28.098 32.754 1.00 36.72 411 ASN A N 1
ATOM 3156 C CA . ASN A 1 411 ? 3.403 -27.355 31.983 1.00 36.72 411 ASN A CA 1
ATOM 3157 C C . ASN A 1 411 ? 3.710 -25.847 32.097 1.00 36.72 411 ASN A C 1
ATOM 3159 O O . ASN A 1 411 ? 3.984 -25.393 33.207 1.00 36.72 411 ASN A O 1
ATOM 3163 N N . TRP A 1 412 ? 3.659 -25.071 31.006 1.00 35.25 412 TRP A N 1
ATOM 3164 C CA . TRP A 1 412 ? 4.255 -23.718 30.967 1.00 35.25 412 TRP A CA 1
ATOM 3165 C C . TRP A 1 412 ? 3.324 -22.559 30.553 1.00 35.25 412 TRP A C 1
ATOM 3167 O O . TRP A 1 412 ? 3.805 -21.511 30.138 1.00 35.25 412 TRP A O 1
ATOM 3177 N N . TYR A 1 413 ? 2.006 -22.659 30.761 1.00 29.61 413 TYR A N 1
ATOM 3178 C CA . TYR A 1 413 ? 1.176 -21.444 30.824 1.00 29.61 413 TYR A CA 1
ATOM 3179 C C . TYR A 1 413 ? 1.764 -20.469 31.862 1.00 29.61 413 TYR A C 1
ATOM 3181 O O . TYR A 1 413 ? 1.785 -20.821 33.036 1.00 29.61 413 TYR A O 1
ATOM 3189 N N . GLU A 1 414 ? 2.235 -19.290 31.429 1.00 32.47 414 GLU A N 1
ATOM 3190 C CA . GLU A 1 414 ? 2.000 -17.963 32.043 1.00 32.47 414 GLU A CA 1
ATOM 3191 C C . GLU A 1 414 ? 2.971 -16.885 31.501 1.00 32.47 414 GLU A C 1
ATOM 3193 O O . GLU A 1 414 ? 4.050 -16.649 32.042 1.00 32.47 414 GLU A O 1
ATOM 3198 N N . SER A 1 415 ? 2.542 -16.142 30.473 1.00 33.03 415 SER A N 1
ATOM 3199 C CA . SER A 1 415 ? 3.055 -14.801 30.147 1.00 33.03 415 SER A CA 1
ATOM 3200 C C . SER A 1 415 ? 1.894 -13.799 30.112 1.00 33.03 415 SER A C 1
ATOM 3202 O O . SER A 1 415 ? 0.867 -14.041 29.478 1.00 33.03 415 SER A O 1
ATOM 3204 N N . VAL A 1 416 ? 2.032 -12.671 30.822 1.00 37.03 416 VAL A N 1
ATOM 3205 C CA . VAL A 1 416 ? 0.968 -11.666 31.008 1.00 37.03 416 VAL A CA 1
ATOM 3206 C C . VAL A 1 416 ? 1.255 -10.417 30.157 1.00 37.03 416 VAL A C 1
ATOM 3208 O O . VAL A 1 416 ? 2.294 -9.785 30.345 1.00 37.03 416 VAL A O 1
ATOM 3211 N N . PRO A 1 417 ? 0.341 -9.991 29.265 1.00 39.44 417 PRO A N 1
ATOM 3212 C CA . PRO A 1 417 ? 0.512 -8.777 28.465 1.00 39.44 417 PRO A CA 1
ATOM 3213 C C . PRO A 1 417 ? 0.663 -7.489 29.301 1.00 39.44 417 PRO A C 1
ATOM 3215 O O . PRO A 1 417 ? -0.021 -7.301 30.309 1.00 39.44 417 PRO A O 1
ATOM 3218 N N . LEU A 1 418 ? 1.474 -6.523 28.843 1.00 35.66 418 LEU A N 1
ATOM 3219 C CA . LEU A 1 418 ? 1.702 -5.233 29.532 1.00 35.66 418 LEU A CA 1
ATOM 3220 C C . LEU A 1 418 ? 0.419 -4.420 29.783 1.00 35.66 418 LEU A C 1
ATOM 3222 O O . LEU A 1 418 ? 0.326 -3.689 30.771 1.00 35.66 418 LEU A O 1
ATOM 3226 N N . PHE A 1 419 ? -0.596 -4.556 28.926 1.00 40.47 419 PHE A N 1
ATOM 3227 C CA . PHE A 1 419 ? -1.897 -3.918 29.147 1.00 40.47 419 PHE A CA 1
ATOM 3228 C C . PHE A 1 419 ? -2.691 -4.580 30.290 1.00 40.47 419 PHE A C 1
ATOM 3230 O O . PHE A 1 419 ? -3.466 -3.902 30.964 1.00 40.47 419 PHE A O 1
ATOM 3237 N N . PHE A 1 420 ? -2.468 -5.874 30.548 1.00 36.03 420 PHE A N 1
ATOM 3238 C CA . PHE A 1 420 ? -2.999 -6.575 31.717 1.00 36.03 420 PHE A CA 1
ATOM 3239 C C . PHE A 1 420 ? -2.297 -6.098 32.994 1.00 36.03 420 PHE A C 1
ATOM 3241 O O . PHE A 1 420 ? -2.965 -5.792 33.976 1.00 36.03 420 PHE A O 1
ATOM 3248 N N . LEU A 1 421 ? -0.973 -5.915 32.966 1.00 36.31 421 LEU A N 1
ATOM 3249 C CA . LEU A 1 421 ? -0.203 -5.408 34.112 1.00 36.31 421 LEU A CA 1
ATOM 3250 C C . LEU A 1 421 ? -0.599 -3.975 34.512 1.00 36.31 421 LEU A C 1
ATOM 3252 O O . LEU A 1 421 ? -0.704 -3.673 35.698 1.00 36.31 421 LEU A O 1
ATOM 3256 N N . ARG A 1 422 ? -0.941 -3.111 33.545 1.00 38.00 422 ARG A N 1
ATOM 3257 C CA . ARG A 1 422 ? -1.477 -1.751 33.792 1.00 38.00 422 ARG A CA 1
ATOM 3258 C C . ARG A 1 422 ? -2.819 -1.721 34.528 1.00 38.00 422 ARG A C 1
ATOM 3260 O O . ARG A 1 422 ? -3.200 -0.679 35.051 1.00 38.00 422 ARG A O 1
ATOM 3267 N N . ARG A 1 423 ? -3.549 -2.837 34.532 1.00 39.03 423 ARG A N 1
ATOM 3268 C CA . ARG A 1 423 ? -4.859 -2.977 35.182 1.00 39.03 423 ARG A CA 1
ATOM 3269 C C . ARG A 1 423 ? -4.767 -3.443 36.634 1.00 39.03 423 ARG A C 1
ATOM 3271 O O . ARG A 1 423 ? -5.753 -3.318 37.353 1.00 39.03 423 ARG A O 1
ATOM 3278 N N . VAL A 1 424 ? -3.625 -4.004 37.034 1.00 36.41 424 VAL A N 1
ATOM 3279 C CA . VAL A 1 424 ? -3.465 -4.730 38.306 1.00 36.41 424 VAL A CA 1
ATOM 3280 C C . VAL A 1 424 ? -2.344 -4.142 39.170 1.00 36.41 424 VAL A C 1
ATOM 3282 O O . VAL A 1 424 ? -2.433 -4.203 40.392 1.00 36.41 424 VAL A O 1
ATOM 3285 N N . LEU A 1 425 ? -1.318 -3.539 38.563 1.00 39.50 425 LEU A N 1
ATOM 3286 C CA . LEU A 1 425 ? -0.190 -2.936 39.274 1.00 39.50 425 LEU A CA 1
ATOM 3287 C C . LEU A 1 425 ? -0.437 -1.461 39.594 1.00 39.50 425 LEU A C 1
ATOM 3289 O O . LEU A 1 425 ? -1.021 -0.722 38.797 1.00 39.50 425 LEU A O 1
ATOM 3293 N N . SER A 1 426 ? 0.071 -1.011 40.740 1.00 53.88 426 SER A N 1
ATOM 3294 C CA . SER A 1 426 ? 0.128 0.416 41.047 1.00 53.88 426 SER A CA 1
ATOM 3295 C C . SER A 1 426 ? 1.105 1.138 40.113 1.00 53.88 426 SER A C 1
ATOM 3297 O O . SER A 1 426 ? 2.030 0.548 39.547 1.00 53.88 426 SER A O 1
ATOM 3299 N N . THR A 1 427 ? 0.939 2.452 39.973 1.00 43.72 427 THR A N 1
ATOM 3300 C CA . THR A 1 427 ? 1.794 3.301 39.127 1.00 43.72 427 THR A CA 1
ATOM 3301 C C . THR A 1 427 ? 3.286 3.158 39.457 1.00 43.72 427 THR A C 1
ATOM 3303 O O . THR A 1 427 ? 4.129 3.223 38.566 1.00 43.72 427 THR A O 1
ATOM 3306 N N . GLU A 1 428 ? 3.621 2.921 40.726 1.00 46.56 428 GLU A N 1
ATOM 3307 C CA . GLU A 1 428 ? 4.998 2.807 41.214 1.00 46.56 428 GLU A CA 1
ATOM 3308 C C . GLU A 1 428 ? 5.617 1.419 40.947 1.00 46.56 428 GLU A C 1
ATOM 3310 O O . GLU A 1 428 ? 6.836 1.288 40.834 1.00 46.56 428 GLU A O 1
ATOM 3315 N N . GLU A 1 429 ? 4.789 0.384 40.803 1.00 39.69 429 GLU A N 1
ATOM 3316 C CA . GLU A 1 429 ? 5.195 -0.971 40.403 1.00 39.69 429 GLU A CA 1
ATOM 3317 C C . GLU A 1 429 ? 5.325 -1.074 38.883 1.00 39.69 429 GLU A C 1
ATOM 3319 O O . GLU A 1 429 ? 6.308 -1.611 38.376 1.00 39.69 429 GLU A O 1
ATOM 3324 N N . LEU A 1 430 ? 4.397 -0.457 38.148 1.00 44.19 430 LEU A N 1
ATOM 3325 C CA . LEU A 1 430 ? 4.482 -0.327 36.697 1.00 44.19 430 LEU A CA 1
ATOM 3326 C C . LEU A 1 430 ? 5.735 0.458 36.279 1.00 44.19 430 LEU A C 1
ATOM 3328 O O . LEU A 1 430 ? 6.416 0.068 35.334 1.00 44.19 430 LEU A O 1
ATOM 3332 N N . ALA A 1 431 ? 6.083 1.524 37.005 1.00 46.09 431 ALA A N 1
ATOM 3333 C CA . ALA A 1 431 ? 7.301 2.292 36.755 1.00 46.09 431 ALA A CA 1
ATOM 3334 C C . ALA A 1 431 ? 8.578 1.461 36.967 1.00 46.09 431 ALA A C 1
ATOM 3336 O O . ALA A 1 431 ? 9.536 1.624 36.217 1.00 46.09 431 ALA A O 1
ATOM 3337 N N . ARG A 1 432 ? 8.584 0.535 37.936 1.00 44.62 432 ARG A N 1
ATOM 3338 C CA . ARG A 1 432 ? 9.709 -0.385 38.173 1.00 44.62 432 ARG A CA 1
ATOM 3339 C C . ARG A 1 432 ? 9.824 -1.461 37.095 1.00 44.62 432 ARG A C 1
ATOM 3341 O O . ARG A 1 432 ? 10.936 -1.762 36.684 1.00 44.62 432 ARG A O 1
ATOM 3348 N N . VAL A 1 433 ? 8.703 -1.984 36.593 1.00 44.00 433 VAL A N 1
ATOM 3349 C CA . VAL A 1 433 ? 8.682 -2.927 35.457 1.00 44.00 433 VAL A CA 1
ATOM 3350 C C . VAL A 1 433 ? 9.179 -2.249 34.179 1.00 44.00 433 VAL A C 1
ATOM 3352 O O . VAL A 1 433 ? 10.022 -2.792 33.475 1.00 44.00 433 VAL A O 1
ATOM 3355 N N . VAL A 1 434 ? 8.727 -1.023 33.909 1.00 49.03 434 VAL A N 1
ATOM 3356 C CA . VAL A 1 434 ? 9.190 -0.234 32.757 1.00 49.03 434 VAL A CA 1
ATOM 3357 C C . VAL A 1 434 ? 10.667 0.159 32.894 1.00 49.03 434 VAL A C 1
ATOM 3359 O O . VAL A 1 434 ? 11.380 0.179 31.895 1.00 49.03 434 VAL A O 1
ATOM 3362 N N . ALA A 1 435 ? 11.147 0.449 34.107 1.00 45.72 435 ALA A N 1
ATOM 3363 C CA . ALA A 1 435 ? 12.563 0.710 34.361 1.00 45.72 435 ALA A CA 1
ATOM 3364 C C . ALA A 1 435 ? 13.428 -0.549 34.180 1.00 45.72 435 ALA A C 1
ATOM 3366 O O . ALA A 1 435 ? 14.486 -0.457 33.578 1.00 45.72 435 ALA A O 1
ATOM 3367 N N . ALA A 1 436 ? 12.954 -1.721 34.611 1.00 42.00 436 ALA A N 1
ATOM 3368 C CA . ALA A 1 436 ? 13.665 -2.986 34.434 1.00 42.00 436 ALA A CA 1
ATOM 3369 C C . ALA A 1 436 ? 13.775 -3.403 32.956 1.00 42.00 436 ALA A C 1
ATOM 3371 O O . ALA A 1 436 ? 14.842 -3.833 32.536 1.00 42.00 436 ALA A O 1
ATOM 3372 N N . ILE A 1 437 ? 12.717 -3.198 32.160 1.00 46.88 437 ILE A N 1
ATOM 3373 C CA . ILE A 1 437 ? 12.751 -3.409 30.699 1.00 46.88 437 ILE A CA 1
ATOM 3374 C C . ILE A 1 437 ? 13.766 -2.457 30.047 1.00 46.88 437 ILE A C 1
ATOM 3376 O O . ILE A 1 437 ? 14.569 -2.869 29.219 1.00 46.88 437 ILE A O 1
ATOM 3380 N N . ARG A 1 438 ? 13.797 -1.188 30.475 1.00 47.69 438 ARG A N 1
ATOM 3381 C CA . ARG A 1 438 ? 14.785 -0.208 29.993 1.00 47.69 438 ARG A CA 1
ATOM 3382 C C . ARG A 1 438 ? 16.221 -0.538 30.409 1.00 47.69 438 ARG A C 1
ATOM 3384 O O . ARG A 1 438 ? 17.138 -0.277 29.636 1.00 47.69 438 ARG A O 1
ATOM 3391 N N . ASP A 1 439 ? 16.426 -1.094 31.600 1.00 43.03 439 ASP A N 1
ATOM 3392 C CA . ASP A 1 439 ? 17.740 -1.546 32.069 1.00 43.03 439 ASP A CA 1
ATOM 3393 C C . ASP A 1 439 ? 18.205 -2.810 31.323 1.00 43.03 439 ASP A C 1
ATOM 3395 O O . ASP A 1 439 ? 19.402 -2.981 31.097 1.00 43.03 439 ASP A O 1
ATOM 3399 N N . GLU A 1 440 ? 17.282 -3.676 30.898 1.00 40.38 440 GLU A N 1
ATOM 3400 C CA . GLU A 1 440 ? 17.559 -4.844 30.051 1.00 40.38 440 GLU A CA 1
ATOM 3401 C C . GLU A 1 440 ? 17.930 -4.428 28.616 1.00 40.38 440 GLU A C 1
ATOM 3403 O O . GLU A 1 440 ? 18.943 -4.889 28.086 1.00 40.38 440 GLU A O 1
ATOM 3408 N N . ASP A 1 441 ? 17.210 -3.458 28.041 1.00 43.03 441 ASP A N 1
ATOM 3409 C CA . ASP A 1 441 ? 17.558 -2.826 26.760 1.00 43.03 441 ASP A CA 1
ATOM 3410 C C . ASP A 1 441 ? 18.940 -2.140 26.821 1.00 43.03 441 ASP A C 1
ATOM 3412 O O . ASP A 1 441 ? 19.739 -2.228 25.882 1.00 43.03 441 ASP A O 1
ATOM 3416 N N . ALA A 1 442 ? 19.268 -1.497 27.949 1.00 42.97 442 ALA A N 1
ATOM 3417 C CA . ALA A 1 442 ? 20.576 -0.881 28.178 1.00 42.97 442 ALA A CA 1
ATOM 3418 C C . ALA A 1 442 ? 21.703 -1.924 28.317 1.00 42.97 442 ALA A C 1
ATOM 3420 O O . ALA A 1 442 ? 22.789 -1.741 27.768 1.00 42.97 442 ALA A O 1
ATOM 3421 N N . GLN A 1 443 ? 21.448 -3.055 28.982 1.00 39.06 443 GLN A N 1
ATOM 3422 C CA . GLN A 1 443 ? 22.408 -4.161 29.088 1.00 39.06 443 GLN A CA 1
ATOM 3423 C C . GLN A 1 443 ? 22.629 -4.876 27.747 1.00 39.06 443 GLN A C 1
ATOM 3425 O O . GLN A 1 443 ? 23.743 -5.326 27.461 1.00 39.06 443 GLN A O 1
ATOM 3430 N N . TYR A 1 444 ? 21.601 -4.947 26.897 1.00 37.06 444 TYR A N 1
ATOM 3431 C CA . TYR A 1 444 ? 21.718 -5.442 25.526 1.00 37.06 444 TYR A CA 1
ATOM 3432 C C . TYR A 1 444 ? 22.589 -4.509 24.666 1.00 37.06 444 TYR A C 1
ATOM 3434 O O . TYR A 1 444 ? 23.462 -4.977 23.929 1.00 37.06 444 TYR A O 1
ATOM 3442 N N . ALA A 1 445 ? 22.439 -3.190 24.832 1.00 39.59 445 ALA A N 1
ATOM 3443 C CA . ALA A 1 445 ? 23.303 -2.192 24.201 1.00 39.59 445 ALA A CA 1
ATOM 3444 C C . ALA A 1 445 ? 24.772 -2.288 24.675 1.00 39.59 445 ALA A C 1
ATOM 3446 O O . ALA A 1 445 ? 25.687 -2.281 23.845 1.00 39.59 445 ALA A O 1
ATOM 3447 N N . ASP A 1 446 ? 25.016 -2.481 25.976 1.00 39.41 446 ASP A N 1
ATOM 3448 C CA . ASP A 1 446 ? 26.365 -2.668 26.539 1.00 39.41 446 ASP A CA 1
ATOM 3449 C C . ASP A 1 446 ? 27.033 -3.971 26.059 1.00 39.41 446 ASP A C 1
ATOM 3451 O O . ASP A 1 446 ? 28.238 -4.013 25.783 1.00 39.41 446 ASP A O 1
ATOM 3455 N N . ALA A 1 447 ? 26.261 -5.047 25.887 1.00 36.09 447 ALA A N 1
ATOM 3456 C CA . ALA A 1 447 ? 26.762 -6.314 25.354 1.00 36.09 447 ALA A CA 1
ATOM 3457 C C . ALA A 1 447 ? 27.180 -6.211 23.873 1.00 36.09 447 ALA A C 1
ATOM 3459 O O . ALA A 1 447 ? 28.141 -6.868 23.450 1.00 36.09 447 ALA A O 1
ATOM 3460 N N . ILE A 1 448 ? 26.499 -5.371 23.085 1.00 38.50 448 ILE A N 1
ATOM 3461 C CA . ILE A 1 448 ? 26.879 -5.054 21.701 1.00 38.50 448 ILE A CA 1
ATOM 3462 C C . ILE A 1 448 ? 28.156 -4.200 21.679 1.00 38.50 448 ILE A C 1
ATOM 3464 O O . ILE A 1 448 ? 29.084 -4.519 20.930 1.00 38.50 448 ILE A O 1
ATOM 3468 N N . ALA A 1 449 ? 28.262 -3.190 22.549 1.00 39.09 449 ALA A N 1
ATOM 3469 C CA . ALA A 1 449 ? 29.464 -2.362 22.680 1.00 39.09 449 ALA A CA 1
ATOM 3470 C C . ALA A 1 449 ? 30.709 -3.202 23.031 1.00 39.09 449 ALA A C 1
ATOM 3472 O O . ALA A 1 449 ? 31.758 -3.078 22.394 1.00 39.09 449 ALA A O 1
ATOM 3473 N N . HIS A 1 450 ? 30.576 -4.150 23.961 1.00 35.53 450 HIS A N 1
ATOM 3474 C CA . HIS A 1 450 ? 31.668 -5.043 24.355 1.00 35.53 450 HIS A CA 1
ATOM 3475 C C . HIS A 1 450 ? 32.117 -5.998 23.229 1.00 35.53 450 HIS A C 1
ATOM 3477 O O . HIS A 1 450 ? 33.310 -6.293 23.075 1.00 35.53 450 HIS A O 1
ATOM 3483 N N . LYS A 1 451 ? 31.177 -6.470 22.397 1.00 37.41 451 LYS A N 1
ATOM 3484 C CA . LYS A 1 451 ? 31.492 -7.286 21.212 1.00 37.41 451 LYS A CA 1
ATOM 3485 C C . LYS A 1 451 ? 32.237 -6.477 20.147 1.00 37.41 451 LYS A C 1
ATOM 3487 O O . LYS A 1 451 ? 33.203 -6.990 19.584 1.00 37.41 451 LYS A O 1
ATOM 3492 N N . LEU A 1 452 ? 31.858 -5.217 19.928 1.00 36.97 452 LEU A N 1
ATOM 3493 C CA . LEU A 1 452 ? 32.537 -4.309 18.994 1.00 36.97 452 LEU A CA 1
ATOM 3494 C C . LEU A 1 452 ? 33.977 -3.993 19.433 1.00 36.97 452 LEU A C 1
ATOM 3496 O O . LEU A 1 452 ? 34.897 -4.039 18.616 1.00 36.97 452 LEU A O 1
ATOM 3500 N N . GLU A 1 453 ? 34.214 -3.769 20.728 1.00 40.97 453 GLU A N 1
ATOM 3501 C CA . GLU A 1 453 ? 35.566 -3.557 21.268 1.00 40.97 453 GLU A CA 1
ATOM 3502 C C . GLU A 1 453 ? 36.465 -4.794 21.153 1.00 40.97 453 GLU A C 1
ATOM 3504 O O . GLU A 1 453 ? 37.678 -4.684 20.952 1.00 40.97 453 GLU A O 1
ATOM 3509 N N . THR A 1 454 ? 35.877 -5.983 21.275 1.00 38.53 454 THR A N 1
ATOM 3510 C CA . THR A 1 454 ? 36.593 -7.256 21.133 1.00 38.53 454 THR A CA 1
ATOM 3511 C C . THR A 1 454 ? 36.970 -7.509 19.670 1.00 38.53 454 THR A C 1
ATOM 3513 O O . THR A 1 454 ? 38.102 -7.904 19.382 1.00 38.53 454 THR A O 1
ATOM 3516 N N . LEU A 1 455 ? 36.074 -7.176 18.735 1.00 37.50 455 LEU A N 1
ATOM 3517 C CA . LEU A 1 455 ? 36.337 -7.224 17.295 1.00 37.50 455 LEU A CA 1
ATOM 3518 C C . LEU A 1 455 ? 37.455 -6.242 16.891 1.00 37.50 455 LEU A C 1
ATOM 3520 O O . LEU A 1 455 ? 38.388 -6.609 16.177 1.00 37.50 455 LEU A O 1
ATOM 3524 N N . ALA A 1 456 ? 37.427 -5.019 17.433 1.00 38.50 456 ALA A N 1
ATOM 3525 C CA . ALA A 1 456 ? 38.447 -3.991 17.203 1.00 38.50 456 ALA A CA 1
ATOM 3526 C C . ALA A 1 456 ? 39.841 -4.360 17.753 1.00 38.50 456 ALA A C 1
ATOM 3528 O O . ALA A 1 456 ? 40.850 -3.774 17.343 1.00 38.50 456 ALA A O 1
ATOM 3529 N N . ARG A 1 457 ? 39.910 -5.309 18.693 1.00 41.31 457 ARG A N 1
ATOM 3530 C CA . ARG A 1 457 ? 41.156 -5.854 19.252 1.00 41.31 457 ARG A CA 1
ATOM 3531 C C . ARG A 1 457 ? 41.712 -6.971 18.371 1.00 41.31 457 ARG A C 1
ATOM 3533 O O . ARG A 1 457 ? 42.885 -6.934 18.021 1.00 41.31 457 ARG A O 1
ATOM 3540 N N . SER A 1 458 ? 40.840 -7.870 17.916 1.00 40.28 458 SER A N 1
ATOM 3541 C CA . SER A 1 458 ? 41.193 -8.962 17.002 1.00 40.28 458 SER A CA 1
ATOM 3542 C C . SER A 1 458 ? 41.726 -8.454 15.654 1.00 40.28 458 SER A C 1
ATOM 3544 O O . SER A 1 458 ? 42.706 -8.987 15.140 1.00 40.28 458 SER A O 1
ATOM 3546 N N . ILE A 1 459 ? 41.176 -7.355 15.124 1.00 38.56 459 ILE A N 1
ATOM 3547 C CA . ILE A 1 459 ? 41.663 -6.734 13.877 1.00 38.56 459 ILE A CA 1
ATOM 3548 C C . ILE A 1 459 ? 43.091 -6.173 14.022 1.00 38.56 459 ILE A C 1
ATOM 3550 O O . ILE A 1 459 ? 43.854 -6.188 13.058 1.00 38.56 459 ILE A O 1
ATOM 3554 N N . ARG A 1 460 ? 43.499 -5.721 15.218 1.00 44.81 460 ARG A N 1
ATOM 3555 C CA . ARG A 1 460 ? 44.877 -5.245 15.460 1.00 44.81 460 ARG A CA 1
ATOM 3556 C C . ARG A 1 460 ? 45.886 -6.387 15.557 1.00 44.81 460 ARG A C 1
ATOM 3558 O O . ARG A 1 460 ? 47.036 -6.196 15.186 1.00 44.81 460 ARG A O 1
ATOM 3565 N N . GLU A 1 461 ? 45.459 -7.559 16.018 1.00 45.84 461 GLU A N 1
ATOM 3566 C CA . GLU A 1 461 ? 46.321 -8.735 16.199 1.00 45.84 461 GLU A CA 1
ATOM 3567 C C . GLU A 1 461 ? 46.625 -9.467 14.879 1.00 45.84 461 GLU A C 1
ATOM 3569 O O . GLU A 1 461 ? 47.680 -10.079 14.744 1.00 45.84 461 GLU A O 1
ATOM 3574 N N . VAL A 1 462 ? 45.756 -9.356 13.867 1.00 49.62 462 VAL A N 1
ATOM 3575 C CA . VAL A 1 462 ? 45.970 -9.950 12.528 1.00 49.62 462 VAL A CA 1
ATOM 3576 C C . VAL A 1 462 ? 46.939 -9.116 11.661 1.00 49.62 462 VAL A C 1
ATOM 3578 O O . VAL A 1 462 ? 47.410 -9.578 10.623 1.00 49.62 462 VAL A O 1
ATOM 3581 N N . GLY A 1 463 ? 47.290 -7.900 12.094 1.00 39.41 463 GLY A N 1
ATOM 3582 C CA . GLY A 1 463 ? 48.161 -6.975 11.361 1.00 39.41 463 GLY A CA 1
ATOM 3583 C C . GLY A 1 463 ? 49.673 -7.217 11.471 1.00 39.41 463 GLY A C 1
ATOM 3584 O O . GLY A 1 463 ? 50.421 -6.529 10.776 1.00 39.41 463 GLY A O 1
ATOM 3585 N N . GLU A 1 464 ? 50.156 -8.160 12.291 1.00 44.44 464 GLU A N 1
ATOM 3586 C CA . GLU A 1 464 ? 51.601 -8.426 12.423 1.00 44.44 464 GLU A CA 1
ATOM 3587 C C . GLU A 1 464 ? 52.024 -9.775 11.798 1.00 44.44 464 GLU A C 1
ATOM 3589 O O . GLU A 1 464 ? 51.575 -10.837 12.237 1.00 44.44 464 GLU A O 1
ATOM 3594 N N . PRO A 1 465 ? 52.914 -9.791 10.780 1.00 41.22 465 PRO A N 1
ATOM 3595 C CA . PRO A 1 465 ? 53.324 -11.030 10.126 1.00 41.22 465 PRO A CA 1
ATOM 3596 C C . PRO A 1 465 ? 54.427 -11.760 10.912 1.00 41.22 465 PRO A C 1
ATOM 3598 O O . PRO A 1 465 ? 55.567 -11.301 11.013 1.00 41.22 465 PRO A O 1
ATOM 3601 N N . HIS A 1 466 ? 54.113 -12.961 11.404 1.00 44.12 466 HIS A N 1
ATOM 3602 C CA . HIS A 1 466 ? 55.076 -13.868 12.033 1.00 44.12 466 HIS A CA 1
ATOM 3603 C C . HIS A 1 466 ? 55.901 -14.655 11.000 1.00 44.12 466 HIS A C 1
ATOM 3605 O O . HIS A 1 466 ? 55.412 -15.578 10.349 1.00 44.12 466 HIS A O 1
ATOM 3611 N N . ALA A 1 467 ? 57.199 -14.354 10.915 1.00 41.84 467 ALA A N 1
ATOM 3612 C CA . ALA A 1 467 ? 58.188 -15.212 10.270 1.00 41.84 467 ALA A CA 1
ATOM 3613 C C . ALA A 1 467 ? 58.603 -16.354 11.215 1.00 41.84 467 ALA A C 1
ATOM 3615 O O . ALA A 1 467 ? 59.189 -16.119 12.272 1.00 41.84 467 ALA A O 1
ATOM 3616 N N . SER A 1 468 ? 58.362 -17.607 10.824 1.00 46.00 468 SER A N 1
ATOM 3617 C CA . SER A 1 468 ? 59.050 -18.755 11.423 1.00 46.00 468 SER A CA 1
ATOM 3618 C C . SER A 1 468 ? 59.203 -19.894 10.419 1.00 46.00 468 SER A C 1
ATOM 3620 O O . SER A 1 468 ? 58.322 -20.139 9.599 1.00 46.00 468 SER A O 1
ATOM 3622 N N . GLY A 1 469 ? 60.335 -20.597 10.490 1.00 38.66 469 GLY A N 1
ATOM 3623 C CA . GLY A 1 469 ? 60.537 -21.820 9.720 1.00 38.66 469 GLY A CA 1
ATOM 3624 C C . GLY A 1 469 ? 61.978 -22.317 9.681 1.00 38.66 469 GLY A C 1
ATOM 3625 O O . GLY A 1 469 ? 62.604 -22.321 8.627 1.00 38.66 469 GLY A O 1
ATOM 3626 N N . ARG A 1 470 ? 62.516 -22.759 10.826 1.00 43.78 470 ARG A N 1
ATOM 3627 C CA . ARG A 1 470 ? 63.748 -23.568 10.898 1.00 43.78 470 ARG A CA 1
ATOM 3628 C C . ARG A 1 470 ? 63.529 -24.926 10.216 1.00 43.78 470 ARG A C 1
ATOM 3630 O O . ARG A 1 470 ? 62.634 -25.662 10.618 1.00 43.78 470 ARG A O 1
ATOM 3637 N N . VAL A 1 471 ? 64.431 -25.315 9.314 1.00 39.81 471 VAL A N 1
ATOM 3638 C CA . VAL A 1 471 ? 64.651 -26.717 8.915 1.00 39.81 471 VAL A CA 1
ATOM 3639 C C . VAL A 1 471 ? 65.950 -27.196 9.557 1.00 39.81 471 VAL A C 1
ATOM 3641 O O . VAL A 1 471 ? 67.016 -26.635 9.316 1.00 39.81 471 VAL A O 1
ATOM 3644 N N . GLY A 1 472 ? 65.863 -28.230 10.392 1.00 42.56 472 GLY A N 1
ATOM 3645 C CA . GLY A 1 472 ? 67.024 -28.941 10.920 1.00 42.56 472 GLY A CA 1
ATOM 3646 C C . GLY A 1 472 ? 67.407 -30.123 10.029 1.00 42.56 472 GLY A C 1
ATOM 3647 O O . GLY A 1 472 ? 66.548 -30.901 9.618 1.00 42.56 472 GLY A O 1
ATOM 3648 N N . ARG A 1 473 ? 68.709 -30.318 9.799 1.00 43.50 473 ARG A N 1
ATOM 3649 C CA . ARG A 1 473 ? 69.278 -31.611 9.396 1.00 43.50 473 ARG A CA 1
ATOM 3650 C C . ARG A 1 473 ? 70.530 -31.882 10.226 1.00 43.50 473 ARG A C 1
ATOM 3652 O O . ARG A 1 473 ? 71.433 -31.057 10.275 1.00 43.50 473 ARG A O 1
ATOM 3659 N N . ARG A 1 474 ? 70.541 -33.040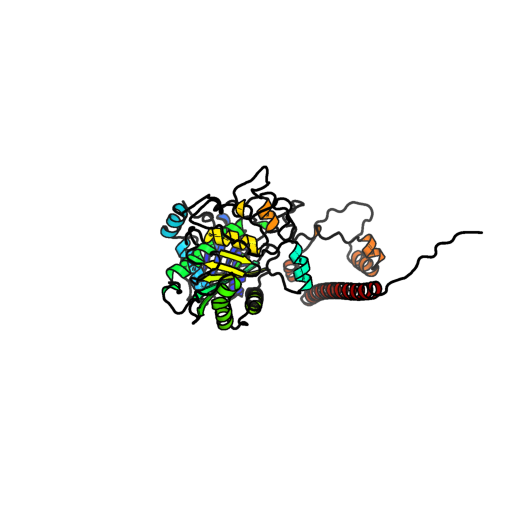 10.892 1.00 47.19 474 ARG A N 1
ATOM 3660 C CA . ARG A 1 474 ? 71.671 -33.588 11.654 1.00 47.19 474 ARG A CA 1
ATOM 3661 C C . ARG A 1 474 ? 72.833 -33.956 10.722 1.00 47.19 474 ARG A C 1
ATOM 3663 O O . ARG A 1 474 ? 72.606 -34.684 9.755 1.00 47.19 474 ARG A O 1
ATOM 3670 N N . ARG A 1 475 ? 74.052 -33.586 11.107 1.00 43.47 475 ARG A N 1
ATOM 3671 C CA . ARG A 1 475 ? 75.111 -34.510 11.544 1.00 43.47 475 ARG A CA 1
ATOM 3672 C C . ARG A 1 475 ? 75.991 -33.806 12.561 1.00 43.47 475 ARG A C 1
ATOM 3674 O O . ARG A 1 475 ? 76.171 -32.582 12.393 1.00 43.47 475 ARG A O 1
#

Foldseek 3Di:
DQAPQLPFKKKFFALDQDLVLLVVQQCLQVVQVKAWAEALGSGITMIRHPPVSQVVLVVDNSRPPIGSAQDDHSDPDPAPSRVLLNLLSNCSRDPVLVVCLVPFPFEFHWQPDDDQHHRAADPPDDFDFPVCVVVCVVVVQDLQAQFFAWEEEEEEEEEAEPDPLWDDDPVLSSLLSNLQSSLSVLVCPPAVLSSYYYYYDYYYFYDHFDQDPVDADACRQCLRRQLRRLVRVVAHSDVVSQSVVQVVRCVVRVGSGYAYEYETSGDGNHQWADYPRYIYHYCQNGPSGSSLSSLSVNLRVLSSQWDAAQAVVSVADQVTFTGNQRFGSCLRPVDHPDHDDDSSTGSYSHDDPRSCVNNQNDDPPPPSHGPVPDPPVPDDDPVVVVCVVPVPVVVVCVVVPPDPPVPDDDDDDDDDDLVRCVVPDDPVVNVVVVVVVVVVVVVVVVVVVVVVVVVVVVVVVVPDDDDDDDDDDDD

pLDDT: mean 77.87, std 22.44, range [28.7, 98.88]

Sequence (475 aa):
MRAVVGGDLSVVNLQSDDLANSYQAINAIEAAGGQVMHIFGPGLLIARVPARAQAALKKRSEVRPLRADGIALASEPTSEAEQLGLEAWNLRQSDQFADAKAERPRDGERWDLQEDSVSPDGAGMRHVGGEDVLGALERAVEDTSPYLIGSVAVGLILVEGPSAALQFSDVERTKVVAEVQEGLTWLGSREPAASVTWSYDIQTVRVNVTPDPTLTGYEPLESLWRNPAMGKLGFSQSFQGVRDYVASIRTSLGTRWGYVAFFTKYPLHHFAYASKPRLVMHYNNDGWGPDNIDRVFTHETGHIFGCPDEYASSGCSCSSRYGYLQEVNGNCENCATDFTPCLMAANTWAMCRYTSVHLGWRDSDGDGTLDPVDPLENPAIDLRRLSRRFPAVTSLLRAQGFDLALDEPPNWYESVPLFFLRRVLSTEELARVVAAIRDEDAQYADAIAHKLETLARSIREVGEPHASGRVGRRR

Radius of gyration: 26.14 Å; chains: 1; bounding box: 101×57×74 Å